Protein AF-A0A257TRP3-F1 (afdb_monomer)

Solvent-accessible surface area (backbone atoms only — not comparable to full-atom values): 40919 Å² total; per-residue (Å²): 123,81,85,55,64,80,55,48,63,59,47,52,52,51,32,50,56,55,41,53,38,45,75,70,72,43,88,56,51,67,59,48,46,51,48,62,73,75,50,91,51,66,69,58,53,51,38,52,48,50,37,27,50,70,40,59,71,42,43,80,52,67,45,32,68,60,61,19,33,47,64,55,36,35,56,48,42,44,40,52,71,47,74,47,90,90,60,87,70,65,48,67,57,92,59,56,70,70,56,26,55,51,44,40,52,60,74,68,32,72,41,69,67,54,54,57,54,62,50,28,62,76,76,46,60,44,76,61,51,40,38,84,49,63,94,36,35,72,54,44,82,34,36,55,99,67,46,87,36,47,58,61,37,48,56,49,57,43,67,49,81,73,78,86,86,68,89,67,67,38,72,58,50,62,65,72,74,74,62,89,72,86,86,70,93,69,84,87,73,63,70,72,60,59,53,41,54,49,49,38,51,51,34,34,24,40,56,57,49,66,56,72,80,53,73,84,58,50,63,73,44,50,63,59,52,73,44,65,85,60,88,87,74,80,94,51,71,65,61,44,51,44,48,51,52,27,52,46,40,44,41,43,42,44,55,76,64,35,45,69,58,29,52,76,66,71,39,40,65,58,38,51,50,50,43,51,53,56,71,63,33,61,70,65,58,72,49,82,70,62,78,92,46,72,87,64,76,47,54,33,57,48,34,40,48,39,43,50,54,20,55,75,40,73,85,42,63,68,38,52,51,48,43,52,44,43,49,52,62,39,57,75,61,27,34,37,34,34,46,38,45,37,59,73,40,28,91,71,46,49,65,55,42,39,24,49,51,32,50,35,49,39,31,36,12,39,50,50,45,26,56,45,14,62,75,71,73,49,84,61,48,64,51,65,67,50,44,58,51,50,53,53,35,48,79,70,64,67,48,55,57,58,78,70,54,62,77,75,24,43,82,62,88,76,69,76,38,78,37,61,80,56,57,76,59,73,86,55,92,83,59,74,46,17,29,47,77,50,37,42,50,66,67,58,49,47,38,53,56,66,60,46,76,59,59,69,73,44,92,46,73,66,55,31,51,53,50,40,49,49,50,38,40,42,43,53,42,51,52,32,76,65,44,35,18,39,91,87,66,50,77,45,98,58,69,42,91,59,63,48,68,86,77,65,37,43,56,47,40,53,49,46,22,50,44,55,64,65,35,86,55,62,86,68,40,51,73,54,48,47,70,46,52,60,31,30,61,35,26,42,48,46,34,50,51,32,40,49,58,28,51,51,53,41,51,66,41,98,58,76,54,89,49,51,46,59,52,53,44,52,52,52,53,51,44,71,76,34,69,37,50,69,52,84,69,71,91,84,52,83,44,60,56,51,53,51,28,44,71,75,33,28,27,67,74,36,26,84,50,66,46,71,87,47,33,65,40,47,63,73,35,39,91,76,41,51,71,57,52,45,55,30,49,48,33,77,95,39,20,45,37,36,39,54,25,25,62,32,88,46,33,41,87,46,38,68,58,47,42,58,44,33,61,79,33,56,87,78,55,60,63,94,78,37,83,62,43,54,57,44,50,29,52,31,51,52,51,38,51,75,75,38,47,68,58,27,57,76,72,61,44,50,68,44,45,54,51,50,35,51,60,39,25,72,74,67,41,66,64,18,46,52,47,47,37,56,75,69,65,76,107

Structure (mmCIF, N/CA/C/O backbone):
data_AF-A0A257TRP3-F1
#
_entry.id   AF-A0A257TRP3-F1
#
loop_
_atom_site.group_PDB
_atom_site.id
_atom_site.type_symbol
_atom_site.label_atom_id
_atom_site.label_alt_id
_atom_site.label_comp_id
_atom_site.label_asym_id
_atom_site.label_entity_id
_atom_site.label_seq_id
_atom_site.pdbx_PDB_ins_code
_atom_site.Cartn_x
_atom_site.Cartn_y
_atom_site.Cartn_z
_atom_site.occupancy
_atom_site.B_iso_or_equiv
_atom_site.auth_seq_id
_atom_site.auth_comp_id
_atom_site.auth_asym_id
_atom_site.auth_atom_id
_atom_site.pdbx_PDB_model_num
ATOM 1 N N . MET A 1 1 ? 19.955 2.922 7.670 1.00 31.41 1 MET A N 1
ATOM 2 C CA . MET A 1 1 ? 19.520 1.550 7.306 1.00 31.41 1 MET A CA 1
ATOM 3 C C . MET A 1 1 ? 20.499 0.802 6.388 1.00 31.41 1 MET A C 1
ATOM 5 O O . MET A 1 1 ? 20.362 -0.405 6.265 1.00 31.41 1 MET A O 1
ATOM 9 N N . THR A 1 2 ? 21.537 1.442 5.836 1.00 31.67 2 THR A N 1
ATOM 10 C CA . THR A 1 2 ? 22.568 0.830 4.962 1.00 31.67 2 THR A CA 1
ATOM 11 C C . THR A 1 2 ? 23.444 -0.252 5.619 1.00 31.67 2 THR A C 1
ATOM 13 O O . THR A 1 2 ? 24.109 -1.011 4.927 1.00 31.67 2 THR A O 1
ATOM 16 N N . ALA A 1 3 ? 23.438 -0.383 6.950 1.00 34.28 3 ALA A N 1
ATOM 17 C CA . ALA A 1 3 ? 24.259 -1.371 7.660 1.00 34.28 3 ALA A CA 1
ATOM 18 C C . ALA A 1 3 ? 23.733 -2.824 7.583 1.00 34.28 3 ALA A C 1
ATOM 20 O O . ALA A 1 3 ? 24.464 -3.745 7.941 1.00 34.28 3 ALA A O 1
ATOM 21 N N . CYS A 1 4 ? 22.488 -3.053 7.141 1.00 42.28 4 CYS A N 1
ATOM 22 C CA . CYS A 1 4 ? 21.880 -4.394 7.116 1.00 42.28 4 CYS A CA 1
ATOM 23 C C . CYS A 1 4 ? 21.952 -5.106 5.755 1.00 42.28 4 CYS A C 1
ATOM 25 O O . CYS A 1 4 ? 21.837 -6.330 5.720 1.00 42.28 4 CYS A O 1
ATOM 27 N N . GLU A 1 5 ? 22.179 -4.386 4.653 1.00 49.56 5 GLU A N 1
ATOM 28 C CA . GLU A 1 5 ? 22.257 -4.966 3.299 1.00 49.56 5 GLU A CA 1
ATOM 29 C C . GLU A 1 5 ? 23.317 -6.077 3.149 1.00 49.56 5 GLU A C 1
ATOM 31 O O . GLU A 1 5 ? 22.996 -7.115 2.564 1.00 49.56 5 GLU A O 1
ATOM 36 N N . PRO A 1 6 ? 24.529 -5.976 3.740 1.00 57.91 6 PRO A N 1
ATOM 37 C CA . PRO A 1 6 ? 25.544 -7.024 3.598 1.00 57.91 6 PRO A CA 1
ATOM 38 C C . PRO A 1 6 ? 25.160 -8.359 4.258 1.00 57.91 6 PRO A C 1
ATOM 40 O O . PRO A 1 6 ? 25.724 -9.398 3.918 1.00 57.91 6 PRO A O 1
ATOM 43 N N . ALA A 1 7 ? 24.223 -8.349 5.213 1.00 65.19 7 ALA A N 1
ATOM 44 C CA . ALA A 1 7 ? 23.823 -9.538 5.965 1.00 65.19 7 ALA A CA 1
ATOM 45 C C . ALA A 1 7 ? 22.693 -10.337 5.291 1.00 65.19 7 ALA A C 1
ATOM 47 O O . ALA A 1 7 ? 22.500 -11.504 5.633 1.00 65.19 7 ALA A O 1
ATOM 48 N N . ALA A 1 8 ? 21.971 -9.753 4.329 1.00 67.62 8 ALA A N 1
ATOM 49 C CA . ALA A 1 8 ? 20.829 -10.403 3.688 1.00 67.62 8 ALA A CA 1
ATOM 50 C C . ALA A 1 8 ? 21.248 -11.652 2.894 1.00 67.62 8 ALA A C 1
ATOM 52 O O . ALA A 1 8 ? 20.771 -12.750 3.176 1.00 67.62 8 ALA A O 1
ATOM 53 N N . ALA A 1 9 ? 22.203 -11.518 1.967 1.00 70.56 9 ALA A N 1
ATOM 54 C CA . ALA A 1 9 ? 22.628 -12.628 1.112 1.00 70.56 9 ALA A CA 1
ATOM 55 C C . ALA A 1 9 ? 23.192 -13.840 1.897 1.00 70.56 9 ALA A C 1
ATOM 57 O O . ALA A 1 9 ? 22.786 -14.969 1.604 1.00 70.56 9 ALA A O 1
ATOM 58 N N . PRO A 1 10 ? 24.048 -13.668 2.930 1.00 80.00 10 PRO A N 1
ATOM 59 C CA . PRO A 1 10 ? 24.479 -14.784 3.775 1.00 80.00 10 PRO A CA 1
ATOM 60 C C . PRO A 1 10 ? 23.335 -15.485 4.521 1.00 80.00 10 PRO A C 1
ATOM 62 O O . PRO A 1 10 ? 23.332 -16.713 4.613 1.00 80.00 10 PRO A O 1
ATOM 65 N N . LEU A 1 11 ? 22.354 -14.735 5.038 1.00 84.38 11 LEU A N 1
ATOM 66 C CA . LEU A 1 11 ? 21.198 -15.319 5.730 1.00 84.38 11 LEU A CA 1
ATOM 67 C C . LEU A 1 11 ? 20.320 -16.126 4.770 1.00 84.38 11 LEU A C 1
ATOM 69 O O . LEU A 1 11 ? 19.917 -17.236 5.106 1.00 84.38 11 LEU A O 1
ATOM 73 N N . MET A 1 12 ? 20.095 -15.619 3.559 1.00 80.31 12 MET A N 1
ATOM 74 C CA . MET A 1 12 ? 19.346 -16.323 2.514 1.00 80.31 12 MET A CA 1
ATOM 75 C C . MET A 1 12 ? 20.036 -17.619 2.082 1.00 80.31 12 MET A C 1
ATOM 77 O O . MET A 1 12 ? 19.388 -18.655 1.923 1.00 80.31 12 MET A O 1
ATOM 81 N N . ALA A 1 13 ? 21.360 -17.580 1.908 1.00 84.75 13 ALA A N 1
ATOM 82 C CA . ALA A 1 13 ? 22.141 -18.761 1.558 1.00 84.75 13 ALA A CA 1
ATOM 83 C C . ALA A 1 13 ? 22.051 -19.837 2.652 1.00 84.75 13 ALA A C 1
ATOM 85 O O . ALA A 1 13 ? 21.870 -21.016 2.342 1.00 84.75 13 ALA A O 1
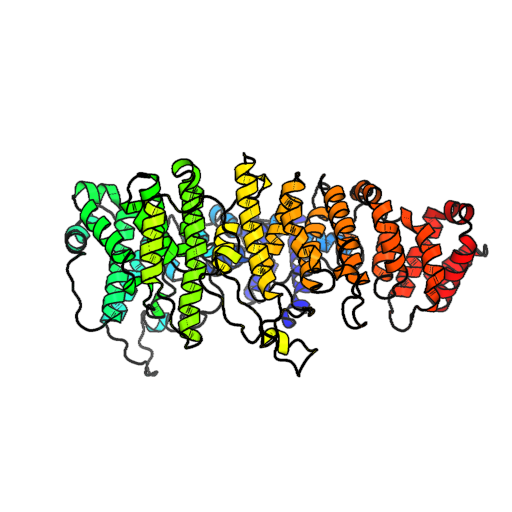ATOM 86 N N . LEU A 1 14 ? 22.122 -19.430 3.925 1.00 91.81 14 LEU A N 1
ATOM 87 C CA . LEU A 1 14 ? 21.970 -20.332 5.064 1.00 91.81 14 LEU A CA 1
ATOM 88 C C . LEU A 1 14 ? 20.554 -20.918 5.149 1.00 91.81 14 LEU A C 1
ATOM 90 O O . LEU A 1 14 ? 20.415 -22.125 5.341 1.00 91.81 14 LEU A O 1
ATOM 94 N N . GLU A 1 15 ? 19.516 -20.099 4.953 1.00 92.25 15 GLU A N 1
ATOM 95 C CA . GLU A 1 15 ? 18.123 -20.559 4.915 1.00 92.25 15 GLU A CA 1
ATOM 96 C C . GLU A 1 15 ? 17.924 -21.648 3.864 1.00 92.25 15 GLU A C 1
ATOM 98 O O . GLU A 1 15 ? 17.395 -22.722 4.157 1.00 92.25 15 GLU A O 1
ATOM 103 N N . LYS A 1 16 ? 18.384 -21.381 2.636 1.00 89.38 16 LYS A N 1
ATOM 104 C CA . LYS A 1 16 ? 18.265 -22.328 1.533 1.00 89.38 16 LYS A CA 1
ATOM 105 C C . LYS A 1 16 ? 19.028 -23.611 1.831 1.00 89.38 16 LYS A C 1
ATOM 107 O O . LYS A 1 16 ? 18.473 -24.686 1.646 1.00 89.38 16 LYS A O 1
ATOM 112 N N . TRP A 1 17 ? 20.269 -23.508 2.305 1.00 94.69 17 TRP A N 1
ATOM 113 C CA . TRP A 1 17 ? 21.079 -24.679 2.634 1.00 94.69 17 TRP A CA 1
ATOM 114 C C . TRP A 1 17 ? 20.404 -25.568 3.685 1.00 94.69 17 TRP A C 1
ATOM 116 O O . TRP A 1 17 ? 20.378 -26.786 3.525 1.00 94.69 17 TRP A O 1
ATOM 126 N N . LEU A 1 18 ? 19.813 -24.978 4.729 1.00 96.50 18 LEU A N 1
ATOM 127 C CA . LEU A 1 18 ? 19.060 -25.730 5.734 1.00 96.50 18 LEU A CA 1
ATOM 128 C C . LEU A 1 18 ? 17.800 -26.372 5.136 1.00 96.50 18 LEU A C 1
ATOM 130 O O . LEU A 1 18 ? 17.584 -27.566 5.335 1.00 96.50 18 LEU A O 1
ATOM 134 N N . GLY A 1 19 ? 17.001 -25.612 4.381 1.00 94.38 19 GLY A N 1
ATOM 135 C CA . GLY A 1 19 ? 15.778 -26.115 3.748 1.00 94.38 19 GLY A CA 1
ATOM 136 C C . GLY A 1 19 ? 16.039 -27.261 2.768 1.00 94.38 19 GLY A C 1
ATOM 137 O O . GLY A 1 19 ? 15.407 -28.307 2.852 1.00 94.38 19 GLY A O 1
ATOM 138 N N . ASP A 1 20 ? 17.044 -27.127 1.903 1.00 93.88 20 ASP A N 1
ATOM 139 C CA . ASP A 1 20 ? 17.382 -28.153 0.912 1.00 93.88 20 ASP A CA 1
ATOM 140 C C . ASP A 1 20 ? 17.853 -29.463 1.559 1.00 93.88 20 ASP A C 1
ATOM 142 O O . ASP A 1 20 ? 17.584 -30.550 1.045 1.00 93.88 20 ASP A O 1
ATOM 146 N N . ARG A 1 21 ? 18.537 -29.392 2.709 1.00 97.19 21 ARG A N 1
ATOM 147 C CA . ARG A 1 21 ? 18.908 -30.594 3.466 1.00 97.19 21 ARG A CA 1
ATOM 148 C C . ARG A 1 21 ? 17.680 -31.308 4.021 1.00 97.19 21 ARG A C 1
ATOM 150 O O . ARG A 1 21 ? 17.630 -32.535 3.968 1.00 97.19 21 ARG A O 1
ATOM 157 N N . VAL A 1 22 ? 16.687 -30.559 4.494 1.00 96.50 22 VAL A N 1
ATOM 158 C CA . VAL A 1 22 ? 15.415 -31.127 4.961 1.00 96.50 22 VAL A CA 1
ATOM 159 C C . VAL A 1 22 ? 14.635 -31.745 3.803 1.00 96.50 22 VAL A C 1
ATOM 161 O O . VAL A 1 22 ? 14.146 -32.865 3.942 1.00 96.50 22 VAL A O 1
ATOM 164 N N . ASP A 1 23 ? 14.590 -31.083 2.645 1.00 93.62 23 ASP A N 1
ATOM 165 C CA . ASP A 1 23 ? 13.982 -31.630 1.423 1.00 93.62 23 ASP A CA 1
ATOM 166 C C . ASP A 1 23 ? 14.671 -32.916 0.946 1.00 93.62 23 ASP A C 1
ATOM 168 O O . ASP A 1 23 ? 14.013 -33.836 0.463 1.00 93.62 23 ASP A O 1
ATOM 172 N N . ALA A 1 24 ? 15.984 -33.035 1.154 1.00 95.94 24 ALA A N 1
ATOM 173 C CA . ALA A 1 24 ? 16.742 -34.262 0.912 1.00 95.94 24 ALA A CA 1
ATOM 174 C C . ALA A 1 24 ? 16.525 -35.354 1.986 1.00 95.94 24 ALA A C 1
ATOM 176 O O . ALA A 1 24 ? 17.230 -36.366 1.987 1.00 95.94 24 ALA A O 1
ATOM 177 N N . GLY A 1 25 ? 15.591 -35.159 2.923 1.00 95.00 25 GLY A N 1
ATOM 178 C CA . GLY A 1 25 ? 15.294 -36.091 4.012 1.00 95.00 25 GLY A CA 1
ATOM 179 C C . GLY A 1 25 ? 16.357 -36.126 5.113 1.00 95.00 25 GLY A C 1
ATOM 180 O O . GLY A 1 25 ? 16.362 -37.049 5.929 1.00 95.00 25 GLY A O 1
ATOM 181 N N . GLN A 1 26 ? 17.275 -35.156 5.146 1.00 96.38 26 GLN A N 1
ATOM 182 C CA . GLN A 1 26 ? 18.318 -35.077 6.164 1.00 96.38 26 GLN A CA 1
ATOM 183 C C . GLN A 1 26 ? 17.820 -34.318 7.395 1.00 96.38 26 GLN A C 1
ATOM 185 O O . GLN A 1 26 ? 17.136 -33.300 7.299 1.00 96.38 26 GLN A O 1
ATOM 190 N N . THR A 1 27 ? 18.224 -34.777 8.577 1.00 94.38 27 THR A N 1
ATOM 191 C CA . THR A 1 27 ? 17.969 -34.066 9.834 1.00 94.38 27 THR A CA 1
ATOM 192 C C . THR A 1 27 ? 18.951 -32.909 9.999 1.00 94.38 27 THR A C 1
ATOM 194 O O . THR A 1 27 ? 20.158 -33.118 9.856 1.00 94.38 27 THR A O 1
ATOM 197 N N . ILE A 1 28 ? 18.454 -31.727 10.368 1.00 97.12 28 ILE A N 1
ATOM 198 C CA . ILE A 1 28 ? 19.264 -30.512 10.593 1.00 97.12 28 ILE A CA 1
ATOM 199 C C . ILE A 1 28 ? 19.240 -30.027 12.055 1.00 97.12 28 ILE A C 1
ATOM 201 O O . ILE A 1 28 ? 19.630 -28.900 12.360 1.00 97.12 28 ILE A O 1
ATOM 205 N N . ASP A 1 29 ? 18.773 -30.866 12.985 1.00 93.69 29 ASP A N 1
ATOM 206 C CA . ASP A 1 29 ? 18.596 -30.502 14.397 1.00 93.69 29 ASP A CA 1
ATOM 207 C C . ASP A 1 29 ? 19.902 -30.056 15.056 1.00 93.69 29 ASP A C 1
ATOM 209 O O . ASP A 1 29 ? 19.907 -29.152 15.894 1.00 93.69 29 ASP A O 1
ATOM 213 N N . LYS A 1 30 ? 21.027 -30.682 14.692 1.00 95.12 30 LYS A N 1
ATOM 214 C CA . LYS A 1 30 ? 22.342 -30.332 15.235 1.00 95.12 30 LYS A CA 1
ATOM 215 C C . LYS A 1 30 ? 22.721 -28.911 14.826 1.00 95.12 30 LYS A C 1
ATOM 217 O O . LYS A 1 30 ? 23.110 -28.120 15.679 1.00 95.12 30 LYS A O 1
ATOM 222 N N . GLU A 1 31 ? 22.580 -28.594 13.546 1.00 96.44 31 GLU A N 1
ATOM 223 C CA . GLU A 1 31 ? 22.871 -27.291 12.961 1.00 96.44 31 GLU A CA 1
ATOM 224 C C . GLU A 1 31 ? 21.989 -26.201 13.574 1.00 96.44 31 GLU A C 1
ATOM 226 O O . GLU A 1 31 ? 22.515 -25.194 14.046 1.00 96.44 31 GLU A O 1
ATOM 231 N N . ILE A 1 32 ? 20.673 -26.435 13.658 1.00 95.00 32 ILE A N 1
ATOM 232 C CA . ILE A 1 32 ? 19.726 -25.515 14.304 1.00 95.00 32 ILE A CA 1
ATOM 233 C C . ILE A 1 32 ? 20.147 -25.247 15.751 1.00 95.00 32 ILE A C 1
ATOM 235 O O . ILE A 1 32 ? 20.274 -24.093 16.157 1.00 95.00 32 ILE A O 1
ATOM 239 N N . ASN A 1 33 ? 20.416 -26.299 16.530 1.00 91.81 33 ASN A N 1
ATOM 240 C CA . ASN A 1 33 ? 20.806 -26.158 17.931 1.00 91.81 33 ASN A CA 1
ATOM 241 C C . ASN A 1 33 ? 22.145 -25.431 18.098 1.00 91.81 33 ASN A C 1
ATOM 243 O O . ASN A 1 33 ? 22.308 -24.654 19.037 1.00 91.81 33 ASN A O 1
ATOM 247 N N . THR A 1 34 ? 23.111 -25.663 17.208 1.00 93.75 34 THR A N 1
ATOM 248 C CA . THR A 1 34 ? 24.378 -24.925 17.204 1.00 93.75 34 THR A CA 1
ATOM 249 C C . THR A 1 34 ? 24.148 -23.443 16.915 1.00 93.75 34 THR A C 1
ATOM 251 O O . THR A 1 34 ? 24.681 -22.604 17.639 1.00 93.75 34 THR A O 1
ATOM 254 N N . ILE A 1 35 ? 23.326 -23.114 15.914 1.00 92.62 35 ILE A N 1
ATOM 255 C CA . ILE A 1 35 ? 23.007 -21.729 15.547 1.00 92.62 35 ILE A CA 1
ATOM 256 C C . ILE A 1 35 ? 22.281 -21.018 16.695 1.00 92.62 35 ILE A C 1
ATOM 258 O O . ILE A 1 35 ? 22.702 -19.934 17.095 1.00 92.62 35 ILE A O 1
ATOM 262 N N . LEU A 1 36 ? 21.244 -21.636 17.271 1.00 86.31 36 LEU A N 1
ATOM 263 C CA . LEU A 1 36 ? 20.479 -21.063 18.384 1.00 86.31 36 LEU A CA 1
ATOM 264 C C . LEU A 1 36 ? 21.331 -20.865 19.646 1.00 86.31 36 LEU A C 1
ATOM 266 O O . LEU A 1 36 ? 21.146 -19.885 20.358 1.00 86.31 36 LEU A O 1
ATOM 270 N N . LYS A 1 37 ? 22.292 -21.758 19.923 1.00 88.00 37 LYS A N 1
ATOM 271 C CA . LYS A 1 37 ? 23.225 -21.599 21.054 1.00 88.00 37 LYS A CA 1
ATOM 272 C C . LYS A 1 37 ? 24.284 -20.521 20.811 1.00 88.00 37 LYS A C 1
ATOM 274 O O . LYS A 1 37 ? 24.744 -19.903 21.767 1.00 88.00 37 LYS A O 1
ATOM 279 N N . GLY A 1 38 ? 24.710 -20.344 19.560 1.00 87.50 38 GLY A N 1
ATOM 280 C CA . GLY A 1 38 ? 25.810 -19.450 19.187 1.00 87.50 38 GLY A CA 1
ATOM 281 C C . GLY A 1 38 ? 25.389 -18.033 18.794 1.00 87.50 38 GLY A C 1
ATOM 282 O O . GLY A 1 38 ? 26.241 -17.152 18.728 1.00 87.50 38 GLY A O 1
ATOM 283 N N . SER A 1 39 ? 24.104 -17.797 18.527 1.00 84.12 39 SER A N 1
ATOM 284 C CA . SER A 1 39 ? 23.598 -16.523 18.014 1.00 84.12 39 SER A CA 1
ATOM 285 C C . SER A 1 39 ? 22.619 -15.856 18.974 1.00 84.12 39 SER A C 1
ATOM 287 O O . SER A 1 39 ? 21.765 -16.503 19.569 1.00 84.12 39 SER A O 1
ATOM 289 N N . ARG A 1 40 ? 22.703 -14.525 19.064 1.00 80.00 40 ARG A N 1
ATOM 290 C CA . ARG A 1 40 ? 21.691 -13.661 19.702 1.00 80.00 40 ARG A CA 1
ATOM 291 C C . ARG A 1 40 ? 20.977 -12.753 18.694 1.00 80.00 40 ARG A C 1
ATOM 293 O O . ARG A 1 40 ? 20.308 -11.801 19.079 1.00 80.00 40 ARG A O 1
ATOM 300 N N . SER A 1 41 ? 21.167 -13.005 17.399 1.00 80.38 41 SER A N 1
ATOM 301 C CA . SER A 1 41 ? 20.634 -12.159 16.333 1.00 80.38 41 SER A CA 1
ATOM 302 C C . SER A 1 41 ? 19.190 -12.524 15.999 1.00 80.38 41 SER A C 1
ATOM 304 O O . SER A 1 41 ? 18.898 -13.652 15.598 1.00 80.38 41 SER A O 1
ATOM 306 N N . VAL A 1 42 ? 18.303 -11.531 16.075 1.00 80.00 42 VAL A N 1
ATOM 307 C CA . VAL A 1 42 ? 16.896 -11.641 15.659 1.00 80.00 42 VAL A CA 1
ATOM 308 C C . VAL A 1 42 ? 16.782 -11.971 14.171 1.00 80.00 42 VAL A C 1
ATOM 310 O O . VAL A 1 42 ? 15.889 -12.713 13.780 1.00 80.00 42 VAL A O 1
ATOM 313 N N . ALA A 1 43 ? 17.719 -11.503 13.341 1.00 77.81 43 ALA A N 1
ATOM 314 C CA . ALA A 1 43 ? 17.743 -11.833 11.917 1.00 77.81 43 ALA A CA 1
ATOM 315 C C . ALA A 1 43 ? 18.000 -13.333 11.677 1.00 77.81 43 ALA A C 1
ATOM 317 O O . ALA A 1 43 ? 17.396 -13.932 10.791 1.00 77.81 43 ALA A O 1
ATOM 318 N N . ILE A 1 44 ? 18.838 -13.967 12.510 1.00 87.00 44 ILE A N 1
ATOM 319 C CA . ILE A 1 44 ? 19.056 -15.421 12.469 1.00 87.00 44 ILE A CA 1
ATOM 320 C C . ILE A 1 44 ? 17.815 -16.176 12.959 1.00 87.00 44 ILE A C 1
ATOM 322 O O . ILE A 1 44 ? 17.448 -17.180 12.354 1.00 87.00 44 ILE A O 1
ATOM 326 N N . ALA A 1 45 ? 17.143 -15.690 14.008 1.00 87.31 45 ALA A N 1
ATOM 327 C CA . ALA A 1 45 ? 15.876 -16.271 14.453 1.00 87.31 45 ALA A CA 1
ATOM 328 C C . ALA A 1 45 ? 14.794 -16.171 13.361 1.00 87.31 45 ALA A C 1
ATOM 330 O O . ALA A 1 45 ? 14.121 -17.159 13.083 1.00 87.31 45 ALA A O 1
ATOM 331 N N . GLY A 1 46 ? 14.686 -15.015 12.694 1.00 87.12 46 GLY A N 1
ATOM 332 C CA . GLY A 1 46 ? 13.804 -14.789 11.545 1.00 87.12 46 GLY A CA 1
ATOM 333 C C . GLY A 1 46 ? 14.072 -15.765 10.399 1.00 87.12 46 GLY A C 1
ATOM 334 O O . GLY A 1 46 ? 13.147 -16.412 9.920 1.00 87.12 46 GLY A O 1
ATOM 335 N N . MET A 1 47 ? 15.344 -15.950 10.034 1.00 91.00 47 MET A N 1
ATOM 336 C CA . MET A 1 47 ? 15.755 -16.922 9.018 1.00 91.00 47 MET A CA 1
ATOM 337 C C . MET A 1 47 ? 15.374 -18.361 9.399 1.00 91.00 47 MET A C 1
ATOM 339 O O . MET A 1 47 ? 14.784 -19.080 8.596 1.00 91.00 47 MET A O 1
ATOM 343 N N . LEU A 1 48 ? 15.647 -18.789 10.636 1.00 93.81 48 LEU A N 1
ATOM 344 C CA . LEU A 1 48 ? 15.265 -20.128 11.100 1.00 93.81 48 LEU A CA 1
ATOM 345 C C . LEU A 1 48 ? 13.743 -20.316 11.136 1.00 93.81 48 LEU A C 1
ATOM 347 O O . LEU A 1 48 ? 13.254 -21.409 10.852 1.00 93.81 48 LEU A O 1
ATOM 351 N N . ALA A 1 49 ? 12.987 -19.262 11.445 1.00 91.44 49 ALA A N 1
ATOM 352 C CA . ALA A 1 49 ? 11.534 -19.289 11.366 1.00 91.44 49 ALA A CA 1
ATOM 353 C C . ALA A 1 49 ? 11.041 -19.459 9.924 1.00 91.44 49 ALA A C 1
ATOM 355 O O . ALA A 1 49 ? 10.090 -20.205 9.711 1.00 91.44 49 ALA A O 1
ATOM 356 N N . ASP A 1 50 ? 11.704 -18.852 8.936 1.00 90.81 50 ASP A N 1
ATOM 357 C CA . ASP A 1 50 ? 11.406 -19.075 7.516 1.00 90.81 50 ASP A CA 1
ATOM 358 C C . ASP A 1 50 ? 11.704 -20.523 7.083 1.00 90.81 50 ASP A C 1
ATOM 360 O O . ASP A 1 50 ? 10.870 -21.135 6.411 1.00 90.81 50 ASP A O 1
ATOM 364 N N . VAL A 1 51 ? 12.810 -21.127 7.550 1.00 93.94 51 VAL A N 1
ATOM 365 C CA . VAL A 1 51 ? 13.073 -22.573 7.363 1.00 93.94 51 VAL A CA 1
ATOM 366 C C . VAL A 1 51 ? 11.951 -23.412 7.983 1.00 93.94 51 VAL A C 1
ATOM 368 O O . VAL A 1 51 ? 11.456 -24.353 7.363 1.00 93.94 51 VAL A O 1
ATOM 371 N N . GLY A 1 52 ? 11.512 -23.059 9.193 1.00 94.06 52 GLY A N 1
ATOM 372 C CA . GLY A 1 52 ? 10.406 -23.731 9.869 1.00 94.06 52 GLY A CA 1
ATOM 373 C C . GLY A 1 52 ? 9.064 -23.558 9.151 1.00 94.06 52 GLY A C 1
ATOM 374 O O . GLY A 1 52 ? 8.306 -24.514 9.054 1.00 94.06 52 GLY A O 1
ATOM 375 N N . ARG A 1 53 ? 8.764 -22.386 8.578 1.00 93.06 53 ARG A N 1
ATOM 376 C CA . ARG A 1 53 ? 7.558 -22.175 7.752 1.00 93.06 53 ARG A CA 1
ATOM 377 C C . ARG A 1 53 ? 7.567 -23.066 6.510 1.00 93.06 53 ARG A C 1
ATOM 379 O O . ARG A 1 53 ? 6.525 -23.608 6.149 1.00 93.06 53 ARG A O 1
ATOM 386 N N . ARG A 1 54 ? 8.733 -23.234 5.872 1.00 93.00 54 ARG A N 1
ATOM 387 C CA . ARG A 1 54 ? 8.918 -24.161 4.743 1.00 93.00 54 ARG A CA 1
ATOM 388 C C . ARG A 1 54 ? 8.757 -25.622 5.180 1.00 93.00 54 ARG A C 1
ATOM 390 O O . ARG A 1 54 ? 8.148 -26.403 4.454 1.00 93.00 54 ARG A O 1
ATOM 397 N N . HIS A 1 55 ? 9.236 -25.978 6.376 1.00 94.31 55 HIS A N 1
ATOM 398 C CA . HIS A 1 55 ? 9.161 -27.334 6.937 1.00 94.31 55 HIS A CA 1
ATOM 399 C C . HIS A 1 55 ? 8.569 -27.352 8.359 1.00 94.31 55 HIS A C 1
ATOM 401 O O . HIS A 1 55 ? 9.313 -27.517 9.332 1.00 94.31 55 HIS A O 1
ATOM 407 N N . PRO A 1 56 ? 7.230 -27.259 8.510 1.00 93.00 56 PRO A N 1
ATOM 408 C CA . PRO A 1 56 ? 6.592 -27.063 9.817 1.00 93.00 56 PRO A CA 1
ATOM 409 C C . PRO A 1 56 ? 6.932 -28.116 10.878 1.00 93.00 56 PRO A C 1
ATOM 411 O O . PRO A 1 56 ? 6.981 -27.792 12.058 1.00 93.00 56 PRO A O 1
ATOM 414 N N . LYS A 1 57 ? 7.258 -29.354 10.481 1.00 92.25 57 LYS A N 1
ATOM 415 C CA . LYS A 1 57 ? 7.667 -30.431 11.405 1.00 92.25 57 LYS A CA 1
ATOM 416 C C . LYS A 1 57 ? 8.920 -30.108 12.226 1.00 92.25 57 LYS A C 1
ATOM 418 O O . LYS A 1 57 ? 9.117 -30.677 13.292 1.00 92.25 57 LYS A O 1
ATOM 423 N N . LEU A 1 58 ? 9.779 -29.194 11.770 1.00 95.19 58 LEU A N 1
ATOM 424 C CA . LEU A 1 58 ? 10.945 -28.762 12.553 1.00 95.19 58 LEU A CA 1
ATOM 425 C C . LEU A 1 58 ? 10.541 -28.060 13.859 1.00 95.19 58 LEU A C 1
ATOM 427 O O . LEU A 1 58 ? 11.317 -28.039 14.818 1.00 95.19 58 LEU A O 1
ATOM 431 N N . PHE A 1 59 ? 9.326 -27.508 13.915 1.00 95.12 59 PHE A N 1
ATOM 432 C CA . PHE A 1 59 ? 8.760 -26.918 15.122 1.00 95.12 59 PHE A CA 1
ATOM 433 C C . PHE A 1 59 ? 8.279 -27.947 16.152 1.00 95.12 59 PHE A C 1
ATOM 435 O O . PHE A 1 59 ? 8.071 -27.583 17.310 1.00 95.12 59 PHE A O 1
ATOM 442 N N . ASP A 1 60 ? 8.179 -29.227 15.788 1.00 90.75 60 ASP A N 1
ATOM 443 C CA . ASP A 1 60 ? 7.998 -30.309 16.763 1.00 90.75 60 ASP A CA 1
ATOM 444 C C . ASP A 1 60 ? 9.302 -30.600 17.529 1.00 90.75 60 ASP A C 1
ATOM 446 O O . ASP A 1 60 ? 9.272 -31.156 18.627 1.00 90.75 60 ASP A O 1
ATOM 450 N N . GLY A 1 61 ? 10.449 -30.190 16.972 1.00 92.31 61 GLY A N 1
ATOM 451 C CA . GLY A 1 61 ? 11.787 -30.463 17.493 1.00 92.31 61 GLY A CA 1
ATOM 452 C C . GLY A 1 61 ? 12.618 -29.200 17.718 1.00 92.31 61 GLY A C 1
ATOM 453 O O . GLY A 1 61 ? 12.295 -28.359 18.559 1.00 92.31 61 GLY A O 1
ATOM 454 N N . ALA A 1 62 ? 13.732 -29.082 16.990 1.00 91.75 62 ALA A N 1
ATOM 455 C CA . ALA A 1 62 ? 14.776 -28.093 17.264 1.00 91.75 62 ALA A CA 1
ATOM 456 C C . ALA A 1 62 ? 14.319 -26.623 17.152 1.00 91.75 62 ALA A C 1
ATOM 458 O O . ALA A 1 62 ? 14.907 -25.761 17.804 1.00 91.75 62 ALA A O 1
ATOM 459 N N . LEU A 1 63 ? 13.264 -26.321 16.382 1.00 94.94 63 LEU A N 1
ATOM 460 C CA . LEU A 1 63 ? 12.717 -24.961 16.271 1.00 94.94 63 LEU A CA 1
ATOM 461 C C . LEU A 1 63 ? 11.589 -24.658 17.259 1.00 94.94 63 LEU A C 1
ATOM 463 O O . LEU A 1 63 ? 11.154 -23.508 17.323 1.00 94.94 63 LEU A O 1
ATOM 467 N N . ARG A 1 64 ? 11.128 -25.630 18.062 1.00 93.56 64 ARG A N 1
ATOM 468 C CA . ARG A 1 64 ? 9.988 -25.442 18.981 1.00 93.56 64 ARG A CA 1
ATOM 469 C C . ARG A 1 64 ? 10.169 -24.231 19.897 1.00 93.56 64 ARG A C 1
ATOM 471 O O . ARG A 1 64 ? 9.204 -23.540 20.199 1.00 93.56 64 ARG A O 1
ATOM 478 N N . ALA A 1 65 ? 11.404 -23.950 20.314 1.00 89.31 65 ALA A N 1
ATOM 479 C CA . ALA A 1 65 ? 11.729 -22.814 21.175 1.00 89.31 65 ALA A CA 1
ATOM 480 C C . ALA A 1 65 ? 11.352 -21.452 20.560 1.00 89.31 65 ALA A C 1
ATOM 482 O O . ALA A 1 65 ? 10.935 -20.561 21.293 1.00 89.31 65 ALA A O 1
ATOM 483 N N . LEU A 1 66 ? 11.427 -21.296 19.231 1.00 90.25 66 LEU A N 1
ATOM 484 C CA . LEU A 1 66 ? 11.052 -20.046 18.560 1.00 90.25 66 LEU A CA 1
ATOM 485 C C . LEU A 1 66 ? 9.549 -19.773 18.657 1.00 90.25 66 LEU A C 1
ATOM 487 O O . LEU A 1 66 ? 9.153 -18.626 18.830 1.00 90.25 66 LEU A O 1
ATOM 491 N N . LEU A 1 67 ? 8.720 -20.823 18.607 1.00 91.38 67 LEU A N 1
ATOM 492 C CA . LEU A 1 67 ? 7.267 -20.693 18.749 1.00 91.38 67 LEU A CA 1
ATOM 493 C C . LEU A 1 67 ? 6.840 -20.371 20.179 1.00 91.38 67 LEU A C 1
ATOM 495 O O . LEU A 1 67 ? 5.728 -19.907 20.395 1.00 91.38 67 LEU A O 1
ATOM 499 N N . LYS A 1 68 ? 7.702 -20.621 21.168 1.00 89.81 68 LYS A N 1
ATOM 500 C CA . LYS A 1 68 ? 7.393 -20.297 22.561 1.00 89.81 68 LYS A CA 1
ATOM 501 C C . LYS A 1 68 ? 7.562 -18.808 22.842 1.00 89.81 68 LYS A C 1
ATOM 503 O O . LYS A 1 68 ? 6.881 -18.302 23.718 1.00 89.81 68 LYS A O 1
ATOM 508 N N . SER A 1 69 ? 8.416 -18.089 22.116 1.00 87.06 69 SER A N 1
ATOM 509 C CA . SER A 1 69 ? 8.644 -16.664 22.375 1.00 87.06 69 SER A CA 1
ATOM 510 C C . SER A 1 69 ? 7.497 -15.799 21.840 1.00 87.06 69 SER A C 1
ATOM 512 O O . SER A 1 69 ? 7.384 -15.568 20.637 1.00 87.06 69 SER A O 1
ATOM 514 N N . SER A 1 70 ? 6.678 -15.262 22.745 1.00 81.75 70 SER A N 1
ATOM 515 C CA . SER A 1 70 ? 5.594 -14.318 22.419 1.00 81.75 70 SER A CA 1
ATOM 516 C C . SER A 1 70 ? 6.084 -13.091 21.639 1.00 81.75 70 SER A C 1
ATOM 518 O O . SER A 1 70 ? 5.498 -12.745 20.615 1.00 81.75 70 SER A O 1
ATOM 520 N N . THR A 1 71 ? 7.192 -12.470 22.055 1.00 79.19 71 THR A N 1
ATOM 521 C CA . THR A 1 71 ? 7.792 -11.318 21.353 1.00 79.19 71 THR A CA 1
ATOM 522 C C . THR A 1 71 ? 8.152 -11.659 19.917 1.00 79.19 71 THR A C 1
ATOM 524 O O . THR A 1 71 ? 7.868 -10.891 18.999 1.00 79.19 71 THR A O 1
ATOM 527 N N . PHE A 1 72 ? 8.770 -12.823 19.712 1.00 82.44 72 PHE A N 1
ATOM 528 C CA . PHE A 1 72 ? 9.175 -13.249 18.384 1.00 82.44 72 PHE A CA 1
ATOM 529 C C . PHE A 1 72 ? 7.965 -13.549 17.493 1.00 82.44 72 PHE A C 1
ATOM 531 O O . PHE A 1 72 ? 7.958 -13.145 16.331 1.00 82.44 72 PHE A O 1
ATOM 538 N N . LEU A 1 73 ? 6.915 -14.175 18.038 1.00 84.31 73 LEU A N 1
ATOM 539 C CA . LEU A 1 73 ? 5.654 -14.376 17.323 1.00 84.31 73 LEU A CA 1
ATOM 540 C C . LEU A 1 73 ? 5.033 -13.039 16.891 1.00 84.31 73 LEU A C 1
ATOM 542 O O . LEU A 1 73 ? 4.698 -12.893 15.718 1.00 84.31 73 LEU A O 1
ATOM 546 N N . LEU A 1 74 ? 4.966 -12.040 17.775 1.00 75.31 74 LEU A N 1
ATOM 547 C CA . LEU A 1 74 ? 4.429 -10.710 17.451 1.00 75.31 74 LEU A CA 1
ATOM 548 C C . LEU A 1 74 ? 5.227 -10.000 16.356 1.00 75.31 74 LEU A C 1
ATOM 550 O O . LEU A 1 74 ? 4.647 -9.507 15.390 1.00 75.31 74 LEU A O 1
ATOM 554 N N . TRP A 1 75 ? 6.557 -9.992 16.468 1.00 74.31 75 TRP A N 1
ATOM 555 C CA . TRP A 1 75 ? 7.426 -9.448 15.422 1.00 74.31 75 TRP A CA 1
ATOM 556 C C . TRP A 1 75 ? 7.267 -10.189 14.099 1.00 74.31 75 TRP A C 1
ATOM 558 O O . TRP A 1 75 ? 7.312 -9.584 13.035 1.00 74.31 75 TRP A O 1
ATOM 568 N N . SER A 1 76 ? 7.072 -11.504 14.137 1.00 79.25 76 SER A N 1
ATOM 569 C CA . SER A 1 76 ? 6.878 -12.280 12.918 1.00 79.25 76 SER A CA 1
ATOM 570 C C . SER A 1 76 ? 5.548 -11.959 12.226 1.00 79.25 76 SER A C 1
ATOM 572 O O . SER A 1 76 ? 5.498 -11.983 10.999 1.00 79.25 76 SER A O 1
ATOM 574 N N . GLU A 1 77 ? 4.496 -11.634 12.984 1.00 75.88 77 GLU A N 1
ATOM 575 C CA . GLU A 1 77 ? 3.178 -11.292 12.443 1.00 75.88 77 GLU A CA 1
ATOM 576 C C . GLU A 1 77 ? 3.151 -9.897 11.821 1.00 75.88 77 GLU A C 1
ATOM 578 O O . GLU A 1 77 ? 2.571 -9.726 10.747 1.00 75.88 77 GLU A O 1
ATOM 583 N N . SER A 1 78 ? 3.828 -8.916 12.428 1.00 62.75 78 SER A N 1
ATOM 584 C CA . SER A 1 78 ? 3.967 -7.591 11.810 1.00 62.75 78 SER A CA 1
ATOM 585 C C . SER A 1 78 ? 4.712 -7.673 10.474 1.00 62.75 78 SER A C 1
ATOM 587 O O . SER A 1 78 ? 4.324 -7.020 9.514 1.00 62.75 78 SER A O 1
ATOM 589 N N . LEU A 1 79 ? 5.701 -8.567 10.368 1.00 64.06 79 LEU A N 1
ATOM 590 C CA . LEU A 1 79 ? 6.478 -8.828 9.151 1.00 64.06 79 LEU A CA 1
ATOM 591 C C . LEU A 1 79 ? 5.731 -9.609 8.052 1.00 64.06 79 LEU A C 1
ATOM 593 O O . LEU A 1 79 ? 6.127 -9.548 6.887 1.00 64.06 79 LEU A O 1
ATOM 597 N N . VAL A 1 80 ? 4.695 -10.382 8.401 1.00 61.56 80 VAL A N 1
ATOM 598 C CA . VAL A 1 80 ? 3.823 -11.060 7.418 1.00 61.56 80 VAL A CA 1
ATOM 599 C C . VAL A 1 80 ? 2.808 -10.076 6.827 1.00 61.56 80 VAL A C 1
ATOM 601 O O . VAL A 1 80 ? 2.436 -10.212 5.661 1.00 61.56 80 VAL A O 1
ATOM 604 N N . ARG A 1 81 ? 2.374 -9.086 7.618 1.00 51.91 81 ARG A N 1
ATOM 605 C CA . ARG A 1 81 ? 1.385 -8.070 7.225 1.00 51.91 81 ARG A CA 1
ATOM 606 C C . ARG A 1 81 ? 2.012 -6.908 6.462 1.00 51.91 81 ARG A C 1
ATOM 608 O O . ARG A 1 81 ? 1.566 -6.592 5.362 1.00 51.91 81 ARG A O 1
ATOM 615 N N . ASP A 1 82 ? 3.073 -6.335 7.014 1.00 47.28 82 ASP A N 1
ATOM 616 C CA . ASP A 1 82 ? 3.872 -5.304 6.369 1.00 47.28 82 ASP A CA 1
ATOM 617 C C . ASP A 1 82 ? 5.001 -6.019 5.635 1.00 47.28 82 ASP A C 1
ATOM 619 O O . ASP A 1 82 ? 5.929 -6.520 6.273 1.00 47.28 82 ASP A O 1
ATOM 623 N N . GLN A 1 83 ? 4.905 -6.128 4.302 1.00 50.81 83 GLN A N 1
ATOM 624 C CA . GLN A 1 83 ? 5.953 -6.733 3.470 1.00 50.81 83 GLN A CA 1
ATOM 625 C C . GLN A 1 83 ? 7.334 -6.327 4.000 1.00 50.81 83 GLN A C 1
ATOM 627 O O . GLN A 1 83 ? 7.638 -5.137 4.085 1.00 50.81 83 GLN A O 1
ATOM 632 N N . GLN A 1 84 ? 8.117 -7.325 4.418 1.00 48.56 84 GLN A N 1
ATOM 633 C CA . GLN A 1 84 ? 9.262 -7.143 5.303 1.00 48.56 84 GLN A CA 1
ATOM 634 C C . GLN A 1 84 ? 10.155 -5.916 4.934 1.00 48.56 84 GLN A C 1
ATOM 636 O O . GLN A 1 84 ? 10.486 -5.700 3.763 1.00 48.56 84 GLN A O 1
ATOM 641 N N . PRO A 1 85 ? 10.627 -5.127 5.921 1.00 36.22 85 PRO A N 1
ATOM 642 C CA . PRO A 1 85 ? 11.241 -3.810 5.707 1.00 36.22 85 PRO A CA 1
ATOM 643 C C . PRO A 1 85 ? 12.600 -3.814 4.982 1.00 36.22 85 PRO A C 1
ATOM 645 O O . PRO A 1 85 ? 13.007 -2.770 4.476 1.00 36.22 85 PRO A O 1
ATOM 648 N N . GLY A 1 86 ? 13.288 -4.957 4.876 1.00 40.56 86 GLY A N 1
ATOM 649 C CA . GLY A 1 86 ? 14.554 -5.093 4.136 1.00 40.56 86 GLY A CA 1
ATOM 650 C C . GLY A 1 86 ? 14.411 -5.369 2.631 1.00 40.56 86 GLY A C 1
ATOM 651 O O . GLY A 1 86 ? 15.409 -5.383 1.922 1.00 40.56 86 GLY A O 1
ATOM 652 N N . TRP A 1 87 ? 13.191 -5.582 2.131 1.00 51.62 87 TRP A N 1
ATOM 653 C CA . TRP A 1 87 ? 12.938 -6.223 0.829 1.00 51.62 87 TRP A CA 1
ATOM 654 C C . TRP A 1 87 ? 12.336 -5.270 -0.209 1.00 51.62 87 TRP A C 1
ATOM 656 O O . TRP A 1 87 ? 11.685 -5.688 -1.166 1.00 51.62 87 TRP A O 1
ATOM 666 N N . ARG A 1 88 ? 12.546 -3.963 -0.010 1.00 50.34 88 ARG A N 1
ATOM 667 C CA . ARG A 1 88 ? 11.968 -2.877 -0.818 1.00 50.34 88 ARG A CA 1
ATOM 668 C C . ARG A 1 88 ? 12.454 -2.848 -2.277 1.00 50.34 88 ARG A C 1
ATOM 670 O O . ARG A 1 88 ? 11.819 -2.182 -3.083 1.00 50.34 88 ARG A O 1
ATOM 677 N N . TRP A 1 89 ? 13.514 -3.587 -2.615 1.00 52.78 89 TRP A N 1
ATOM 678 C CA . TRP A 1 89 ? 14.215 -3.504 -3.905 1.00 52.78 89 TRP A CA 1
ATOM 679 C C . TRP A 1 89 ? 14.000 -4.694 -4.860 1.00 52.78 89 TRP A C 1
ATOM 681 O O . TRP A 1 89 ? 14.567 -4.692 -5.946 1.00 52.78 89 TRP A O 1
ATOM 691 N N . GLY A 1 90 ? 13.171 -5.684 -4.502 1.00 60.91 90 GLY A N 1
ATOM 692 C CA . GLY A 1 90 ? 12.931 -6.858 -5.356 1.00 60.91 90 GLY A CA 1
ATOM 693 C C . GLY A 1 90 ? 14.138 -7.814 -5.461 1.00 60.91 90 GLY A C 1
ATOM 694 O O . GLY A 1 90 ? 15.122 -7.656 -4.737 1.00 60.91 90 GLY A O 1
ATOM 695 N N . PRO A 1 91 ? 14.057 -8.866 -6.299 1.00 64.81 91 PRO A N 1
ATOM 696 C CA . PRO A 1 91 ? 15.178 -9.761 -6.568 1.00 64.81 91 PRO A CA 1
ATOM 697 C C . PRO A 1 91 ? 16.320 -9.022 -7.266 1.00 64.81 91 PRO A C 1
ATOM 699 O O . PRO A 1 91 ? 16.102 -8.291 -8.225 1.00 64.81 91 PRO A O 1
ATOM 702 N N . ASP A 1 92 ? 17.547 -9.287 -6.824 1.00 70.12 92 ASP A N 1
ATOM 703 C CA . ASP A 1 92 ? 18.768 -8.840 -7.495 1.00 70.12 92 ASP A CA 1
ATOM 704 C C . ASP A 1 92 ? 18.842 -9.417 -8.916 1.00 70.12 92 ASP A C 1
ATOM 706 O O . ASP A 1 92 ? 18.925 -10.632 -9.132 1.00 70.12 92 ASP A O 1
ATOM 710 N N . THR A 1 93 ? 18.797 -8.514 -9.885 1.00 69.81 93 THR A N 1
ATOM 711 C CA . THR A 1 93 ? 18.831 -8.796 -11.316 1.00 69.81 93 THR A CA 1
ATOM 712 C C . THR A 1 93 ? 20.235 -8.730 -11.909 1.00 69.81 93 THR A C 1
ATOM 714 O O . THR A 1 93 ? 20.414 -9.190 -13.033 1.00 69.81 93 THR A O 1
ATOM 717 N N . SER A 1 94 ? 21.242 -8.262 -11.168 1.00 66.44 94 SER A N 1
ATOM 718 C CA . SER A 1 94 ? 22.616 -8.092 -11.667 1.00 66.44 94 SER A CA 1
ATOM 719 C C . SER A 1 94 ? 23.393 -9.410 -11.824 1.00 66.44 94 SER A C 1
ATOM 721 O O . SER A 1 94 ? 24.450 -9.455 -12.450 1.00 66.44 94 SER A O 1
ATOM 723 N N . ARG A 1 95 ? 22.884 -10.503 -11.241 1.00 76.12 95 ARG A N 1
ATOM 724 C CA . ARG A 1 95 ? 23.488 -11.850 -11.263 1.00 76.12 95 ARG A CA 1
ATOM 725 C C . ARG A 1 95 ? 23.004 -12.682 -12.457 1.00 76.12 95 ARG A C 1
ATOM 727 O O . ARG A 1 95 ? 22.271 -12.185 -13.302 1.00 76.12 95 ARG A O 1
ATOM 734 N N . ASP A 1 96 ? 23.390 -13.952 -12.554 1.00 77.25 96 ASP A N 1
ATOM 735 C CA . ASP A 1 96 ? 22.904 -14.843 -13.618 1.00 77.25 96 ASP A CA 1
ATOM 736 C C . ASP A 1 96 ? 21.408 -15.223 -13.467 1.00 77.25 96 ASP A C 1
ATOM 738 O O . ASP A 1 96 ? 20.734 -14.859 -12.496 1.00 77.25 96 ASP A O 1
ATOM 742 N N . GLU A 1 97 ? 20.862 -15.914 -14.474 1.00 77.06 97 GLU A N 1
ATOM 743 C CA . GLU A 1 97 ? 19.453 -16.341 -14.518 1.00 77.06 97 GLU A CA 1
ATOM 744 C C . GLU A 1 97 ? 19.108 -17.335 -13.401 1.00 77.06 97 GLU A C 1
ATOM 746 O O . GLU A 1 97 ? 18.043 -17.247 -12.792 1.00 77.06 97 GLU A O 1
ATOM 751 N N . ALA A 1 98 ? 20.021 -18.261 -13.095 1.00 77.38 98 ALA A N 1
ATOM 752 C CA . ALA A 1 98 ? 19.795 -19.278 -12.075 1.00 77.38 98 ALA A CA 1
ATOM 753 C C . ALA A 1 98 ? 19.695 -18.641 -10.684 1.00 77.38 98 ALA A C 1
ATOM 755 O O . ALA A 1 98 ? 18.791 -18.969 -9.914 1.00 77.38 98 ALA A O 1
ATOM 756 N N . PHE A 1 99 ? 20.582 -17.691 -10.380 1.00 77.94 99 PHE A N 1
ATOM 757 C CA . PHE A 1 99 ? 20.525 -16.909 -9.155 1.00 77.94 99 PHE A CA 1
ATOM 758 C C . PHE A 1 99 ? 19.250 -16.069 -9.088 1.00 77.94 99 PHE A C 1
ATOM 760 O O . PHE A 1 99 ? 18.596 -16.061 -8.047 1.00 77.94 99 PHE A O 1
ATOM 767 N N . PHE A 1 100 ? 18.879 -15.383 -10.174 1.00 79.69 100 PHE A N 1
ATOM 768 C CA . PHE A 1 100 ? 17.667 -14.566 -10.201 1.00 79.69 100 PHE A CA 1
ATOM 769 C C . PHE A 1 100 ? 16.412 -15.399 -9.938 1.00 79.69 100 PHE A C 1
ATOM 771 O O . PHE A 1 100 ? 15.651 -15.063 -9.034 1.00 79.69 100 PHE A O 1
ATOM 778 N N . GLU A 1 101 ? 16.203 -16.497 -10.668 1.00 80.69 101 GLU A N 1
ATOM 779 C CA . GLU A 1 101 ? 15.028 -17.352 -10.475 1.00 80.69 101 GLU A CA 1
ATOM 780 C C . GLU A 1 101 ? 15.023 -17.983 -9.080 1.00 80.69 101 GLU A C 1
ATOM 782 O O . GLU A 1 101 ? 13.976 -18.053 -8.439 1.00 80.69 101 GLU A O 1
ATOM 787 N N . GLN A 1 102 ? 16.190 -18.345 -8.539 1.00 77.94 102 GLN A N 1
ATOM 788 C CA . GLN A 1 102 ? 16.307 -18.804 -7.157 1.00 77.94 102 GLN A CA 1
ATOM 789 C C . GLN A 1 102 ? 15.941 -17.705 -6.146 1.00 77.94 102 GLN A C 1
ATOM 791 O O . GLN A 1 102 ? 15.206 -17.972 -5.196 1.00 77.94 102 GLN A O 1
ATOM 796 N N . HIS A 1 103 ? 16.432 -16.478 -6.331 1.00 76.81 103 HIS A N 1
ATOM 797 C CA . HIS A 1 103 ? 16.157 -15.343 -5.452 1.00 76.81 103 HIS A CA 1
ATOM 798 C C . HIS A 1 103 ? 14.682 -14.932 -5.526 1.00 76.81 103 HIS A C 1
ATOM 800 O O . HIS A 1 103 ? 14.034 -14.755 -4.499 1.00 76.81 103 HIS A O 1
ATOM 806 N N . LYS A 1 104 ? 14.115 -14.859 -6.729 1.00 78.50 104 LYS A N 1
ATOM 807 C CA . LYS A 1 104 ? 12.695 -14.610 -6.986 1.00 78.50 104 LYS A CA 1
ATOM 808 C C . LYS A 1 104 ? 11.816 -15.692 -6.365 1.00 78.50 104 LYS A C 1
ATOM 810 O O . LYS A 1 104 ? 10.899 -15.365 -5.615 1.00 78.50 104 LYS A O 1
ATOM 815 N N . ALA A 1 105 ? 12.099 -16.971 -6.619 1.00 81.31 105 ALA A N 1
ATOM 816 C CA . ALA A 1 105 ? 11.358 -18.080 -6.020 1.00 81.31 105 ALA A CA 1
ATOM 817 C C . ALA A 1 105 ? 11.419 -18.031 -4.489 1.00 81.31 105 ALA A C 1
ATOM 819 O O . ALA A 1 105 ? 10.409 -18.258 -3.828 1.00 81.31 105 ALA A O 1
ATOM 820 N N . TRP A 1 106 ? 12.583 -17.683 -3.936 1.00 79.06 106 TRP A N 1
ATOM 821 C CA . TRP A 1 106 ? 12.776 -17.490 -2.505 1.00 79.06 106 TRP A CA 1
ATOM 822 C C . TRP A 1 106 ? 11.961 -16.299 -1.966 1.00 79.06 106 TRP A C 1
ATOM 824 O O . TRP A 1 106 ? 11.236 -16.478 -0.991 1.00 79.06 106 TRP A O 1
ATOM 834 N N . LEU A 1 107 ? 11.996 -15.128 -2.617 1.00 73.75 107 LEU A N 1
ATOM 835 C CA . LEU A 1 107 ? 11.269 -13.911 -2.215 1.00 73.75 107 LEU A CA 1
ATOM 836 C C . LEU A 1 107 ? 9.754 -14.107 -2.226 1.00 73.75 107 LEU A C 1
ATOM 838 O O . LEU A 1 107 ? 9.055 -13.694 -1.301 1.00 73.75 107 LEU A O 1
ATOM 842 N N . PHE A 1 108 ? 9.243 -14.740 -3.280 1.00 75.38 108 PHE A N 1
ATOM 843 C CA . PHE A 1 108 ? 7.811 -14.923 -3.504 1.00 75.38 108 PHE A CA 1
ATOM 844 C C . PHE A 1 108 ? 7.282 -16.262 -2.976 1.00 75.38 108 PHE A C 1
ATOM 846 O O . PHE A 1 108 ? 6.133 -16.622 -3.247 1.00 75.38 108 PHE A O 1
ATOM 853 N N . ALA A 1 109 ? 8.085 -17.009 -2.213 1.00 81.94 109 ALA A N 1
ATOM 854 C CA . ALA A 1 109 ? 7.697 -18.321 -1.726 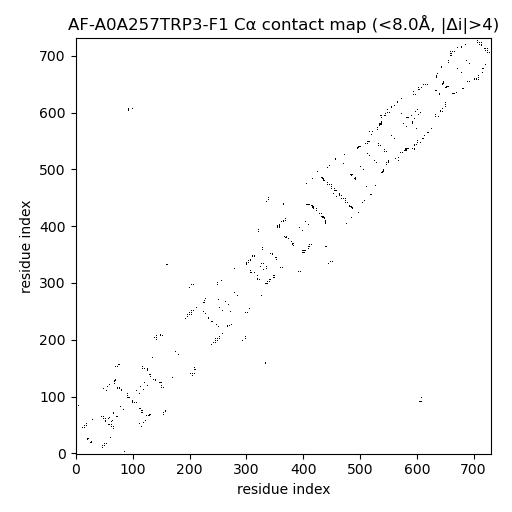1.00 81.94 109 ALA A CA 1
ATOM 855 C C . ALA A 1 109 ? 6.420 -18.259 -0.869 1.00 81.94 109 ALA A C 1
ATOM 857 O O . ALA A 1 109 ? 6.333 -17.497 0.097 1.00 81.94 109 ALA A O 1
ATOM 858 N N . LYS A 1 110 ? 5.432 -19.115 -1.184 1.00 83.75 110 LYS A N 1
ATOM 859 C CA . LYS A 1 110 ? 4.123 -19.155 -0.494 1.00 83.75 110 LYS A CA 1
ATOM 860 C C . LYS A 1 110 ? 4.277 -19.311 1.028 1.00 83.75 110 LYS A C 1
ATOM 862 O O . LYS A 1 110 ? 3.533 -18.683 1.777 1.00 83.75 110 LYS A O 1
ATOM 867 N N . TYR A 1 111 ? 5.277 -20.075 1.482 1.00 86.31 111 TYR A N 1
ATOM 868 C CA . TYR A 1 111 ? 5.523 -20.314 2.908 1.00 86.31 111 TYR A CA 1
ATOM 869 C C . TYR A 1 111 ? 5.891 -19.044 3.692 1.00 86.31 111 TYR A C 1
ATOM 871 O O . TYR A 1 111 ? 5.583 -18.964 4.875 1.00 86.31 111 TYR A O 1
ATOM 879 N N . ARG A 1 112 ? 6.486 -18.020 3.061 1.00 81.12 112 ARG A N 1
ATOM 880 C CA . ARG A 1 112 ? 6.856 -16.758 3.734 1.00 81.12 112 ARG A CA 1
ATOM 881 C C . ARG A 1 112 ? 5.653 -15.940 4.190 1.00 81.12 112 ARG A C 1
ATOM 883 O O . ARG A 1 112 ? 5.775 -15.118 5.090 1.00 81.12 112 ARG A O 1
ATOM 890 N N . LYS A 1 113 ? 4.494 -16.177 3.574 1.00 78.75 113 LYS A N 1
ATOM 891 C CA . LYS A 1 113 ? 3.218 -15.548 3.936 1.00 78.75 113 LYS A CA 1
ATOM 892 C C . LYS A 1 113 ? 2.477 -16.316 5.033 1.00 78.75 113 LYS A C 1
ATOM 894 O O . LYS A 1 113 ? 1.407 -15.891 5.454 1.00 78.75 113 LYS A O 1
ATOM 899 N N . VAL A 1 114 ? 3.008 -17.458 5.476 1.00 86.56 114 VAL A N 1
ATOM 900 C CA . VAL A 1 114 ? 2.382 -18.259 6.528 1.00 86.56 114 VAL A CA 1
ATOM 901 C C . VAL A 1 114 ? 2.667 -17.613 7.881 1.00 86.56 114 VAL A C 1
ATOM 903 O O . VAL A 1 114 ? 3.819 -17.456 8.293 1.00 86.56 114 VAL A O 1
ATOM 906 N N . SER A 1 115 ? 1.590 -17.254 8.576 1.00 85.56 115 SER A N 1
ATOM 907 C CA . SER A 1 115 ? 1.613 -16.747 9.947 1.00 85.56 115 SER A CA 1
ATOM 908 C C . SER A 1 115 ? 2.309 -17.750 10.871 1.00 85.56 115 SER A C 1
ATOM 910 O O . SER A 1 115 ? 1.895 -18.907 10.982 1.00 85.56 115 SER A O 1
ATOM 912 N N . LEU A 1 116 ? 3.377 -17.305 11.541 1.00 88.69 116 LEU A N 1
ATOM 913 C CA . LEU A 1 116 ? 4.087 -18.143 12.510 1.00 88.69 116 LEU A CA 1
ATOM 914 C C . LEU A 1 116 ? 3.226 -18.344 13.759 1.00 88.69 116 LEU A C 1
ATOM 916 O O . LEU A 1 116 ? 3.273 -19.407 14.373 1.00 88.69 116 LEU A O 1
ATOM 920 N N . LEU A 1 117 ? 2.394 -17.350 14.084 1.00 86.50 117 LEU A N 1
ATOM 921 C CA . LEU A 1 117 ? 1.414 -17.443 15.155 1.00 86.50 117 LEU A CA 1
ATOM 922 C C . LEU A 1 117 ? 0.404 -18.567 14.899 1.00 86.50 117 LEU A C 1
ATOM 924 O O . LEU A 1 117 ? 0.130 -19.355 15.796 1.00 86.50 117 LEU A O 1
ATOM 928 N N . SER A 1 118 ? -0.079 -18.696 13.662 1.00 87.06 118 SER A N 1
ATOM 929 C CA . SER A 1 118 ? -0.999 -19.773 13.272 1.00 87.06 118 SER A CA 1
ATOM 930 C C . SER A 1 118 ? -0.327 -21.151 13.328 1.00 87.06 118 SER A C 1
ATOM 932 O O . SER A 1 118 ? -0.967 -22.148 13.647 1.00 87.06 118 SER A O 1
ATOM 934 N N . ILE A 1 119 ? 0.978 -21.238 13.044 1.00 90.19 119 ILE A N 1
ATOM 935 C CA . ILE A 1 119 ? 1.741 -22.481 13.240 1.00 90.19 119 ILE A CA 1
ATOM 936 C C . ILE A 1 119 ? 1.862 -22.804 14.736 1.00 90.19 119 ILE A C 1
ATOM 938 O O . ILE A 1 119 ? 1.645 -23.948 15.130 1.00 90.19 119 ILE A O 1
ATOM 942 N N . ALA A 1 120 ? 2.174 -21.809 15.571 1.00 89.69 120 ALA A N 1
ATOM 943 C CA . ALA A 1 120 ? 2.274 -21.977 17.019 1.00 89.69 120 ALA A CA 1
ATOM 944 C C . ALA A 1 120 ? 0.956 -22.441 17.647 1.00 89.69 120 ALA A C 1
ATOM 946 O O . ALA A 1 120 ? 0.977 -23.381 18.436 1.00 89.69 120 ALA A O 1
ATOM 947 N N . GLU A 1 121 ? -0.170 -21.862 17.229 1.00 87.44 121 GLU A N 1
ATOM 948 C CA . GLU A 1 121 ? -1.517 -22.239 17.676 1.00 87.44 121 GLU A CA 1
ATOM 949 C C . GLU A 1 121 ? -1.832 -23.719 17.416 1.00 87.44 121 GLU A C 1
ATOM 951 O O . GLU A 1 121 ? -2.453 -24.383 18.241 1.00 87.44 121 GLU A O 1
ATOM 956 N N . ASN A 1 122 ? -1.340 -24.266 16.302 1.00 88.06 122 ASN A N 1
ATOM 957 C CA . ASN A 1 122 ? -1.553 -25.667 15.946 1.00 88.06 122 ASN A CA 1
ATOM 958 C C . ASN A 1 122 ? -0.623 -26.651 16.683 1.00 88.06 122 ASN A C 1
ATOM 960 O O . ASN A 1 122 ? -0.945 -27.836 16.765 1.00 88.06 122 ASN A O 1
ATOM 964 N N . LEU A 1 123 ? 0.542 -26.205 17.170 1.00 88.69 123 LEU A N 1
ATOM 965 C CA . LEU A 1 123 ? 1.614 -27.092 17.663 1.00 88.69 123 LEU A CA 1
ATOM 966 C C . LEU A 1 123 ? 1.914 -26.972 19.160 1.00 88.69 123 LEU A C 1
ATOM 968 O O . LEU A 1 123 ? 2.539 -27.868 19.745 1.00 88.69 123 LEU A O 1
ATOM 972 N N . LEU A 1 124 ? 1.533 -25.860 19.778 1.00 86.25 124 LEU A N 1
ATOM 973 C CA . LEU A 1 124 ? 1.785 -25.581 21.182 1.00 86.25 124 LEU A CA 1
ATOM 974 C C . LEU A 1 124 ? 0.470 -25.520 21.948 1.00 86.25 124 LEU A C 1
ATOM 976 O O . LEU A 1 124 ? -0.531 -24.996 21.467 1.00 86.25 124 LEU A O 1
ATOM 980 N N . GLN A 1 125 ? 0.500 -25.979 23.194 1.00 84.06 125 GLN A N 1
ATOM 981 C CA . GLN A 1 125 ? -0.529 -25.565 24.141 1.00 84.06 125 GLN A CA 1
ATOM 982 C C . GLN A 1 125 ? -0.301 -24.090 24.498 1.00 84.06 125 GLN A C 1
ATOM 984 O O . GLN A 1 125 ? 0.859 -23.681 24.619 1.00 84.06 125 GLN A O 1
ATOM 989 N N . PRO A 1 126 ? -1.346 -23.277 24.739 1.00 76.44 126 PRO A N 1
ATOM 990 C CA . PRO A 1 126 ? -1.138 -21.865 25.062 1.00 76.44 126 PRO A CA 1
ATOM 991 C C . PRO A 1 126 ? -0.297 -21.661 26.343 1.00 76.44 126 PRO A C 1
ATOM 993 O O . PRO A 1 126 ? 0.341 -20.624 26.511 1.00 76.44 126 PRO A O 1
ATOM 996 N N . THR A 1 127 ? -0.223 -22.676 27.219 1.00 77.12 127 THR A N 1
ATOM 997 C CA . THR A 1 127 ? 0.634 -22.721 28.422 1.00 77.12 127 THR A CA 1
ATOM 998 C C . THR A 1 127 ? 2.126 -22.769 28.117 1.00 77.12 127 THR A C 1
ATOM 1000 O O . THR A 1 127 ? 2.939 -22.434 28.976 1.00 77.12 127 THR A O 1
ATOM 1003 N N . GLU A 1 128 ? 2.508 -23.203 26.918 1.00 83.44 128 GLU A N 1
ATOM 1004 C CA . GLU A 1 128 ? 3.906 -23.301 26.508 1.00 83.44 128 GLU A CA 1
ATOM 1005 C C . GLU A 1 128 ? 4.484 -21.966 26.030 1.00 83.44 128 GLU A C 1
ATOM 1007 O O . GLU A 1 128 ? 5.703 -21.873 25.861 1.00 83.44 128 GLU A O 1
ATOM 1012 N N . ILE A 1 129 ? 3.642 -20.946 25.826 1.00 83.94 129 ILE A N 1
ATOM 1013 C CA . ILE A 1 129 ? 4.081 -19.611 25.426 1.00 83.94 129 ILE A CA 1
ATOM 1014 C C . ILE A 1 129 ? 4.833 -18.940 26.577 1.00 83.94 129 ILE A C 1
ATOM 1016 O O . ILE A 1 129 ? 4.339 -18.763 27.692 1.00 83.94 129 ILE A O 1
ATOM 1020 N N . GLN A 1 130 ? 6.065 -18.555 26.275 1.00 82.06 130 GLN A N 1
ATOM 1021 C CA . GLN A 1 130 ? 6.947 -17.758 27.101 1.00 82.06 130 GLN A CA 1
ATOM 1022 C C . GLN A 1 130 ? 6.633 -16.281 26.891 1.00 82.06 130 GLN A C 1
ATOM 1024 O O . GLN A 1 130 ? 6.726 -15.725 25.796 1.00 82.06 130 GLN A O 1
ATOM 1029 N N . TRP A 1 131 ? 6.265 -15.656 27.996 1.00 72.94 131 TRP A N 1
ATOM 1030 C CA . TRP A 1 131 ? 5.936 -14.240 28.106 1.00 72.94 131 TRP A CA 1
ATOM 1031 C C . TRP A 1 131 ? 7.005 -13.506 28.924 1.00 72.94 131 TRP A C 1
ATOM 1033 O O . TRP A 1 131 ? 6.709 -12.724 29.827 1.00 72.94 131 TRP A O 1
ATOM 1043 N N . ASP A 1 132 ? 8.256 -13.893 28.710 1.00 59.75 132 ASP A N 1
ATOM 1044 C CA . ASP A 1 132 ? 9.424 -13.523 29.504 1.00 59.75 132 ASP A CA 1
ATOM 1045 C C . ASP A 1 132 ? 9.964 -12.127 29.176 1.00 59.75 132 ASP A C 1
ATOM 1047 O O . ASP A 1 132 ? 10.673 -11.542 29.990 1.00 59.75 132 ASP A O 1
ATOM 1051 N N . HIS A 1 133 ? 9.578 -11.543 28.040 1.00 62.50 133 HIS A N 1
ATOM 1052 C CA . HIS A 1 133 ? 9.938 -10.171 27.709 1.00 62.50 133 HIS A CA 1
ATOM 1053 C C . HIS A 1 133 ? 8.927 -9.177 28.284 1.00 62.50 133 HIS A C 1
ATOM 1055 O O . HIS A 1 133 ? 7.721 -9.308 28.095 1.00 62.50 133 HIS A O 1
ATOM 1061 N N . SER A 1 134 ? 9.426 -8.106 28.886 1.00 52.09 134 SER A N 1
ATOM 1062 C CA . SER A 1 134 ? 8.670 -6.954 29.405 1.00 52.09 134 SER A CA 1
ATOM 1063 C C . SER A 1 134 ? 7.576 -6.365 28.498 1.00 52.09 134 SER A C 1
ATOM 1065 O O . SER A 1 134 ? 6.544 -5.940 29.004 1.00 52.09 134 SER A O 1
ATOM 1067 N N . GLY A 1 135 ? 7.765 -6.353 27.172 1.00 49.22 135 GLY A N 1
ATOM 1068 C CA . GLY A 1 135 ? 6.756 -5.889 26.208 1.00 49.22 135 GLY A CA 1
ATOM 1069 C C . GLY A 1 135 ? 5.598 -6.872 25.994 1.00 49.22 135 GLY A C 1
ATOM 1070 O O . GLY A 1 135 ? 4.612 -6.532 25.356 1.00 49.22 135 GLY A O 1
ATOM 1071 N N . THR A 1 136 ? 5.717 -8.087 26.532 1.00 50.44 136 THR A N 1
ATOM 1072 C CA . THR A 1 136 ? 4.742 -9.185 26.421 1.00 50.44 136 THR A CA 1
ATOM 1073 C C . THR A 1 136 ? 4.334 -9.746 27.787 1.00 50.44 136 THR A C 1
ATOM 1075 O O . THR A 1 136 ? 3.354 -10.473 27.906 1.00 50.44 136 THR A O 1
ATOM 1078 N N . SER A 1 137 ? 5.029 -9.382 28.867 1.00 49.84 137 SER A N 1
ATOM 1079 C CA . SER A 1 137 ? 4.754 -9.863 30.226 1.00 49.84 137 SER A CA 1
ATOM 1080 C C . SER A 1 137 ? 3.383 -9.404 30.750 1.00 49.84 137 SER A C 1
ATOM 1082 O O . SER A 1 137 ? 2.768 -10.090 31.575 1.00 49.84 137 SER A O 1
ATOM 1084 N N . SER A 1 138 ? 2.842 -8.309 30.201 1.00 49.34 138 SER A N 1
ATOM 1085 C CA . SER A 1 138 ? 1.447 -7.874 30.358 1.00 49.34 138 SER A CA 1
ATOM 1086 C C . SER A 1 138 ? 0.426 -8.855 29.756 1.00 49.34 138 SER A C 1
ATOM 1088 O O . SER A 1 138 ? -0.713 -8.895 30.217 1.00 49.34 138 SER A O 1
ATOM 1090 N N . GLY A 1 139 ? 0.822 -9.750 28.849 1.00 47.22 139 GLY A N 1
ATOM 1091 C CA . GLY A 1 139 ? 0.020 -10.897 28.402 1.00 47.22 139 GLY A CA 1
ATOM 1092 C C . GLY A 1 139 ? 0.062 -12.092 29.372 1.00 47.22 139 GLY A C 1
ATOM 1093 O O . GLY A 1 139 ? -0.959 -12.745 29.597 1.00 47.22 139 GLY A O 1
ATOM 1094 N N . ARG A 1 140 ? 1.200 -12.326 30.057 1.00 45.16 140 ARG A N 1
ATOM 1095 C CA . ARG A 1 140 ? 1.458 -13.516 30.910 1.00 45.16 140 ARG A CA 1
ATOM 1096 C C . ARG A 1 140 ? 0.461 -13.742 32.035 1.00 45.16 140 ARG A C 1
ATOM 1098 O O . ARG A 1 140 ? -0.267 -14.720 32.071 1.00 45.16 140 ARG A O 1
ATOM 1105 N N . SER A 1 141 ? 0.466 -12.844 33.002 1.00 44.72 141 SER A N 1
ATOM 1106 C CA . SER A 1 141 ? -0.447 -12.815 34.138 1.00 44.72 141 SER A CA 1
ATOM 1107 C C . SER A 1 141 ? -1.911 -12.548 33.713 1.00 44.72 141 SER A C 1
ATOM 1109 O O . SER A 1 141 ? -2.768 -12.346 34.564 1.00 44.72 141 SER A O 1
ATOM 1111 N N . GLY A 1 142 ? -2.173 -12.523 32.396 1.00 43.75 142 GLY A N 1
ATOM 1112 C CA . GLY A 1 142 ? -3.471 -12.368 31.776 1.00 43.75 142 GLY A CA 1
ATOM 1113 C C . GLY A 1 142 ? -4.079 -13.697 31.617 1.00 43.75 142 GLY A C 1
ATOM 1114 O O . GLY A 1 142 ? -5.075 -13.955 32.264 1.00 43.75 142 GLY A O 1
ATOM 1115 N N . CYS A 1 143 ? -3.367 -14.593 30.965 1.00 40.06 143 CYS A N 1
ATOM 1116 C CA . CYS A 1 143 ? -3.763 -15.977 30.823 1.00 40.06 143 CYS A CA 1
ATOM 1117 C C . CYS A 1 143 ? -4.107 -16.698 32.141 1.00 40.06 143 CYS A C 1
ATOM 1119 O O . CYS A 1 143 ? -4.531 -17.840 32.065 1.00 40.06 143 CYS A O 1
ATOM 1121 N N . GLY A 1 144 ? -3.981 -16.071 33.322 1.00 44.38 144 GLY A N 1
ATOM 1122 C CA . GLY A 1 144 ? -4.424 -16.613 34.596 1.00 44.38 144 GLY A CA 1
ATOM 1123 C C . GLY A 1 144 ? -3.729 -17.938 34.880 1.00 44.38 144 GLY A C 1
ATOM 1124 O O . GLY A 1 144 ? -2.806 -18.351 34.182 1.00 44.38 144 GLY A O 1
ATOM 1125 N N . ALA A 1 145 ? -4.171 -18.648 35.911 1.00 41.00 145 ALA A N 1
ATOM 1126 C CA . ALA A 1 145 ? -3.751 -20.036 36.100 1.00 41.00 145 ALA A CA 1
ATOM 1127 C C . ALA A 1 145 ? -4.439 -21.001 35.104 1.00 41.00 145 ALA A C 1
ATOM 1129 O O . ALA A 1 145 ? -4.066 -22.169 35.033 1.00 41.00 145 ALA A O 1
ATOM 1130 N N . ALA A 1 146 ? -5.426 -20.527 34.330 1.00 43.06 146 ALA A N 1
ATOM 1131 C CA . ALA A 1 146 ? -6.193 -21.311 33.368 1.00 43.06 146 ALA A CA 1
ATOM 1132 C C . ALA A 1 146 ? -6.075 -20.676 31.978 1.00 43.06 146 ALA A C 1
ATOM 1134 O O . ALA A 1 146 ? -6.618 -19.607 31.723 1.00 43.06 146 ALA A O 1
ATOM 1135 N N . VAL A 1 147 ? -5.377 -21.378 31.083 1.00 47.81 147 VAL A N 1
ATOM 1136 C CA . VAL A 1 147 ? -4.684 -20.830 29.912 1.00 47.81 147 VAL A CA 1
ATOM 1137 C C . VAL A 1 147 ? -5.328 -21.215 28.552 1.00 47.81 147 VAL A C 1
ATOM 1139 O O . VAL A 1 147 ? -4.632 -21.770 27.705 1.00 47.81 147 VAL A O 1
ATOM 1142 N N . PRO A 1 148 ? -6.630 -20.983 28.262 1.00 49.69 148 PRO A N 1
ATOM 1143 C CA . PRO A 1 148 ? -7.159 -21.304 26.931 1.00 49.69 148 PRO A CA 1
ATOM 1144 C C . PRO A 1 148 ? -6.824 -20.277 25.833 1.00 49.69 148 PRO A C 1
ATOM 1146 O O . PRO A 1 148 ? -6.871 -20.637 24.665 1.00 49.69 148 PRO A O 1
ATOM 1149 N N . HIS A 1 149 ? -6.474 -19.024 26.165 1.00 62.09 149 HIS A N 1
ATOM 1150 C CA . HIS A 1 149 ? -6.560 -17.893 25.211 1.00 62.09 149 HIS A CA 1
ATOM 1151 C C . HIS A 1 149 ? -5.227 -17.222 24.822 1.00 62.09 149 HIS A C 1
ATOM 1153 O O . HIS A 1 149 ? -5.215 -16.102 24.317 1.00 62.09 149 HIS A O 1
ATOM 1159 N N . GLY A 1 150 ? -4.080 -17.874 25.042 1.00 68.00 150 GLY A N 1
ATOM 1160 C CA . GLY A 1 150 ? -2.765 -17.254 24.795 1.00 68.00 150 GLY A CA 1
ATOM 1161 C C . GLY A 1 150 ? -2.520 -16.806 23.343 1.00 68.00 150 GLY A C 1
ATOM 1162 O O . GLY A 1 150 ? -1.861 -15.793 23.120 1.00 68.00 150 GLY A O 1
ATOM 1163 N N . PHE A 1 151 ? -3.071 -17.521 22.357 1.00 76.88 151 PHE A N 1
ATOM 1164 C CA . PHE A 1 151 ? -2.917 -17.192 20.933 1.00 76.88 151 PHE A CA 1
ATOM 1165 C C . PHE A 1 151 ? -3.838 -16.066 20.461 1.00 76.88 151 PHE A C 1
ATOM 1167 O O . PHE A 1 151 ? -3.406 -15.230 19.665 1.00 76.88 151 PHE A O 1
ATOM 1174 N N . ASP A 1 152 ? -5.064 -16.005 20.985 1.00 67.06 152 ASP A N 1
ATOM 1175 C CA . ASP A 1 152 ? -6.009 -14.920 20.700 1.00 67.06 152 ASP A CA 1
ATOM 1176 C C . ASP A 1 152 ? -5.416 -13.569 21.111 1.00 67.06 152 ASP A C 1
ATOM 1178 O O . ASP A 1 152 ? -5.465 -12.601 20.348 1.00 67.06 152 ASP A O 1
ATOM 1182 N N . GLU A 1 153 ? -4.754 -13.531 22.270 1.00 66.38 153 GLU A N 1
ATOM 1183 C CA . GLU A 1 153 ? -4.115 -12.310 22.747 1.00 66.38 153 GLU A CA 1
ATOM 1184 C C . GLU A 1 153 ? -2.916 -11.891 21.888 1.00 66.38 153 GLU A C 1
ATOM 1186 O O . GLU A 1 153 ? -2.755 -10.714 21.570 1.00 66.38 153 GLU A O 1
ATOM 1191 N N . LEU A 1 154 ? -2.091 -12.841 21.442 1.00 69.56 154 LEU A N 1
ATOM 1192 C CA . LEU A 1 154 ? -1.001 -12.536 20.512 1.00 69.56 154 LEU A CA 1
ATOM 1193 C C . LEU A 1 154 ? -1.524 -12.005 19.171 1.00 69.56 154 LEU A C 1
ATOM 1195 O O . LEU A 1 154 ? -0.945 -11.077 18.609 1.00 69.56 154 LEU A O 1
ATOM 1199 N N . ARG A 1 155 ? -2.633 -12.553 18.660 1.00 70.50 155 ARG A N 1
ATOM 1200 C CA . ARG A 1 155 ? -3.242 -12.104 17.400 1.00 70.50 155 ARG A CA 1
ATOM 1201 C C . ARG A 1 155 ? -3.739 -10.669 17.522 1.00 70.50 155 ARG A C 1
ATOM 1203 O O . ARG A 1 155 ? -3.525 -9.867 16.615 1.00 70.50 155 ARG A O 1
ATOM 1210 N N . ARG A 1 156 ? -4.343 -10.343 18.661 1.00 64.38 156 ARG A N 1
ATOM 1211 C CA . ARG A 1 156 ? -4.789 -8.990 18.968 1.00 64.38 156 ARG A CA 1
ATOM 1212 C C . ARG A 1 156 ? -3.618 -8.016 19.112 1.00 64.38 156 ARG A C 1
ATOM 1214 O O . ARG A 1 156 ? -3.618 -6.974 18.461 1.00 64.38 156 ARG A O 1
ATOM 1221 N N . LEU A 1 157 ? -2.591 -8.373 19.882 1.00 60.19 157 LEU A N 1
ATOM 1222 C CA . LEU A 1 157 ? -1.387 -7.548 20.041 1.00 60.19 157 LEU A CA 1
ATOM 1223 C C . LEU A 1 157 ? -0.661 -7.309 18.707 1.00 60.19 157 LEU A C 1
ATOM 1225 O O . LEU A 1 157 ? -0.105 -6.237 18.495 1.00 60.19 157 LEU A O 1
ATOM 1229 N N . ALA A 1 158 ? -0.695 -8.272 17.782 1.00 61.88 158 ALA A N 1
ATOM 1230 C CA . ALA A 1 158 ? -0.154 -8.098 16.435 1.00 61.88 158 ALA A CA 1
ATOM 1231 C C . ALA A 1 158 ? -0.994 -7.147 15.554 1.00 61.88 158 ALA A C 1
ATOM 1233 O O . ALA A 1 158 ? -0.469 -6.576 14.600 1.00 61.88 158 ALA A O 1
ATOM 1234 N N . THR A 1 159 ? -2.293 -6.987 15.837 1.00 54.31 159 THR A N 1
ATOM 1235 C CA . THR A 1 159 ? -3.206 -6.092 15.090 1.00 54.31 159 THR A CA 1
ATOM 1236 C C . THR A 1 159 ? -3.195 -4.644 15.592 1.00 54.31 159 THR A C 1
ATOM 1238 O O . THR A 1 159 ? -3.413 -3.716 14.808 1.00 54.31 159 THR A O 1
ATOM 1241 N N . SER A 1 160 ? -2.901 -4.427 16.876 1.00 50.88 160 SER A N 1
ATOM 1242 C CA . SER A 1 160 ? -2.629 -3.106 17.448 1.00 50.88 160 SER A CA 1
ATOM 1243 C C . SER A 1 160 ? -1.210 -2.689 17.059 1.00 50.88 160 SER A C 1
ATOM 1245 O O . SER A 1 160 ? -0.241 -3.184 17.633 1.00 50.88 160 SER A O 1
ATOM 1247 N N . ARG A 1 161 ? -1.052 -1.846 16.030 1.00 46.97 161 ARG A N 1
ATOM 1248 C CA . ARG A 1 161 ? 0.253 -1.290 15.643 1.00 46.97 161 ARG A CA 1
ATOM 1249 C C . ARG A 1 161 ? 0.918 -0.666 16.872 1.00 46.97 161 ARG A C 1
ATOM 1251 O O . ARG A 1 161 ? 0.529 0.420 17.275 1.00 46.97 161 ARG A O 1
ATOM 1258 N N . LEU A 1 162 ? 1.956 -1.293 17.409 1.00 37.88 162 LEU A N 1
ATOM 1259 C CA . LEU A 1 162 ? 2.935 -0.609 18.248 1.00 37.88 162 LEU A CA 1
ATOM 1260 C C . LEU A 1 162 ? 4.032 -0.085 17.312 1.00 37.88 162 LEU A C 1
ATOM 1262 O O . LEU A 1 162 ? 4.862 -0.885 16.863 1.00 37.88 162 LEU A O 1
ATOM 1266 N N . PRO A 1 163 ? 4.076 1.222 16.973 1.00 36.34 163 PRO A N 1
ATOM 1267 C CA . PRO A 1 163 ? 5.307 1.807 16.480 1.00 36.34 163 PRO A CA 1
ATOM 1268 C C . PRO A 1 163 ? 6.378 1.596 17.550 1.00 36.34 163 PRO A C 1
ATOM 1270 O O . PRO A 1 163 ? 6.123 1.646 18.752 1.00 36.34 163 PRO A O 1
ATOM 1273 N N . ALA A 1 164 ? 7.578 1.302 17.080 1.00 33.34 164 ALA A N 1
ATOM 1274 C CA . ALA A 1 164 ? 8.732 0.979 17.887 1.00 33.34 164 ALA A CA 1
ATOM 1275 C C . ALA A 1 164 ? 9.024 2.000 19.012 1.00 33.34 164 ALA A C 1
ATOM 1277 O O . ALA A 1 164 ? 8.767 3.190 18.867 1.00 33.34 164 ALA A O 1
ATOM 1278 N N . TRP A 1 165 ? 9.719 1.483 20.036 1.00 31.27 165 TRP A N 1
ATOM 1279 C CA . TRP A 1 165 ? 10.422 2.146 21.152 1.00 31.27 165 TRP A CA 1
ATOM 1280 C C . TRP A 1 165 ? 9.712 2.189 22.512 1.00 31.27 165 TRP A C 1
ATOM 1282 O O . TRP A 1 165 ? 9.391 3.248 23.029 1.00 31.27 165 TRP A O 1
ATOM 1292 N N . THR A 1 166 ? 9.683 1.042 23.201 1.00 34.84 166 THR A N 1
ATOM 1293 C CA . THR A 1 166 ? 9.814 1.008 24.672 1.00 34.84 166 THR A CA 1
ATOM 1294 C C . THR A 1 166 ? 10.678 -0.173 25.122 1.00 34.84 166 THR A C 1
ATOM 1296 O O . THR A 1 166 ? 10.214 -1.096 25.786 1.00 34.84 166 THR A O 1
ATOM 1299 N N . ALA A 1 167 ? 11.974 -0.120 24.809 1.00 29.62 167 ALA A N 1
ATOM 1300 C CA . ALA A 1 167 ? 12.991 -0.888 25.536 1.00 29.62 167 ALA A CA 1
ATOM 1301 C C . ALA A 1 167 ? 13.395 -0.210 26.868 1.00 29.62 167 ALA A C 1
ATOM 1303 O O . ALA A 1 167 ? 14.394 -0.584 27.462 1.00 29.62 167 ALA A O 1
ATOM 1304 N N . HIS A 1 168 ? 12.634 0.784 27.349 1.00 32.00 168 HIS A N 1
ATOM 1305 C CA . HIS A 1 168 ? 12.973 1.543 28.563 1.00 32.00 168 HIS A CA 1
ATOM 1306 C C . HIS A 1 168 ? 11.928 1.459 29.688 1.00 32.00 168 HIS A C 1
ATOM 1308 O O . HIS A 1 168 ? 12.250 1.705 30.843 1.00 32.00 168 HIS A O 1
ATOM 1314 N N . ALA A 1 169 ? 10.693 1.036 29.395 1.00 30.55 169 ALA A N 1
ATOM 1315 C CA . ALA A 1 169 ? 9.650 0.857 30.421 1.00 30.55 169 ALA A CA 1
ATOM 1316 C C . ALA A 1 169 ? 9.739 -0.512 31.134 1.00 30.55 169 ALA A C 1
ATOM 1318 O O . ALA A 1 169 ? 9.113 -0.748 32.163 1.00 30.55 169 ALA A O 1
ATOM 1319 N N . ALA A 1 170 ? 10.539 -1.414 30.567 1.00 32.31 170 ALA A N 1
ATOM 1320 C CA . ALA A 1 170 ? 10.773 -2.779 31.008 1.00 32.31 170 ALA A CA 1
ATOM 1321 C C . ALA A 1 170 ? 11.596 -2.876 32.293 1.00 32.31 170 ALA A C 1
ATOM 1323 O O . ALA A 1 170 ? 11.205 -3.558 33.238 1.00 32.31 170 ALA A O 1
ATOM 1324 N N . ASP A 1 171 ? 12.714 -2.150 32.315 1.00 30.75 171 ASP A N 1
ATOM 1325 C CA . ASP A 1 171 ? 13.695 -2.201 33.397 1.00 30.75 171 ASP A CA 1
ATOM 1326 C C . ASP A 1 171 ? 13.148 -1.558 34.680 1.00 30.75 171 ASP A C 1
ATOM 1328 O O . ASP A 1 171 ? 13.599 -1.869 35.780 1.00 30.75 171 ASP A O 1
ATOM 1332 N N . GLN A 1 172 ? 12.104 -0.727 34.570 1.00 34.22 172 GLN A N 1
ATOM 1333 C CA . GLN A 1 172 ? 11.388 -0.195 35.730 1.00 34.22 172 GLN A CA 1
ATOM 1334 C C . GLN A 1 172 ? 10.365 -1.181 36.315 1.00 34.22 172 GLN A C 1
ATOM 1336 O O . GLN A 1 172 ? 9.975 -1.026 37.468 1.00 34.22 172 GLN A O 1
ATOM 1341 N N . LEU A 1 173 ? 9.954 -2.225 35.585 1.00 33.59 173 LEU A N 1
ATOM 1342 C CA . LEU A 1 173 ? 8.924 -3.155 36.059 1.00 33.59 173 LEU A CA 1
ATOM 1343 C C . LEU A 1 173 ? 9.474 -4.271 36.964 1.00 33.59 173 LEU A C 1
ATOM 1345 O O . LEU A 1 173 ? 8.776 -4.687 37.888 1.00 33.59 173 LEU A O 1
ATOM 1349 N N . GLU A 1 174 ? 10.714 -4.730 36.752 1.00 30.72 174 GLU A N 1
ATOM 1350 C CA . GLU A 1 174 ? 11.359 -5.694 37.666 1.00 30.72 174 GLU A CA 1
ATOM 1351 C C . GLU A 1 174 ? 11.798 -5.046 38.989 1.00 30.72 174 GLU A C 1
ATOM 1353 O O . GLU A 1 174 ? 11.792 -5.710 40.026 1.00 30.72 174 GLU A O 1
ATOM 1358 N N . ALA A 1 175 ? 12.073 -3.737 38.996 1.00 35.88 175 ALA A N 1
ATOM 1359 C CA . ALA A 1 175 ? 12.326 -2.983 40.226 1.00 35.88 175 ALA A CA 1
ATOM 1360 C C . ALA A 1 175 ? 11.069 -2.849 41.112 1.00 35.88 175 ALA A C 1
ATOM 1362 O O . ALA A 1 175 ? 11.181 -2.785 42.334 1.00 35.88 175 ALA A O 1
ATOM 1363 N N . ILE A 1 176 ? 9.874 -2.854 40.510 1.00 39.09 176 ILE A N 1
ATOM 1364 C CA . ILE A 1 176 ? 8.597 -2.619 41.204 1.00 39.09 176 ILE A CA 1
ATOM 1365 C C . ILE A 1 176 ? 7.968 -3.922 41.740 1.00 39.09 176 ILE A C 1
ATOM 1367 O O . ILE A 1 176 ? 7.169 -3.870 42.671 1.00 39.09 176 ILE A O 1
ATOM 1371 N N . LEU A 1 177 ? 8.342 -5.104 41.222 1.00 36.53 177 LEU A N 1
ATOM 1372 C CA . LEU A 1 177 ? 7.658 -6.372 41.546 1.00 36.53 177 LEU A CA 1
ATOM 1373 C C . LEU A 1 177 ? 8.459 -7.401 42.372 1.00 36.53 177 LEU A C 1
ATOM 1375 O O . LEU A 1 177 ? 7.973 -8.514 42.570 1.00 36.53 177 LEU A O 1
ATOM 1379 N N . GLY A 1 178 ? 9.604 -7.030 42.960 1.00 37.59 178 GLY A N 1
ATOM 1380 C CA . GLY A 1 178 ? 10.058 -7.683 44.201 1.00 37.59 178 GLY A CA 1
ATOM 1381 C C . GLY A 1 178 ? 11.514 -8.152 44.277 1.00 37.59 178 GLY A C 1
ATOM 1382 O O . GLY A 1 178 ? 11.799 -9.341 44.152 1.00 37.59 178 GLY A O 1
ATOM 1383 N N . ARG A 1 179 ? 12.415 -7.231 44.641 1.00 31.22 179 ARG A N 1
ATOM 1384 C CA . ARG A 1 179 ? 13.484 -7.368 45.661 1.00 31.22 179 ARG A CA 1
ATOM 1385 C C . ARG A 1 179 ? 14.107 -5.978 45.886 1.00 31.22 179 ARG A C 1
ATOM 1387 O O . ARG A 1 179 ? 14.230 -5.232 44.921 1.00 31.22 179 ARG A O 1
ATOM 1394 N N . PRO A 1 180 ? 14.526 -5.612 47.113 1.00 31.09 180 PRO A N 1
ATOM 1395 C CA . PRO A 1 180 ? 15.144 -4.315 47.356 1.00 31.09 180 PRO A CA 1
ATOM 1396 C C . PRO A 1 180 ? 16.523 -4.288 46.687 1.00 31.09 180 PRO A C 1
ATOM 1398 O O . PRO A 1 180 ? 17.461 -4.940 47.148 1.00 31.09 180 PRO A O 1
ATOM 1401 N N . ALA A 1 181 ? 16.652 -3.544 45.589 1.00 31.48 181 ALA A N 1
ATOM 1402 C CA . ALA A 1 181 ? 17.954 -3.130 45.096 1.00 31.48 181 ALA A CA 1
ATOM 1403 C C . ALA A 1 181 ? 18.513 -2.122 46.104 1.00 31.48 181 ALA A C 1
ATOM 1405 O O . ALA A 1 181 ? 18.082 -0.972 46.176 1.00 31.48 181 ALA A O 1
ATOM 1406 N N . ALA A 1 182 ? 19.446 -2.577 46.936 1.00 35.56 182 ALA A N 1
ATOM 1407 C CA . ALA A 1 182 ? 20.248 -1.677 47.739 1.00 35.56 182 ALA A CA 1
ATOM 1408 C C . ALA A 1 182 ? 20.987 -0.717 46.795 1.00 35.56 182 ALA A C 1
ATOM 1410 O O . ALA A 1 182 ? 21.858 -1.135 46.036 1.00 35.56 182 ALA A O 1
ATOM 1411 N N . GLY A 1 183 ? 20.634 0.566 46.869 1.00 34.88 183 GLY A N 1
ATOM 1412 C CA . GLY A 1 183 ? 21.499 1.651 46.423 1.00 34.88 183 GLY A CA 1
ATOM 1413 C C . GLY A 1 183 ? 21.260 2.205 45.023 1.00 34.88 183 GLY A C 1
ATOM 1414 O O . GLY A 1 183 ? 22.235 2.423 44.320 1.00 34.88 183 GLY A O 1
ATOM 1415 N N . LEU A 1 184 ? 20.020 2.519 44.640 1.00 34.03 184 LEU A N 1
ATOM 1416 C CA . LEU A 1 184 ? 19.760 3.627 43.710 1.00 34.03 184 LEU A CA 1
ATOM 1417 C C . LEU A 1 184 ? 18.492 4.361 44.152 1.00 34.03 184 LEU A C 1
ATOM 1419 O O . LEU A 1 184 ? 17.404 3.792 44.161 1.00 34.03 184 LEU A O 1
ATOM 1423 N N . SER A 1 185 ? 18.652 5.616 44.561 1.00 35.72 185 SER A N 1
ATOM 1424 C CA . SER A 1 185 ? 17.582 6.509 45.001 1.00 35.72 185 SER A CA 1
ATOM 1425 C C . SER A 1 185 ? 16.628 6.781 43.832 1.00 35.72 185 SER A C 1
ATOM 1427 O O . SER A 1 185 ? 16.911 7.628 42.986 1.00 35.72 185 SER A O 1
ATOM 1429 N N . GLN A 1 186 ? 15.525 6.036 43.746 1.00 38.22 186 GLN A N 1
ATOM 1430 C CA . GLN A 1 186 ? 14.410 6.392 42.871 1.00 38.22 186 GLN A CA 1
ATOM 1431 C C . GLN A 1 186 ? 13.526 7.446 43.554 1.00 38.22 186 GLN A C 1
ATOM 1433 O O . GLN A 1 186 ? 13.410 7.434 44.781 1.00 38.22 186 GLN A O 1
ATOM 1438 N N . PRO A 1 187 ? 12.914 8.361 42.783 1.00 36.38 187 PRO A N 1
ATOM 1439 C CA . PRO A 1 187 ? 11.920 9.283 43.316 1.00 36.38 187 PRO A CA 1
ATOM 1440 C C . PRO A 1 187 ? 10.699 8.487 43.805 1.00 36.38 187 PRO A C 1
ATOM 1442 O O . PRO A 1 187 ? 10.201 7.616 43.094 1.00 36.38 187 PRO A O 1
ATOM 1445 N N . GLU A 1 188 ? 10.242 8.759 45.028 1.00 38.91 188 GLU A N 1
ATOM 1446 C CA . GLU A 1 188 ? 9.058 8.133 45.625 1.00 38.91 188 GLU A CA 1
ATOM 1447 C C . GLU A 1 188 ? 7.818 8.401 44.756 1.00 38.91 188 GLU A C 1
ATOM 1449 O O . GLU A 1 188 ? 7.379 9.541 44.612 1.00 38.91 188 GLU A O 1
ATOM 1454 N N . VAL A 1 189 ? 7.245 7.350 44.164 1.00 46.38 189 VAL A N 1
ATOM 1455 C CA . VAL A 1 189 ? 5.928 7.421 43.519 1.00 46.38 189 VAL A CA 1
ATOM 1456 C C . VAL A 1 189 ? 4.856 7.223 44.603 1.00 46.38 189 VAL A C 1
ATOM 1458 O O . VAL A 1 189 ? 4.963 6.256 45.359 1.00 46.38 189 VAL A O 1
ATOM 1461 N N . PRO A 1 190 ? 3.817 8.075 44.703 1.00 53.72 190 PRO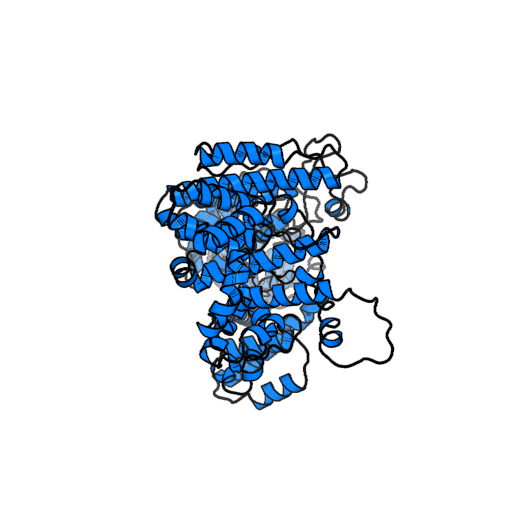 A N 1
ATOM 1462 C CA . PRO A 1 190 ? 2.766 7.923 45.710 1.00 53.72 190 PRO A CA 1
ATOM 1463 C C . PRO A 1 190 ? 2.009 6.588 45.574 1.00 53.72 190 PRO A C 1
ATOM 1465 O O . PRO A 1 190 ? 1.579 6.224 44.479 1.00 53.72 190 PRO A O 1
ATOM 1468 N N . THR A 1 191 ? 1.779 5.886 46.689 1.00 61.91 191 THR A N 1
ATOM 1469 C CA . THR A 1 191 ? 1.067 4.589 46.766 1.00 61.91 191 THR A CA 1
ATOM 1470 C C . THR A 1 191 ? -0.256 4.523 45.970 1.00 61.91 191 THR A C 1
ATOM 1472 O O . THR A 1 191 ? -0.431 3.544 45.239 1.00 61.91 191 THR A O 1
ATOM 1475 N N . PRO A 1 192 ? -1.139 5.550 45.983 1.00 70.19 192 PRO A N 1
ATOM 1476 C CA . PRO A 1 192 ? -2.427 5.511 45.270 1.00 70.19 192 PRO A CA 1
ATOM 1477 C C . PRO A 1 192 ? -2.307 5.363 43.746 1.00 70.19 192 PRO A C 1
ATOM 1479 O O . PRO A 1 192 ? -3.137 4.722 43.107 1.00 70.19 192 PRO A O 1
ATOM 1482 N N . LEU A 1 193 ? -1.248 5.918 43.146 1.00 68.25 193 LEU A N 1
ATOM 1483 C CA . LEU A 1 193 ? -1.011 5.818 41.705 1.00 68.25 193 LEU A CA 1
ATOM 1484 C C . LEU A 1 193 ? -0.698 4.372 41.292 1.00 68.25 193 LEU A C 1
ATOM 1486 O O . LEU A 1 193 ? -1.158 3.895 40.256 1.00 68.25 193 LEU A O 1
ATOM 1490 N N . SER A 1 194 ? 0.086 3.663 42.107 1.00 70.38 194 SER A N 1
ATOM 1491 C CA . SER A 1 194 ? 0.509 2.291 41.812 1.00 70.38 194 SER A CA 1
ATOM 1492 C C . SER A 1 194 ? -0.646 1.284 41.860 1.00 70.38 194 SER A C 1
ATOM 1494 O O . SER A 1 194 ? -0.693 0.376 41.028 1.00 70.38 194 SER A O 1
ATOM 1496 N N . GLU A 1 195 ? -1.602 1.485 42.771 1.00 73.62 195 GLU A N 1
ATOM 1497 C CA . GLU A 1 195 ? -2.804 0.656 42.914 1.00 73.62 195 GLU A CA 1
ATOM 1498 C C . GLU A 1 195 ? -3.748 0.848 41.719 1.00 73.62 195 GLU A C 1
ATOM 1500 O O . GLU A 1 195 ? -4.111 -0.125 41.060 1.00 73.62 195 GLU A O 1
ATOM 1505 N N . LEU A 1 196 ? -4.031 2.098 41.335 1.00 74.62 196 LEU A N 1
ATOM 1506 C CA . LEU A 1 196 ? -4.873 2.403 40.171 1.00 74.62 196 LEU A CA 1
ATOM 1507 C C . LEU A 1 196 ? -4.289 1.860 38.861 1.00 74.62 196 LEU A C 1
ATOM 1509 O O . LEU A 1 196 ? -5.002 1.302 38.027 1.00 74.62 196 LEU A O 1
ATOM 1513 N N . VAL A 1 197 ? -2.971 1.970 38.674 1.00 72.75 197 VAL A N 1
ATOM 1514 C CA . VAL A 1 197 ? -2.297 1.380 37.507 1.00 72.75 197 VAL A CA 1
ATOM 1515 C C . VAL A 1 197 ? -2.424 -0.149 37.513 1.00 72.75 197 VAL A C 1
ATOM 1517 O O . VAL A 1 197 ? -2.581 -0.748 36.446 1.00 72.75 197 VAL A O 1
ATOM 1520 N N . ALA A 1 198 ? -2.368 -0.799 38.680 1.00 73.44 198 ALA A N 1
ATOM 1521 C CA . ALA A 1 198 ? -2.569 -2.242 38.789 1.00 73.44 198 ALA A CA 1
ATOM 1522 C C . ALA A 1 198 ? -4.001 -2.650 38.407 1.00 73.44 198 ALA A C 1
ATOM 1524 O O . ALA A 1 198 ? -4.166 -3.598 37.635 1.00 73.44 198 ALA A O 1
ATOM 1525 N N . ASP A 1 199 ? -5.010 -1.894 38.841 1.00 73.19 199 ASP A N 1
ATOM 1526 C CA . ASP A 1 199 ? -6.411 -2.129 38.478 1.00 73.19 199 ASP A CA 1
ATOM 1527 C C . ASP A 1 199 ? -6.635 -1.999 36.969 1.00 73.19 199 ASP A C 1
ATOM 1529 O O . ASP A 1 199 ? -7.193 -2.895 36.332 1.00 73.19 199 ASP A O 1
ATOM 1533 N N . ILE A 1 200 ? -6.111 -0.935 36.352 1.00 75.69 200 ILE A N 1
ATOM 1534 C CA . ILE A 1 200 ? -6.187 -0.730 34.897 1.00 75.69 200 ILE A CA 1
ATOM 1535 C C . ILE A 1 200 ? -5.538 -1.905 34.147 1.00 75.69 200 ILE A C 1
ATOM 1537 O O . ILE A 1 200 ? -6.086 -2.395 33.153 1.00 75.69 200 ILE A O 1
ATOM 1541 N N . ARG A 1 201 ? -4.395 -2.413 34.639 1.00 76.00 201 ARG A N 1
ATOM 1542 C CA . ARG A 1 201 ? -3.739 -3.606 34.076 1.00 76.00 201 ARG A CA 1
ATOM 1543 C C . ARG A 1 201 ? -4.617 -4.842 34.186 1.00 76.00 201 ARG A C 1
ATOM 1545 O O . ARG A 1 201 ? -4.662 -5.597 33.218 1.00 76.00 201 ARG A O 1
ATOM 1552 N N . ILE A 1 202 ? -5.277 -5.062 35.323 1.00 77.31 202 ILE A N 1
ATOM 1553 C CA . ILE A 1 202 ? -6.168 -6.208 35.547 1.00 77.31 202 ILE A CA 1
ATOM 1554 C C . ILE A 1 202 ? -7.342 -6.166 34.568 1.00 77.31 202 ILE A C 1
ATOM 1556 O O . ILE A 1 202 ? -7.598 -7.163 33.893 1.00 77.31 202 ILE A O 1
ATOM 1560 N N . TRP A 1 203 ? -8.017 -5.025 34.424 1.00 80.50 203 TRP A N 1
ATOM 1561 C CA . TRP A 1 203 ? -9.190 -4.926 33.549 1.00 80.50 203 TRP A CA 1
ATOM 1562 C C . TRP A 1 203 ? -8.851 -5.107 32.080 1.00 80.50 203 TRP A C 1
ATOM 1564 O O . TRP A 1 203 ? -9.475 -5.928 31.404 1.00 80.50 203 TRP A O 1
ATOM 1574 N N . ASN A 1 204 ? -7.820 -4.404 31.604 1.00 73.12 204 ASN A N 1
ATOM 1575 C CA . ASN A 1 204 ? -7.343 -4.548 30.232 1.00 73.12 204 ASN A CA 1
ATOM 1576 C C . ASN A 1 204 ? -7.070 -6.009 29.902 1.00 73.12 204 ASN A C 1
ATOM 1578 O O . ASN A 1 204 ? -7.534 -6.553 28.908 1.00 73.12 204 ASN A O 1
ATOM 1582 N N . ARG A 1 205 ? -6.375 -6.667 30.814 1.00 70.56 205 ARG A N 1
ATOM 1583 C CA . ARG A 1 205 ? -6.006 -8.058 30.719 1.00 70.56 205 ARG A CA 1
ATOM 1584 C C . ARG A 1 205 ? -7.188 -9.028 30.745 1.00 70.56 205 ARG A C 1
ATOM 1586 O O . ARG A 1 205 ? -7.189 -9.976 29.974 1.00 70.56 205 ARG A O 1
ATOM 1593 N N . LEU A 1 206 ? -8.179 -8.831 31.607 1.00 67.31 206 LEU A N 1
ATOM 1594 C CA . LEU A 1 206 ? -9.360 -9.698 31.634 1.00 67.31 206 LEU A CA 1
ATOM 1595 C C . LEU A 1 206 ? -10.164 -9.591 30.329 1.00 67.31 206 LEU A C 1
ATOM 1597 O O . LEU A 1 206 ? -10.600 -10.611 29.789 1.00 67.31 206 LEU A O 1
ATOM 1601 N N . LEU A 1 207 ? -10.302 -8.374 29.791 1.00 69.31 207 LEU A N 1
ATOM 1602 C CA . LEU A 1 207 ? -10.935 -8.111 28.492 1.00 69.31 207 LEU A CA 1
ATOM 1603 C C . LEU A 1 207 ? -10.213 -8.828 27.348 1.00 69.31 207 LEU A C 1
ATOM 1605 O O . LEU A 1 207 ? -10.854 -9.517 26.549 1.00 69.31 207 LEU A O 1
ATOM 1609 N N . ILE A 1 208 ? -8.889 -8.701 27.359 1.00 65.50 208 ILE A N 1
ATOM 1610 C CA . ILE A 1 208 ? -7.907 -9.328 26.475 1.00 65.50 208 ILE A CA 1
ATOM 1611 C C . ILE A 1 208 ? -8.104 -10.816 26.267 1.00 65.50 208 ILE A C 1
ATOM 1613 O O . ILE A 1 208 ? -8.161 -11.294 25.139 1.00 65.50 208 ILE A O 1
ATOM 1617 N N . LEU A 1 209 ? -8.266 -11.558 27.347 1.00 66.06 209 LEU A N 1
ATOM 1618 C CA . LEU A 1 209 ? -8.326 -13.019 27.267 1.00 66.06 209 LEU A CA 1
ATOM 1619 C C . LEU A 1 209 ? -9.734 -13.518 27.005 1.00 66.06 209 LEU A C 1
ATOM 1621 O O . LEU A 1 209 ? -9.964 -14.720 26.977 1.00 66.06 209 LEU A O 1
ATOM 1625 N N . GLY A 1 210 ? -10.702 -12.607 27.006 1.00 69.81 210 GLY A N 1
ATOM 1626 C CA . GLY A 1 210 ? -12.100 -12.950 27.168 1.00 69.81 210 GLY A CA 1
ATOM 1627 C C . GLY A 1 210 ? -12.410 -13.787 28.399 1.00 69.81 210 GLY A C 1
ATOM 1628 O O . GLY A 1 210 ? -13.318 -14.616 28.359 1.00 69.81 210 GLY A O 1
ATOM 1629 N N . ALA A 1 211 ? -11.689 -13.542 29.495 1.00 68.81 211 ALA A N 1
ATOM 1630 C CA . ALA A 1 211 ? -11.949 -14.202 30.762 1.00 68.81 211 ALA A CA 1
ATOM 1631 C C . ALA A 1 211 ? -13.376 -13.899 31.251 1.00 68.81 211 ALA A C 1
ATOM 1633 O O . ALA A 1 211 ? -13.927 -12.821 31.011 1.00 68.81 211 ALA A O 1
ATOM 1634 N N . ARG A 1 212 ? -13.969 -14.855 31.969 1.00 80.31 212 ARG A N 1
ATOM 1635 C CA . ARG A 1 212 ? -15.226 -14.672 32.704 1.00 80.31 212 ARG A CA 1
ATOM 1636 C C . ARG A 1 212 ? -14.975 -14.958 34.176 1.00 80.31 212 ARG A C 1
ATOM 1638 O O . ARG A 1 212 ? -14.282 -15.919 34.505 1.00 80.31 212 ARG A O 1
ATOM 1645 N N . LEU A 1 213 ? -15.538 -14.131 35.047 1.00 76.56 213 LEU A N 1
ATOM 1646 C CA . LEU A 1 213 ? -15.534 -14.369 36.487 1.00 76.56 213 LEU A CA 1
ATOM 1647 C C . LEU A 1 213 ? -16.567 -15.444 36.848 1.00 76.56 213 LEU A C 1
ATOM 1649 O O . LEU A 1 213 ? -17.607 -15.557 36.196 1.00 76.56 213 LEU A O 1
ATOM 1653 N N . THR A 1 214 ? -16.276 -16.234 37.880 1.00 82.50 214 THR A N 1
ATOM 1654 C CA . THR A 1 214 ? -17.258 -17.158 38.465 1.00 82.50 214 THR A CA 1
ATOM 1655 C C . THR A 1 214 ? -18.256 -16.391 39.331 1.00 82.50 214 THR A C 1
ATOM 1657 O O . THR A 1 214 ? -17.961 -15.287 39.794 1.00 82.50 214 THR A O 1
ATOM 1660 N N . ASP A 1 215 ? -19.421 -16.988 39.588 1.00 81.19 215 ASP A N 1
ATOM 1661 C CA . ASP A 1 215 ? -20.492 -16.358 40.374 1.00 81.19 215 ASP A CA 1
ATOM 1662 C C . ASP A 1 215 ? -20.018 -15.884 41.761 1.00 81.19 215 ASP A C 1
ATOM 1664 O O . ASP A 1 215 ? -20.377 -14.786 42.185 1.00 81.19 215 ASP A O 1
ATOM 1668 N N . ASP A 1 216 ? -19.131 -16.644 42.416 1.00 78.00 216 ASP A N 1
ATOM 1669 C CA . ASP A 1 216 ? -18.545 -16.292 43.720 1.00 78.00 216 ASP A CA 1
ATOM 1670 C C . ASP A 1 216 ? -17.746 -14.977 43.691 1.00 78.00 216 ASP A C 1
ATOM 1672 O O . ASP A 1 216 ? -17.732 -14.224 44.668 1.00 78.00 216 ASP A O 1
ATOM 1676 N N . TYR A 1 217 ? -17.083 -14.681 42.569 1.00 75.75 217 TYR A N 1
ATOM 1677 C CA . TYR A 1 217 ? -16.371 -13.417 42.384 1.00 75.75 217 TYR A CA 1
ATOM 1678 C C . TYR A 1 217 ? -17.312 -12.298 41.944 1.00 75.75 217 TYR A C 1
ATOM 1680 O O . TYR A 1 217 ? -17.127 -11.165 42.377 1.00 75.75 217 TYR A O 1
ATOM 1688 N N . LEU A 1 218 ? -18.339 -12.589 41.136 1.00 79.56 218 LEU A N 1
ATOM 1689 C CA . LEU A 1 218 ? -19.287 -11.577 40.654 1.00 79.56 218 LEU A CA 1
ATOM 1690 C C . LEU A 1 218 ? -20.008 -10.854 41.799 1.00 79.56 218 LEU A C 1
ATOM 1692 O O . LEU A 1 218 ? -20.165 -9.636 41.748 1.00 79.56 218 LEU A O 1
ATOM 1696 N N . VAL A 1 219 ? -20.386 -11.577 42.859 1.00 82.25 219 VAL A N 1
ATOM 1697 C CA . VAL A 1 219 ? -21.063 -10.996 44.036 1.00 82.25 219 VAL A CA 1
ATOM 1698 C C . VAL A 1 219 ? -20.228 -9.895 44.702 1.00 82.25 219 VAL A C 1
ATOM 1700 O O . VAL A 1 219 ? -20.789 -8.921 45.197 1.00 82.25 219 VAL A O 1
ATOM 1703 N N . GLN A 1 220 ? -18.896 -9.987 44.658 1.00 83.62 220 GLN A N 1
ATOM 1704 C CA . GLN A 1 220 ? -17.996 -8.992 45.263 1.00 83.62 220 GLN A CA 1
ATOM 1705 C C . GLN A 1 220 ? -18.041 -7.635 44.543 1.00 83.62 220 GLN A C 1
ATOM 1707 O O . GLN A 1 220 ? -17.648 -6.623 45.115 1.00 83.62 220 GLN A O 1
ATOM 1712 N N . PHE A 1 221 ? -18.540 -7.603 43.304 1.00 86.88 221 PHE A N 1
ATOM 1713 C CA . PHE A 1 221 ? -18.634 -6.393 42.487 1.00 86.88 221 PHE A CA 1
ATOM 1714 C C . PHE A 1 221 ? -20.041 -5.790 42.451 1.00 86.88 221 PHE A C 1
ATOM 1716 O O . PHE A 1 221 ? -20.224 -4.739 41.845 1.00 86.88 221 PHE A O 1
ATOM 1723 N N . GLU A 1 222 ? -21.030 -6.394 43.116 1.00 87.69 222 GLU A N 1
ATOM 1724 C CA . GLU A 1 222 ? -22.409 -5.888 43.122 1.00 87.69 222 GLU A CA 1
ATOM 1725 C C . GLU A 1 222 ? -22.494 -4.467 43.709 1.00 87.69 222 GLU A C 1
ATOM 1727 O O . GLU A 1 222 ? -23.012 -3.560 43.057 1.00 87.69 222 GLU A O 1
ATOM 1732 N N . GLU A 1 223 ? -21.916 -4.241 44.893 1.00 86.38 223 GLU A N 1
ATOM 1733 C CA . GLU A 1 223 ? -21.889 -2.924 45.544 1.00 86.38 223 GLU A CA 1
ATOM 1734 C C . GLU A 1 223 ? -20.977 -1.906 44.817 1.00 86.38 223 GLU A C 1
ATOM 1736 O O . GLU A 1 223 ? -21.446 -0.794 44.544 1.00 86.38 223 GLU A O 1
ATOM 1741 N N . PRO A 1 224 ? -19.730 -2.244 44.415 1.00 85.19 224 PRO A N 1
ATOM 1742 C CA . PRO A 1 224 ? -18.902 -1.346 43.605 1.00 85.19 224 PRO A CA 1
ATOM 1743 C C . PRO A 1 224 ? -19.572 -0.892 42.301 1.00 85.19 224 PRO A C 1
ATOM 1745 O O . PRO A 1 224 ? -19.503 0.283 41.947 1.00 85.19 224 PRO A O 1
ATOM 1748 N N . LEU A 1 225 ? -20.263 -1.796 41.597 1.00 87.19 225 LEU A N 1
ATOM 1749 C CA . LEU A 1 225 ? -20.965 -1.469 40.352 1.00 87.19 225 LEU A CA 1
ATOM 1750 C C . LEU A 1 225 ? -22.239 -0.652 40.597 1.00 87.19 225 LEU A C 1
ATOM 1752 O O . LEU A 1 225 ? -22.581 0.215 39.791 1.00 87.19 225 LEU A O 1
ATOM 1756 N N . ALA A 1 226 ? -22.931 -0.882 41.715 1.00 88.06 226 ALA A N 1
ATOM 1757 C CA . ALA A 1 226 ? -24.063 -0.056 42.129 1.00 88.06 226 ALA A CA 1
ATOM 1758 C C . ALA A 1 226 ? -23.641 1.389 42.459 1.00 88.06 226 ALA A C 1
ATOM 1760 O O . ALA A 1 226 ? -24.417 2.321 42.254 1.00 88.06 226 ALA A O 1
ATOM 1761 N N . THR A 1 227 ? -22.401 1.586 42.913 1.00 85.88 227 THR A N 1
ATOM 1762 C CA . THR A 1 227 ? -21.879 2.872 43.401 1.00 85.88 227 THR A CA 1
ATOM 1763 C C . THR A 1 227 ? -20.892 3.558 42.448 1.00 85.88 227 THR A C 1
ATOM 1765 O O . THR A 1 227 ? -20.251 4.529 42.840 1.00 85.88 227 THR A O 1
ATOM 1768 N N . LEU A 1 228 ? -20.803 3.138 41.176 1.00 83.25 228 LEU A N 1
ATOM 1769 C CA . LEU A 1 228 ? -19.889 3.732 40.177 1.00 83.25 228 LEU A CA 1
ATOM 1770 C C . LEU A 1 228 ? -20.004 5.259 40.047 1.00 83.25 228 LEU A C 1
ATOM 1772 O O . LEU A 1 228 ? -18.997 5.930 39.839 1.00 83.25 228 LEU A O 1
ATOM 1776 N N . ASN A 1 229 ? -21.218 5.796 40.202 1.00 75.88 229 ASN A N 1
ATOM 1777 C CA . ASN A 1 229 ? -21.515 7.228 40.114 1.00 75.88 229 ASN A CA 1
ATOM 1778 C C . ASN A 1 229 ? -21.141 8.033 41.375 1.00 75.88 229 ASN A C 1
ATOM 1780 O O . ASN A 1 229 ? -21.234 9.259 41.358 1.00 75.88 229 ASN A O 1
ATOM 1784 N N . ALA A 1 230 ? -20.752 7.384 42.477 1.00 75.25 230 ALA A N 1
ATOM 1785 C CA . ALA A 1 230 ? -20.310 8.088 43.675 1.00 75.25 230 ALA A CA 1
ATOM 1786 C C . ALA A 1 230 ? -18.893 8.648 43.454 1.00 75.25 230 ALA A C 1
ATOM 1788 O O . ALA A 1 230 ? -17.960 7.903 43.162 1.00 75.25 230 ALA A O 1
ATOM 1789 N N . THR A 1 231 ? -18.724 9.965 43.572 1.00 57.88 231 THR A N 1
ATOM 1790 C CA . THR A 1 231 ? -17.434 10.666 43.475 1.00 57.88 231 THR A CA 1
ATOM 1791 C C . THR A 1 231 ? -16.557 10.340 44.687 1.00 57.88 231 THR A C 1
ATOM 1793 O O . THR A 1 231 ? -16.985 10.581 45.814 1.00 57.88 231 THR A O 1
ATOM 1796 N N . VAL A 1 232 ? -15.339 9.811 44.486 1.00 56.69 232 VAL A N 1
ATOM 1797 C CA . VAL A 1 232 ? -14.495 9.330 45.608 1.00 56.69 232 VAL A CA 1
ATOM 1798 C C . VAL A 1 232 ? -13.176 10.098 45.816 1.00 56.69 232 VAL A C 1
ATOM 1800 O O . VAL A 1 232 ? -12.635 10.025 46.914 1.00 56.69 232 VAL A O 1
ATOM 1803 N N . LEU A 1 233 ? -12.655 10.885 44.863 1.00 58.00 233 LEU A N 1
ATOM 1804 C CA . LEU A 1 233 ? -11.320 11.506 45.019 1.00 58.00 233 LEU A CA 1
ATOM 1805 C C . LEU A 1 233 ? -11.312 13.039 44.871 1.00 58.00 233 LEU A C 1
ATOM 1807 O O . LEU A 1 233 ? -11.783 13.577 43.863 1.00 58.00 233 LEU A O 1
ATOM 1811 N N . ASP A 1 234 ? -10.730 13.726 45.864 1.00 59.06 234 ASP A N 1
ATOM 1812 C CA . ASP A 1 234 ? -10.571 15.188 45.923 1.00 59.06 234 ASP A CA 1
ATOM 1813 C C . ASP A 1 234 ? -9.179 15.677 45.446 1.00 59.06 234 ASP A C 1
ATOM 1815 O O . ASP A 1 234 ? -8.179 14.975 45.588 1.00 59.06 234 ASP A O 1
ATOM 1819 N N . ASP A 1 235 ? -9.183 16.875 44.850 1.00 55.06 235 ASP A N 1
ATOM 1820 C CA . ASP A 1 235 ? -8.118 17.790 44.367 1.00 55.06 235 ASP A CA 1
ATOM 1821 C C . ASP A 1 235 ? -6.954 17.371 43.431 1.00 55.06 235 ASP A C 1
ATOM 1823 O O . ASP A 1 235 ? -6.428 18.260 42.758 1.00 55.06 235 ASP A O 1
ATOM 1827 N N . ASP A 1 236 ? -6.563 16.100 43.267 1.00 65.50 236 ASP A N 1
ATOM 1828 C CA . ASP A 1 236 ? -5.563 15.741 42.229 1.00 65.50 236 ASP A CA 1
ATOM 1829 C C . ASP A 1 236 ? -6.246 15.330 40.911 1.00 65.50 236 ASP A C 1
ATOM 1831 O O . ASP A 1 236 ? -6.867 14.262 40.811 1.00 65.50 236 ASP A O 1
ATOM 1835 N N . SER A 1 237 ? -6.140 16.188 39.886 1.00 72.81 237 SER A N 1
ATOM 1836 C CA . SER A 1 237 ? -6.776 15.962 38.585 1.00 72.81 237 SER A CA 1
ATOM 1837 C C . SER A 1 237 ? -6.329 14.658 37.927 1.00 72.81 237 SER A C 1
ATOM 1839 O O . SER A 1 237 ? -7.142 14.017 37.266 1.00 72.81 237 SER A O 1
ATOM 1841 N N . ASP A 1 238 ? -5.081 14.229 38.120 1.00 75.69 238 ASP A N 1
ATOM 1842 C CA . ASP A 1 238 ? -4.525 13.072 37.414 1.00 75.69 238 ASP A CA 1
ATOM 1843 C C . ASP A 1 238 ? -4.898 11.749 38.088 1.00 75.69 238 ASP A C 1
ATOM 1845 O O . ASP A 1 238 ? -5.266 10.790 37.401 1.00 75.69 238 ASP A O 1
ATOM 1849 N N . LEU A 1 239 ? -4.907 11.698 39.425 1.00 78.31 239 LEU A N 1
ATOM 1850 C CA . LEU A 1 239 ? -5.397 10.525 40.164 1.00 78.31 239 LEU A CA 1
ATOM 1851 C C . LEU A 1 239 ? -6.896 10.304 39.946 1.00 78.31 239 LEU A C 1
ATOM 1853 O O . LEU A 1 239 ? -7.324 9.168 39.740 1.00 78.31 239 LEU A O 1
ATOM 1857 N N . ARG A 1 240 ? -7.691 11.382 39.923 1.00 82.12 240 ARG A N 1
ATOM 1858 C CA . ARG A 1 240 ? -9.125 11.302 39.611 1.00 82.12 240 ARG A CA 1
ATOM 1859 C C . ARG A 1 240 ? -9.364 10.727 38.212 1.00 82.12 240 ARG A C 1
ATOM 1861 O O . ARG A 1 240 ? -10.213 9.853 38.054 1.00 82.12 240 ARG A O 1
ATOM 1868 N N . ARG A 1 241 ? -8.602 11.177 37.210 1.00 81.00 241 ARG A N 1
ATOM 1869 C CA . ARG A 1 241 ? -8.689 10.671 35.826 1.00 81.00 241 ARG A CA 1
ATOM 1870 C C . ARG A 1 241 ? -8.316 9.196 35.729 1.00 81.00 241 ARG A C 1
ATOM 1872 O O . ARG A 1 241 ? -8.971 8.443 35.015 1.00 81.00 241 ARG A O 1
ATOM 1879 N N . LEU A 1 242 ? -7.286 8.766 36.454 1.00 82.06 242 LEU A N 1
ATOM 1880 C CA . LEU A 1 242 ? -6.880 7.362 36.488 1.00 82.06 242 LEU A CA 1
ATOM 1881 C C . LEU A 1 242 ? -7.920 6.458 37.149 1.00 82.06 242 LEU A C 1
ATOM 1883 O O . LEU A 1 242 ? -8.201 5.389 36.616 1.00 82.06 242 LEU A O 1
ATOM 1887 N N . ASP A 1 243 ? -8.511 6.882 38.266 1.00 84.06 243 ASP A N 1
ATOM 1888 C CA . ASP A 1 243 ? -9.611 6.157 38.914 1.00 84.06 243 ASP A CA 1
ATOM 1889 C C . ASP A 1 243 ? -10.818 6.035 37.977 1.00 84.06 243 ASP A C 1
ATOM 1891 O O . ASP A 1 243 ? -11.330 4.936 37.759 1.00 84.06 243 ASP A O 1
ATOM 1895 N N . GLN A 1 244 ? -11.204 7.129 37.318 1.00 86.38 244 GLN A N 1
ATOM 1896 C CA . GLN A 1 244 ? -12.234 7.114 36.278 1.00 86.38 244 GLN A CA 1
ATOM 1897 C C . GLN A 1 244 ? -11.884 6.142 35.138 1.00 86.38 244 GLN A C 1
ATOM 1899 O O . GLN A 1 244 ? -12.728 5.349 34.722 1.00 86.38 244 GLN A O 1
ATOM 1904 N N . PHE A 1 245 ? -10.634 6.134 34.669 1.00 86.44 245 PHE A N 1
ATOM 1905 C CA . PHE A 1 245 ? -10.175 5.216 33.625 1.00 86.44 245 PHE A CA 1
ATOM 1906 C C . PHE A 1 245 ? -10.209 3.750 34.079 1.00 86.44 245 PHE A C 1
ATOM 1908 O O . PHE A 1 245 ? -10.643 2.879 33.325 1.00 86.44 245 PHE A O 1
ATOM 1915 N N . ALA A 1 246 ? -9.829 3.459 35.324 1.00 85.50 246 ALA A N 1
ATOM 1916 C CA . ALA A 1 246 ? -9.919 2.122 35.907 1.00 85.50 246 ALA A CA 1
ATOM 1917 C C . ALA A 1 246 ? -11.375 1.641 36.009 1.00 85.50 246 ALA A C 1
ATOM 1919 O O . ALA A 1 246 ? -11.704 0.535 35.570 1.00 85.50 246 ALA A O 1
ATOM 1920 N N . ARG A 1 247 ? -12.265 2.490 36.535 1.00 88.25 247 ARG A N 1
ATOM 1921 C CA . ARG A 1 247 ? -13.698 2.201 36.687 1.00 88.25 247 ARG A CA 1
ATOM 1922 C C . ARG A 1 247 ? -14.398 2.016 35.349 1.00 88.25 247 ARG A C 1
ATOM 1924 O O . ARG A 1 247 ? -15.219 1.109 35.221 1.00 88.25 247 ARG A O 1
ATOM 1931 N N . LEU A 1 248 ? -14.058 2.822 34.344 1.00 90.31 248 LEU A N 1
ATOM 1932 C CA . LEU A 1 248 ? -14.595 2.668 32.995 1.00 90.31 248 LEU A CA 1
ATOM 1933 C C . LEU A 1 248 ? -14.146 1.342 32.363 1.00 90.31 248 LEU A C 1
ATOM 1935 O O . LEU A 1 248 ? -14.962 0.650 31.753 1.00 90.31 248 LEU A O 1
ATOM 1939 N N . GLY A 1 249 ? -12.890 0.934 32.577 1.00 88.69 249 GLY A N 1
ATOM 1940 C CA . GLY A 1 249 ? -12.392 -0.383 32.170 1.00 88.69 249 GLY A CA 1
ATOM 1941 C C . GLY A 1 249 ? -13.136 -1.537 32.851 1.00 88.69 249 GLY A C 1
ATOM 1942 O O . GLY A 1 249 ? -13.548 -2.487 32.182 1.00 88.69 249 GLY A O 1
ATOM 1943 N N . CYS A 1 250 ? -13.390 -1.423 34.158 1.00 89.38 250 CYS A N 1
ATOM 1944 C CA . CYS A 1 250 ? -14.212 -2.369 34.917 1.00 89.38 250 CYS A CA 1
ATOM 1945 C C . CYS A 1 250 ? -15.637 -2.464 34.346 1.00 89.38 250 CYS A C 1
ATOM 1947 O O . CYS A 1 250 ? -16.092 -3.547 33.975 1.00 89.38 250 CYS A O 1
ATOM 1949 N N . ALA A 1 251 ? -16.326 -1.331 34.193 1.00 93.06 251 ALA A N 1
ATOM 1950 C CA . ALA A 1 251 ? -17.682 -1.288 33.653 1.00 93.06 251 ALA A CA 1
ATOM 1951 C C . ALA A 1 251 ? -17.754 -1.907 32.244 1.00 93.06 251 ALA A C 1
ATOM 1953 O O . ALA A 1 251 ? -18.621 -2.743 31.975 1.00 93.06 251 ALA A O 1
ATOM 1954 N N . THR A 1 252 ? -16.780 -1.592 31.384 1.00 93.31 252 THR A N 1
ATOM 1955 C CA . THR A 1 252 ? -16.637 -2.181 30.042 1.00 93.31 252 THR A CA 1
ATOM 1956 C C . THR A 1 252 ? -16.516 -3.704 30.102 1.00 93.31 252 THR A C 1
ATOM 1958 O O . THR A 1 252 ? -17.214 -4.405 29.368 1.00 93.31 252 THR A O 1
ATOM 1961 N N . PHE A 1 253 ? -15.673 -4.235 30.995 1.00 90.12 253 PHE A N 1
ATOM 1962 C CA . PHE A 1 253 ? -15.513 -5.677 31.195 1.00 90.12 253 PHE A CA 1
ATOM 1963 C C . PHE A 1 253 ? -16.826 -6.357 31.593 1.00 90.12 253 PHE A C 1
ATOM 1965 O O . PHE A 1 253 ? -17.218 -7.354 30.977 1.00 90.12 253 PHE A O 1
ATOM 1972 N N . PHE A 1 254 ? -17.535 -5.807 32.579 1.00 93.75 254 PHE A N 1
ATOM 1973 C CA . PHE A 1 254 ? -18.791 -6.386 33.050 1.00 93.75 254 PHE A CA 1
ATOM 1974 C C . PHE A 1 254 ? -19.891 -6.340 31.990 1.00 93.75 254 PHE A C 1
ATOM 1976 O O . PHE A 1 254 ? -20.599 -7.333 31.817 1.00 93.75 254 PHE A O 1
ATOM 1983 N N . ILE A 1 255 ? -20.006 -5.247 31.231 1.00 94.44 255 ILE A N 1
ATOM 1984 C CA . ILE A 1 255 ? -20.963 -5.176 30.123 1.00 94.44 255 ILE A CA 1
ATOM 1985 C C . ILE A 1 255 ? -20.607 -6.219 29.053 1.00 94.44 255 ILE A C 1
ATOM 1987 O O . ILE A 1 255 ? -21.473 -6.987 28.639 1.00 94.44 255 ILE A O 1
ATOM 1991 N N . ALA A 1 256 ? -19.339 -6.298 28.643 1.00 89.00 256 ALA A N 1
ATOM 1992 C CA . ALA A 1 256 ? -18.909 -7.188 27.566 1.00 89.00 256 ALA A CA 1
ATOM 1993 C C . ALA A 1 256 ? -19.005 -8.683 27.924 1.00 89.00 256 ALA A C 1
ATOM 1995 O O . ALA A 1 256 ? -19.263 -9.514 27.055 1.00 89.00 256 ALA A O 1
ATOM 1996 N N . ARG A 1 257 ? -18.771 -9.059 29.190 1.00 90.19 257 ARG A N 1
ATOM 1997 C CA . ARG A 1 257 ? -18.620 -10.472 29.594 1.00 90.19 257 ARG A CA 1
ATOM 1998 C C . ARG A 1 257 ? -19.735 -10.996 30.494 1.00 90.19 257 ARG A C 1
ATOM 2000 O O . ARG A 1 257 ? -19.952 -12.212 30.534 1.00 90.19 257 ARG A O 1
ATOM 2007 N N . HIS A 1 258 ? -20.463 -10.110 31.171 1.00 93.62 258 HIS A N 1
ATOM 2008 C CA . HIS A 1 258 ? -21.422 -10.445 32.227 1.00 93.62 258 HIS A CA 1
ATOM 2009 C C . HIS A 1 258 ? -22.756 -9.679 32.105 1.00 93.62 258 HIS A C 1
ATOM 2011 O O . HIS A 1 258 ? -23.450 -9.478 33.102 1.00 93.62 258 HIS A O 1
ATOM 2017 N N . ALA A 1 259 ? -23.161 -9.308 30.883 1.00 93.88 259 ALA A N 1
ATOM 2018 C CA . ALA A 1 259 ? -24.412 -8.593 30.607 1.00 93.88 259 ALA A CA 1
ATOM 2019 C C . ALA A 1 259 ? -25.658 -9.237 31.248 1.00 93.88 259 ALA A C 1
ATOM 2021 O O . ALA A 1 259 ? -26.477 -8.541 31.844 1.00 93.88 259 ALA A O 1
ATOM 2022 N N . ASP A 1 260 ? -25.799 -10.562 31.167 1.00 94.75 260 ASP A N 1
ATOM 2023 C CA . ASP A 1 260 ? -26.970 -11.265 31.711 1.00 94.75 260 ASP A CA 1
ATOM 2024 C C . ASP A 1 260 ? -27.027 -11.207 33.238 1.00 94.75 260 ASP A C 1
ATOM 2026 O O . ASP A 1 260 ? -28.098 -11.022 33.814 1.00 94.75 260 ASP A O 1
ATOM 2030 N N . TRP A 1 261 ? -25.868 -11.284 33.894 1.00 96.12 261 TRP A N 1
ATOM 2031 C CA . TRP A 1 261 ? -25.768 -11.126 35.341 1.00 96.12 261 TRP A CA 1
ATOM 2032 C C . TRP A 1 261 ? -26.128 -9.696 35.766 1.00 96.12 261 TRP A C 1
ATOM 2034 O O . TRP A 1 261 ? -26.947 -9.513 36.666 1.00 96.12 261 TRP A O 1
ATOM 2044 N N . LEU A 1 262 ? -25.617 -8.682 35.053 1.00 96.31 262 LEU A N 1
ATOM 2045 C CA . LEU A 1 262 ? -25.986 -7.281 35.287 1.00 96.31 262 LEU A CA 1
ATOM 2046 C C . LEU A 1 262 ? -27.496 -7.050 35.145 1.00 96.31 262 LEU A C 1
ATOM 2048 O O . LEU A 1 262 ? -28.081 -6.311 35.937 1.00 96.31 262 LEU A O 1
ATOM 2052 N N . ARG A 1 263 ? -28.138 -7.676 34.149 1.00 95.62 263 ARG A N 1
ATOM 2053 C CA . ARG A 1 263 ? -29.596 -7.605 33.954 1.00 95.62 263 ARG A CA 1
ATOM 2054 C C . ARG A 1 263 ? -30.348 -8.306 35.083 1.00 95.62 263 ARG A C 1
ATOM 2056 O O . ARG A 1 263 ? -31.293 -7.732 35.612 1.00 95.62 263 ARG A O 1
ATOM 2063 N N . GLY A 1 264 ? -29.906 -9.496 35.492 1.00 95.12 264 GLY A N 1
ATOM 2064 C CA . GLY A 1 264 ? -30.504 -10.247 36.602 1.00 95.12 264 GLY A CA 1
ATOM 2065 C C . GLY A 1 264 ? -30.413 -9.530 37.954 1.00 95.12 264 GLY A C 1
ATOM 2066 O O . GLY A 1 264 ? -31.271 -9.726 38.811 1.00 95.12 264 GLY A O 1
ATOM 2067 N N . LYS A 1 265 ? -29.406 -8.669 38.128 1.00 94.75 265 LYS A N 1
ATOM 2068 C CA . LYS A 1 265 ? -29.197 -7.836 39.321 1.00 94.75 265 LYS A CA 1
ATOM 2069 C C . LYS A 1 265 ? -29.746 -6.414 39.203 1.00 94.75 265 LYS A C 1
ATOM 2071 O O . LYS A 1 265 ? -29.547 -5.614 40.109 1.00 94.75 265 LYS A O 1
ATOM 2076 N N . SER A 1 266 ? -30.425 -6.077 38.104 1.00 94.56 266 SER A N 1
ATOM 2077 C CA . SER A 1 266 ? -30.916 -4.716 37.832 1.00 94.56 266 SER A CA 1
ATOM 2078 C C . SER A 1 266 ? -29.816 -3.637 37.830 1.00 94.56 266 SER A C 1
ATOM 2080 O O . SER A 1 266 ? -30.105 -2.456 38.001 1.00 94.56 266 SER A O 1
ATOM 2082 N N . LEU A 1 267 ? -28.556 -4.025 37.603 1.00 94.88 267 LEU A N 1
ATOM 2083 C CA . LEU A 1 267 ? -27.399 -3.123 37.544 1.00 94.88 267 LEU A CA 1
ATOM 2084 C C . LEU A 1 267 ? -27.110 -2.616 36.128 1.00 94.88 267 LEU A C 1
ATOM 2086 O O . LEU A 1 267 ? -26.446 -1.594 35.971 1.00 94.88 267 LEU A O 1
ATOM 2090 N N . TRP A 1 268 ? -27.611 -3.313 35.101 1.00 94.94 268 TRP A N 1
ATOM 2091 C CA . TRP A 1 268 ? -27.340 -3.022 33.688 1.00 94.94 268 TRP A CA 1
ATOM 2092 C C . TRP A 1 268 ? -27.474 -1.537 33.339 1.00 94.94 268 TRP A C 1
ATOM 2094 O O . TRP A 1 268 ? -26.539 -0.953 32.799 1.00 94.94 268 TRP A O 1
ATOM 2104 N N . THR A 1 269 ? -28.612 -0.923 33.674 1.00 93.69 269 THR A N 1
ATOM 2105 C CA . THR A 1 269 ? -28.894 0.475 33.325 1.00 93.69 269 THR A CA 1
ATOM 2106 C C . THR A 1 269 ? -27.885 1.428 33.956 1.00 93.69 269 THR A C 1
ATOM 2108 O O . THR A 1 269 ? -27.326 2.253 33.244 1.00 93.69 269 THR A O 1
ATOM 2111 N N . ASN A 1 270 ? -27.589 1.264 35.250 1.00 92.81 270 ASN A N 1
ATOM 2112 C CA . ASN A 1 270 ? -26.646 2.117 35.979 1.00 92.81 270 ASN A CA 1
ATOM 2113 C C . ASN A 1 270 ? -25.221 2.005 35.416 1.00 92.81 270 ASN A C 1
ATOM 2115 O O . ASN A 1 270 ? -24.581 3.014 35.130 1.00 92.81 270 ASN A O 1
ATOM 2119 N N . VAL A 1 271 ? -24.738 0.775 35.205 1.00 94.50 271 VAL A N 1
ATOM 2120 C CA . VAL A 1 271 ? -23.383 0.527 34.684 1.00 94.50 271 VAL A CA 1
ATOM 2121 C C . VAL A 1 271 ? -23.248 1.043 33.249 1.00 94.50 271 VAL A C 1
ATOM 2123 O O . VAL A 1 271 ? -22.244 1.668 32.905 1.00 94.50 271 VAL A O 1
ATOM 2126 N N . LEU A 1 272 ? -24.265 0.830 32.410 1.00 94.75 272 LEU A N 1
ATOM 2127 C CA . LEU A 1 272 ? -24.279 1.314 31.032 1.00 94.75 272 LEU A CA 1
ATOM 2128 C C . LEU A 1 272 ? -24.359 2.845 30.959 1.00 94.75 272 LEU A C 1
ATOM 2130 O O . LEU A 1 272 ? -23.656 3.449 30.154 1.00 94.75 272 LEU A O 1
ATOM 2134 N N . GLU A 1 273 ? -25.184 3.483 31.790 1.00 93.44 273 GLU A N 1
ATOM 2135 C CA . GLU A 1 273 ? -25.276 4.945 31.861 1.00 93.44 273 GLU A CA 1
ATOM 2136 C C . GLU A 1 273 ? -23.973 5.578 32.322 1.00 93.44 273 GLU A C 1
ATOM 2138 O O . GLU A 1 273 ? -23.499 6.494 31.655 1.00 93.44 273 GLU A O 1
ATOM 2143 N N . TYR A 1 274 ? -23.350 5.035 33.371 1.00 92.88 274 TYR A N 1
ATOM 2144 C CA . TYR A 1 274 ? -22.020 5.455 33.805 1.00 92.88 274 TYR A CA 1
ATOM 2145 C C . TYR A 1 274 ? -20.993 5.334 32.674 1.00 92.88 274 TYR A C 1
ATOM 2147 O O . TYR A 1 274 ? -20.259 6.279 32.387 1.00 92.88 274 TYR A O 1
ATOM 2155 N N . THR A 1 275 ? -20.981 4.189 31.985 1.00 93.38 275 THR A N 1
ATOM 2156 C CA . THR A 1 275 ? -20.047 3.920 30.883 1.00 93.38 275 THR A CA 1
ATOM 2157 C C . THR A 1 275 ? -20.213 4.937 29.756 1.00 93.38 275 THR A C 1
ATOM 2159 O O . THR A 1 275 ? -19.229 5.516 29.295 1.00 93.38 275 THR A O 1
ATOM 2162 N N . ILE A 1 276 ? -21.452 5.192 29.322 1.00 93.88 276 ILE A N 1
ATOM 2163 C CA . ILE A 1 276 ? -21.751 6.161 28.260 1.00 93.88 276 ILE A CA 1
ATOM 2164 C C . ILE A 1 276 ? -21.384 7.575 28.708 1.00 93.88 276 ILE A C 1
ATOM 2166 O O . ILE A 1 276 ? -20.711 8.283 27.968 1.00 93.88 276 ILE A O 1
ATOM 2170 N N . GLN A 1 277 ? -21.797 7.980 29.910 1.00 91.12 277 GLN A N 1
ATOM 2171 C CA . GLN A 1 277 ? -21.557 9.325 30.425 1.00 91.12 277 GLN A CA 1
ATOM 2172 C C . GLN A 1 277 ? -20.062 9.624 30.529 1.00 91.12 277 GLN A C 1
ATOM 2174 O O . GLN A 1 277 ? -19.618 10.641 30.008 1.00 91.12 277 GLN A O 1
ATOM 2179 N N . LEU A 1 278 ? -19.292 8.732 31.153 1.00 88.69 278 LEU A N 1
ATOM 2180 C CA . LEU A 1 278 ? -17.868 8.953 31.380 1.00 88.69 278 LEU A CA 1
ATOM 2181 C C . LEU A 1 278 ? -17.053 8.859 30.087 1.00 88.69 278 LEU A C 1
ATOM 2183 O O . LEU A 1 278 ? -16.143 9.648 29.871 1.00 88.69 278 LEU A O 1
ATOM 2187 N N . SER A 1 279 ? -17.391 7.933 29.187 1.00 88.88 279 SER A N 1
ATOM 2188 C CA . SER A 1 279 ? -16.704 7.855 27.890 1.00 88.88 279 SER A CA 1
ATOM 2189 C C . SER A 1 279 ? -17.063 8.995 26.933 1.00 88.88 279 SER A C 1
ATOM 2191 O O . SER A 1 279 ? -16.302 9.244 25.999 1.00 88.88 279 SER A O 1
ATOM 2193 N N . CYS A 1 280 ? -18.183 9.688 27.171 1.00 87.56 280 CYS A N 1
ATOM 2194 C CA . CYS A 1 280 ? -18.557 10.918 26.472 1.00 87.56 280 CYS A CA 1
ATOM 2195 C C . CYS A 1 280 ? -18.091 12.199 27.188 1.00 87.56 280 CYS A C 1
ATOM 2197 O O . CYS A 1 280 ? -18.432 13.301 26.744 1.00 87.56 280 CYS A O 1
ATOM 2199 N N . ASP A 1 281 ? -17.370 12.076 28.304 1.00 85.12 281 ASP A N 1
ATOM 2200 C CA . ASP A 1 281 ? -16.770 13.219 28.979 1.00 85.12 281 ASP A CA 1
ATOM 2201 C C . ASP A 1 281 ? -15.549 13.682 28.177 1.00 85.12 281 ASP A C 1
ATOM 2203 O O . ASP A 1 281 ? -14.580 12.951 27.968 1.00 85.12 281 ASP A O 1
ATOM 2207 N N . VAL A 1 282 ? -15.626 14.911 27.677 1.00 68.62 282 VAL A N 1
ATOM 2208 C CA . VAL A 1 282 ? -14.628 15.449 26.760 1.00 68.62 282 VAL A CA 1
ATOM 2209 C C . VAL A 1 282 ? -13.323 15.768 27.488 1.00 68.62 282 VAL A C 1
ATOM 2211 O O . VAL A 1 282 ? -12.245 15.506 26.952 1.00 68.62 282 VAL A O 1
ATOM 2214 N N . ASP A 1 283 ? -13.405 16.242 28.733 1.00 69.38 283 ASP A N 1
ATOM 2215 C CA . ASP A 1 283 ? -12.218 16.511 29.547 1.00 69.38 283 ASP A CA 1
ATOM 2216 C C . ASP A 1 283 ? -11.462 15.208 29.817 1.00 69.38 283 ASP A C 1
ATOM 2218 O O . ASP A 1 283 ? -10.231 15.182 29.815 1.00 69.38 283 ASP A O 1
ATOM 2222 N N . PHE A 1 284 ? -12.188 14.100 29.974 1.00 68.88 284 PHE A N 1
ATOM 2223 C CA . PHE A 1 284 ? -11.606 12.773 30.129 1.00 68.88 284 PHE A CA 1
ATOM 2224 C C . PHE A 1 284 ? -10.875 12.292 28.862 1.00 68.88 284 PHE A C 1
ATOM 2226 O O . PHE A 1 284 ? -9.788 11.728 28.974 1.00 68.88 284 PHE A O 1
ATOM 2233 N N . GLN A 1 285 ? -11.412 12.549 27.663 1.00 66.38 285 GLN A N 1
ATOM 2234 C CA . GLN A 1 285 ? -10.797 12.114 26.396 1.00 66.38 285 GLN A CA 1
ATOM 2235 C C . GLN A 1 285 ? -9.563 12.941 25.991 1.00 66.38 285 GLN A C 1
ATOM 2237 O O . GLN A 1 285 ? -8.614 12.385 25.438 1.00 66.38 285 GLN A O 1
ATOM 2242 N N . PHE A 1 286 ? -9.543 14.248 26.280 1.00 55.44 286 PHE A N 1
ATOM 2243 C CA . PHE A 1 286 ? -8.397 15.124 25.971 1.00 55.44 286 PHE A CA 1
ATOM 2244 C C . PHE A 1 286 ? -7.266 15.055 26.998 1.00 55.44 286 PHE A C 1
ATOM 2246 O O . PHE A 1 286 ? -6.149 15.514 26.744 1.00 55.44 286 PHE A O 1
ATOM 2253 N N . SER A 1 287 ? -7.533 14.494 28.174 1.00 60.44 287 SER A N 1
ATOM 2254 C CA . SER A 1 287 ? -6.532 14.417 29.225 1.00 60.44 287 SER A CA 1
ATOM 2255 C C . SER A 1 287 ? -5.432 13.426 28.861 1.00 60.44 287 SER A C 1
ATOM 2257 O O . SER A 1 287 ? -5.673 12.237 28.654 1.00 60.44 287 SER A O 1
ATOM 2259 N N . ARG A 1 288 ? -4.184 13.907 28.840 1.00 64.88 288 ARG A N 1
ATOM 2260 C CA . ARG A 1 288 ? -3.015 13.029 28.758 1.00 64.88 288 ARG A CA 1
ATOM 2261 C C . ARG A 1 288 ? -2.977 12.171 30.015 1.00 64.88 288 ARG A C 1
ATOM 2263 O O . ARG A 1 288 ? -2.721 12.674 31.106 1.00 64.88 288 ARG A O 1
ATOM 2270 N N . LEU A 1 289 ? -3.239 10.878 29.855 1.00 70.81 289 LEU A N 1
ATOM 2271 C CA . LEU A 1 289 ? -2.983 9.920 30.918 1.00 70.81 289 LEU A CA 1
ATOM 2272 C C . LEU A 1 289 ? -1.474 9.896 31.228 1.00 70.81 289 LEU A C 1
ATOM 2274 O O . LEU A 1 289 ? -0.655 10.241 30.376 1.00 70.81 289 LEU A O 1
ATOM 2278 N N . PRO A 1 290 ? -1.058 9.486 32.433 1.00 70.00 290 PRO A N 1
ATOM 2279 C CA . PRO A 1 290 ? 0.358 9.328 32.727 1.00 70.00 290 PRO A CA 1
ATOM 2280 C C . PRO A 1 290 ? 1.029 8.313 31.782 1.00 70.00 290 PRO A C 1
ATOM 2282 O O . PRO A 1 290 ? 0.431 7.280 31.469 1.00 70.00 290 PRO A O 1
ATOM 2285 N N . PRO A 1 291 ? 2.306 8.505 31.395 1.00 67.00 291 PRO A N 1
ATOM 2286 C CA . PRO A 1 291 ? 3.021 7.578 30.509 1.00 67.00 291 PRO A CA 1
ATOM 2287 C C . PRO A 1 291 ? 2.981 6.106 30.956 1.00 67.00 291 PRO A C 1
ATOM 2289 O O . PRO A 1 291 ? 3.010 5.200 30.126 1.00 67.00 291 PRO A O 1
ATOM 2292 N N . ALA A 1 292 ? 2.859 5.859 32.267 1.00 64.94 292 ALA A N 1
ATOM 2293 C CA . ALA A 1 292 ? 2.759 4.527 32.866 1.00 64.94 292 ALA A CA 1
ATOM 2294 C C . ALA A 1 292 ? 1.537 3.702 32.404 1.00 64.94 292 ALA A C 1
ATOM 2296 O O . ALA A 1 292 ? 1.565 2.472 32.514 1.00 64.94 292 ALA A O 1
ATOM 2297 N N . VAL A 1 293 ? 0.488 4.353 31.885 1.00 68.62 293 VAL A N 1
ATOM 2298 C CA . VAL A 1 293 ? -0.722 3.704 31.351 1.00 68.62 293 VAL A CA 1
ATOM 2299 C C . VAL A 1 293 ? -0.854 3.777 29.832 1.00 68.62 293 VAL A C 1
ATOM 2301 O O . VAL A 1 293 ? -1.708 3.092 29.284 1.00 68.62 293 VAL A O 1
ATOM 2304 N N . HIS A 1 294 ? 0.032 4.481 29.121 1.00 66.19 294 HIS A N 1
ATOM 2305 C CA . HIS A 1 294 ? -0.020 4.560 27.651 1.00 66.19 294 HIS A CA 1
ATOM 2306 C C . HIS A 1 294 ? 0.071 3.191 26.955 1.00 66.19 294 HIS A C 1
ATOM 2308 O O . HIS A 1 294 ? -0.469 3.016 25.870 1.00 66.19 294 HIS A O 1
ATOM 2314 N N . ALA A 1 295 ? 0.735 2.211 27.576 1.00 58.53 295 ALA A N 1
ATOM 2315 C CA . ALA A 1 295 ? 0.847 0.850 27.047 1.00 58.53 295 ALA A CA 1
ATOM 2316 C C . ALA A 1 295 ? -0.364 -0.051 27.377 1.00 58.53 295 ALA A C 1
ATOM 2318 O O . ALA A 1 295 ? -0.373 -1.225 27.007 1.00 58.53 295 ALA A O 1
ATOM 2319 N N . ILE A 1 296 ? -1.354 0.451 28.125 1.00 67.44 296 ILE A N 1
ATOM 2320 C CA . ILE A 1 296 ? -2.506 -0.315 28.606 1.00 67.44 296 ILE A CA 1
ATOM 2321 C C . ILE A 1 296 ? -3.770 0.319 28.042 1.00 67.44 296 ILE A C 1
ATOM 2323 O O . ILE A 1 296 ? -4.309 1.263 28.615 1.00 67.44 296 ILE A O 1
ATOM 2327 N N . ASP A 1 297 ? -4.252 -0.224 26.928 1.00 74.94 297 ASP A N 1
ATOM 2328 C CA . ASP A 1 297 ? -5.405 0.340 26.241 1.00 74.94 297 ASP A CA 1
ATOM 2329 C C . ASP A 1 297 ? -6.538 -0.674 26.068 1.00 74.94 297 ASP A C 1
ATOM 2331 O O . ASP A 1 297 ? -6.548 -1.492 25.145 1.00 74.94 297 ASP A O 1
ATOM 2335 N N . TRP A 1 298 ? -7.513 -0.602 26.976 1.00 82.12 298 TRP A N 1
ATOM 2336 C CA . TRP A 1 298 ? -8.747 -1.379 26.892 1.00 82.12 298 TRP A CA 1
ATOM 2337 C C . TRP A 1 298 ? -9.838 -0.672 26.074 1.00 82.12 298 TRP A C 1
ATOM 2339 O O . TRP A 1 298 ? -10.887 -1.267 25.821 1.00 82.12 298 TRP A O 1
ATOM 2349 N N . ARG A 1 299 ? -9.616 0.569 25.615 1.00 86.06 299 ARG A N 1
ATOM 2350 C CA . ARG A 1 299 ? -10.621 1.344 24.873 1.00 86.06 299 ARG A CA 1
ATOM 2351 C C . ARG A 1 299 ? -11.095 0.661 23.589 1.00 86.06 299 ARG A C 1
ATOM 2353 O O . ARG A 1 299 ? -12.296 0.745 23.358 1.00 86.06 299 ARG A O 1
ATOM 2360 N N . PRO A 1 300 ? -10.281 -0.083 22.808 1.00 86.19 300 PRO A N 1
ATOM 2361 C CA . PRO A 1 300 ? -10.795 -0.862 21.677 1.00 86.19 300 PRO A CA 1
ATOM 2362 C C . PRO A 1 300 ? -12.011 -1.741 22.035 1.00 86.19 300 PRO A C 1
ATOM 2364 O O . PRO A 1 300 ? -12.983 -1.780 21.285 1.00 86.19 300 PRO A O 1
ATOM 2367 N N . TYR A 1 301 ? -12.034 -2.352 23.228 1.00 86.75 301 TYR A N 1
ATOM 2368 C CA . TYR A 1 301 ? -13.178 -3.149 23.695 1.00 86.75 301 TYR A CA 1
ATOM 2369 C C . TYR A 1 301 ? -14.421 -2.316 23.969 1.00 86.75 301 TYR A C 1
ATOM 2371 O O . TYR A 1 301 ? -15.527 -2.745 23.647 1.00 86.75 301 TYR A O 1
ATOM 2379 N N . LEU A 1 302 ? -14.243 -1.134 24.561 1.00 92.56 302 LEU A N 1
ATOM 2380 C CA . LEU A 1 302 ? -15.328 -0.183 24.778 1.00 92.56 302 LEU A CA 1
ATOM 2381 C C . LEU A 1 302 ? -15.967 0.197 23.445 1.00 92.56 302 LEU A C 1
ATOM 2383 O O . LEU A 1 302 ? -17.191 0.236 23.344 1.00 92.56 302 LEU A O 1
ATOM 2387 N N . VAL A 1 303 ? -15.151 0.437 22.416 1.00 92.50 303 VAL A N 1
ATOM 2388 C CA . VAL A 1 303 ? -15.678 0.862 21.122 1.00 92.50 303 VAL A CA 1
ATOM 2389 C C . VAL A 1 303 ? -16.352 -0.275 20.367 1.00 92.50 303 VAL A C 1
ATOM 2391 O O . VAL A 1 303 ? -17.448 -0.085 19.841 1.00 92.50 303 VAL A O 1
ATOM 2394 N N . GLY A 1 304 ? -15.763 -1.474 20.384 1.00 91.31 304 GLY A N 1
ATOM 2395 C CA . GLY A 1 304 ? -16.405 -2.676 19.848 1.00 91.31 304 GLY A CA 1
ATOM 2396 C C . GLY A 1 304 ? -17.754 -2.950 20.520 1.00 91.31 304 GLY A C 1
ATOM 2397 O O . GLY A 1 304 ? -18.746 -3.208 19.839 1.00 91.31 304 GLY A O 1
ATOM 2398 N N . LEU A 1 305 ? -17.826 -2.795 21.846 1.00 93.56 305 LEU A N 1
ATOM 2399 C CA . LEU A 1 305 ? -19.067 -2.901 22.613 1.00 93.56 305 LEU A CA 1
ATOM 2400 C C . LEU A 1 305 ? -20.094 -1.829 22.214 1.00 93.56 305 LEU A C 1
ATOM 2402 O O . LEU A 1 305 ? -21.268 -2.149 22.024 1.00 93.56 305 LEU A O 1
ATOM 2406 N N . ALA A 1 306 ? -19.676 -0.569 22.079 1.00 96.25 306 ALA A N 1
ATOM 2407 C CA . ALA A 1 306 ? -20.564 0.522 21.683 1.00 96.25 306 ALA A CA 1
ATOM 2408 C C . ALA A 1 306 ? -21.183 0.266 20.299 1.00 96.25 306 ALA A C 1
ATOM 2410 O O . ALA A 1 306 ? -22.396 0.402 20.125 1.00 96.25 306 ALA A O 1
ATOM 2411 N N . VAL A 1 307 ? -20.372 -0.179 19.333 1.00 96.50 307 VAL A N 1
ATOM 2412 C CA . VAL A 1 307 ? -20.843 -0.548 17.991 1.00 96.50 307 VAL A CA 1
ATOM 2413 C C . VAL A 1 307 ? -21.753 -1.774 18.038 1.00 96.50 307 VAL A C 1
ATOM 2415 O O . VAL A 1 307 ? -22.777 -1.790 17.357 1.00 96.50 307 VAL A O 1
ATOM 2418 N N . GLN A 1 308 ? -21.432 -2.780 18.858 1.00 95.06 308 GLN A N 1
ATOM 2419 C CA . GLN A 1 308 ? -22.289 -3.951 19.036 1.00 95.06 308 GLN A CA 1
ATOM 2420 C C . GLN A 1 308 ? -23.682 -3.540 19.528 1.00 95.06 308 GLN A C 1
ATOM 2422 O O . GLN A 1 308 ? -24.672 -3.884 18.881 1.00 95.06 308 GLN A O 1
ATOM 2427 N N . LEU A 1 309 ? -23.761 -2.771 20.618 1.00 95.69 309 LEU A N 1
ATOM 2428 C CA . LEU A 1 309 ? -25.028 -2.315 21.197 1.00 95.69 309 LEU A CA 1
ATOM 2429 C C . LEU A 1 309 ? -25.813 -1.425 20.229 1.00 95.69 309 LEU A C 1
ATOM 2431 O O . LEU A 1 309 ? -27.026 -1.577 20.091 1.00 95.69 309 LEU A O 1
ATOM 2435 N N . TRP A 1 310 ? -25.126 -0.551 19.492 1.00 97.00 310 TRP A N 1
ATOM 2436 C CA . TRP A 1 310 ? -25.762 0.216 18.427 1.00 97.00 310 TRP A CA 1
ATOM 2437 C C . TRP A 1 310 ? -26.304 -0.687 17.309 1.00 97.00 310 TRP A C 1
ATOM 2439 O O . TRP A 1 310 ? -27.416 -0.477 16.838 1.00 97.00 310 TRP A O 1
ATOM 2449 N N . SER A 1 311 ? -25.578 -1.734 16.910 1.00 96.62 311 SER A N 1
ATOM 2450 C CA . SER A 1 311 ? -26.038 -2.682 15.886 1.00 96.62 311 SER A CA 1
ATOM 2451 C C . SER A 1 311 ? -27.244 -3.522 16.323 1.00 96.62 311 SER A C 1
ATOM 2453 O O . SER A 1 311 ? -28.012 -3.973 15.472 1.00 96.62 311 SER A O 1
ATOM 2455 N N . GLU A 1 312 ? -27.399 -3.748 17.630 1.00 95.38 312 GLU A N 1
ATOM 2456 C CA . GLU A 1 312 ? -28.543 -4.440 18.233 1.00 95.38 312 GLU A CA 1
ATOM 2457 C C . GLU A 1 312 ? -29.767 -3.520 18.339 1.00 95.38 312 GLU A C 1
ATOM 2459 O O . GLU A 1 312 ? -30.894 -3.976 18.139 1.00 95.38 312 GLU A O 1
ATOM 2464 N N . CYS A 1 313 ? -29.545 -2.220 18.565 1.00 95.69 313 CYS A N 1
ATOM 2465 C CA . CYS A 1 313 ? -30.583 -1.190 18.642 1.00 95.69 313 CYS A CA 1
ATOM 2466 C C . CYS A 1 313 ? -30.289 -0.005 17.691 1.00 95.69 313 CYS A C 1
ATOM 2468 O O . CYS A 1 313 ? -29.980 1.095 18.161 1.00 95.69 313 CYS A O 1
ATOM 2470 N N . PRO A 1 314 ? -30.407 -0.178 16.356 1.00 94.12 314 PRO A N 1
ATOM 2471 C CA . PRO A 1 314 ? -29.922 0.804 15.376 1.00 94.12 314 PRO A CA 1
ATOM 2472 C C . PRO A 1 314 ? -30.591 2.178 15.431 1.00 94.12 314 PRO A C 1
ATOM 2474 O O . PRO A 1 314 ? -29.999 3.154 14.962 1.00 94.12 314 PRO A O 1
ATOM 2477 N N . ASP A 1 315 ? -31.823 2.238 15.938 1.00 93.44 315 ASP A N 1
ATOM 2478 C CA . ASP A 1 315 ? -32.652 3.446 16.003 1.00 93.44 315 ASP A CA 1
ATOM 2479 C C . ASP A 1 315 ? -32.547 4.178 17.352 1.00 93.44 315 ASP A C 1
ATOM 2481 O O . ASP A 1 315 ? -33.157 5.232 17.536 1.00 93.44 315 ASP A O 1
ATOM 2485 N N . ASP A 1 316 ? -31.775 3.644 18.304 1.00 94.94 316 ASP A N 1
ATOM 2486 C CA . ASP A 1 316 ? -31.555 4.305 19.586 1.00 94.94 316 ASP A CA 1
ATOM 2487 C C . ASP A 1 316 ? -30.501 5.413 19.445 1.00 94.94 316 ASP A C 1
ATOM 2489 O O . ASP A 1 316 ? -29.292 5.171 19.333 1.00 94.94 316 ASP A O 1
ATOM 2493 N N . ASN A 1 317 ? -30.974 6.662 19.488 1.00 94.19 317 ASN A N 1
ATOM 2494 C CA . ASN A 1 317 ? -30.129 7.851 19.415 1.00 94.19 317 ASN A CA 1
ATOM 2495 C C . ASN A 1 317 ? -29.073 7.911 20.527 1.00 94.19 317 ASN A C 1
ATOM 2497 O O . ASN A 1 317 ? -28.050 8.566 20.336 1.00 94.19 317 ASN A O 1
ATOM 2501 N N . LYS A 1 318 ? -29.280 7.233 21.664 1.00 95.12 318 LYS A N 1
ATOM 2502 C CA . LYS A 1 318 ? -28.293 7.158 22.746 1.00 95.12 318 LYS A CA 1
ATOM 2503 C C . LYS A 1 318 ? -27.033 6.428 22.282 1.00 95.12 318 LYS A C 1
ATOM 2505 O O . LYS A 1 318 ? -25.935 6.955 22.442 1.00 95.12 318 LYS A O 1
ATOM 2510 N N . TYR A 1 319 ? -27.179 5.251 21.670 1.00 95.62 319 TYR A N 1
ATOM 2511 C CA . TYR A 1 319 ? -26.038 4.477 21.166 1.00 95.62 319 TYR A CA 1
ATOM 2512 C C . TYR A 1 319 ? -25.422 5.116 19.927 1.00 95.62 319 TYR A C 1
ATOM 2514 O O . TYR A 1 319 ? -24.201 5.159 19.805 1.00 95.62 319 TYR A O 1
ATOM 2522 N N . LEU A 1 320 ? -26.256 5.688 19.056 1.00 94.75 320 LEU A N 1
ATOM 2523 C CA . LEU A 1 320 ? -25.789 6.444 17.899 1.00 94.75 320 LEU A CA 1
ATOM 2524 C C . LEU A 1 320 ? -24.904 7.631 18.317 1.00 94.75 320 LEU A C 1
ATOM 2526 O O . LEU A 1 320 ? -23.823 7.816 17.759 1.00 94.75 320 LEU A O 1
ATOM 2530 N N . ALA A 1 321 ? -25.340 8.413 19.311 1.00 95.19 321 ALA A N 1
ATOM 2531 C CA . ALA A 1 321 ? -24.573 9.536 19.847 1.00 95.19 321 ALA A CA 1
ATOM 2532 C C . ALA A 1 321 ? -23.281 9.074 20.525 1.00 95.19 321 ALA A C 1
ATOM 2534 O O . ALA A 1 321 ? -22.242 9.709 20.353 1.00 95.19 321 ALA A O 1
ATOM 2535 N N . TRP A 1 322 ? -23.339 7.963 21.261 1.00 95.12 322 TRP A N 1
ATOM 2536 C CA . TRP A 1 322 ? -22.179 7.391 21.934 1.00 95.12 322 TRP A CA 1
ATOM 2537 C C . TRP A 1 322 ? -21.099 6.946 20.944 1.00 95.12 322 TRP A C 1
ATOM 2539 O O . TRP A 1 322 ? -19.950 7.367 21.058 1.00 95.12 322 TRP A O 1
ATOM 2549 N N . VAL A 1 323 ? -21.468 6.171 19.920 1.00 95.75 323 VAL A N 1
ATOM 2550 C CA . VAL A 1 323 ? -20.537 5.744 18.865 1.00 95.75 323 VAL A CA 1
ATOM 2551 C C . VAL A 1 323 ? -19.973 6.948 18.113 1.00 95.75 323 VAL A C 1
ATOM 2553 O O . VAL A 1 323 ? -18.772 7.001 17.863 1.00 95.75 323 VAL A O 1
ATOM 2556 N N . ALA A 1 324 ? -20.805 7.942 17.794 1.00 94.38 324 ALA A N 1
ATOM 2557 C CA . ALA A 1 324 ? -20.342 9.166 17.148 1.00 94.38 324 ALA A CA 1
ATOM 2558 C C . ALA A 1 324 ? -19.318 9.918 18.013 1.00 94.38 324 ALA A C 1
ATOM 2560 O O . ALA A 1 324 ? -18.312 10.394 17.496 1.00 94.38 324 ALA A O 1
ATOM 2561 N N . HIS A 1 325 ? -19.541 9.988 19.327 1.00 93.00 325 HIS A N 1
ATOM 2562 C CA . HIS A 1 325 ? -18.600 10.604 20.258 1.00 93.00 325 HIS A CA 1
ATOM 2563 C C . HIS A 1 325 ? -17.257 9.866 20.278 1.00 93.00 325 HIS A C 1
ATOM 2565 O O . HIS A 1 325 ? -16.209 10.496 20.152 1.00 93.00 325 HIS A O 1
ATOM 2571 N N . LEU A 1 326 ? -17.285 8.533 20.373 1.00 91.25 326 LEU A N 1
ATOM 2572 C CA . LEU A 1 326 ? -16.076 7.705 20.341 1.00 91.25 326 LEU A CA 1
ATOM 2573 C C . LEU A 1 326 ? -15.344 7.787 18.993 1.00 91.25 326 LEU A C 1
ATOM 2575 O O . LEU A 1 326 ? -14.122 7.687 18.961 1.00 91.25 326 LEU A O 1
ATOM 2579 N N . ALA A 1 327 ? -16.061 7.993 17.886 1.00 89.25 327 ALA A N 1
ATOM 2580 C CA . ALA A 1 327 ? -15.456 8.193 16.570 1.00 89.25 327 ALA A CA 1
ATOM 2581 C C . ALA A 1 327 ? -14.658 9.503 16.504 1.00 89.25 327 ALA A C 1
ATOM 2583 O O . ALA A 1 327 ? -13.573 9.534 15.927 1.00 89.25 327 ALA A O 1
ATOM 2584 N N . VAL A 1 328 ? -15.193 10.568 17.108 1.00 86.06 328 VAL A N 1
ATOM 2585 C CA . VAL A 1 328 ? -14.553 11.886 17.129 1.00 86.06 328 VAL A CA 1
ATOM 2586 C C . VAL A 1 328 ? -13.388 11.914 18.107 1.00 86.06 328 VAL A C 1
ATOM 2588 O O . VAL A 1 328 ? -12.280 12.202 17.686 1.00 86.06 328 VAL A O 1
ATOM 2591 N N . PHE A 1 329 ? -13.600 11.570 19.377 1.00 84.88 329 PHE A N 1
ATOM 2592 C CA . PHE A 1 329 ? -12.584 11.754 20.424 1.00 84.88 329 PHE A CA 1
ATOM 2593 C C . PHE A 1 329 ? -11.762 10.501 20.744 1.00 84.88 329 PHE A C 1
ATOM 2595 O O . PHE A 1 329 ? -10.882 10.542 21.600 1.00 84.88 329 PHE A O 1
ATOM 2602 N N . GLY A 1 330 ? -12.029 9.376 20.079 1.00 78.12 330 GLY A N 1
ATOM 2603 C CA . GLY A 1 330 ? -11.167 8.203 20.175 1.00 78.12 330 GLY A CA 1
ATOM 2604 C C . GLY A 1 330 ? -9.772 8.500 19.625 1.00 78.12 330 GLY A C 1
ATOM 2605 O O . GLY A 1 330 ? -9.603 9.373 18.782 1.00 78.12 330 GLY A O 1
ATOM 2606 N N . ASN A 1 331 ? -8.767 7.738 20.055 1.00 74.00 331 ASN A N 1
ATOM 2607 C CA . ASN A 1 331 ? -7.410 7.868 19.533 1.00 74.00 331 ASN A CA 1
ATOM 2608 C C . ASN A 1 331 ? -6.861 6.527 19.022 1.00 74.00 331 ASN A C 1
ATOM 2610 O O . ASN A 1 331 ? -7.272 5.457 19.477 1.00 74.00 331 ASN A O 1
ATOM 2614 N N . GLY A 1 332 ? -5.950 6.596 18.046 1.00 73.50 332 GLY A N 1
ATOM 2615 C CA . GLY A 1 332 ? -5.134 5.473 17.578 1.00 73.50 332 GLY A CA 1
ATOM 2616 C C . GLY A 1 332 ? -5.910 4.175 17.322 1.00 73.50 332 GLY A C 1
ATOM 2617 O O . GLY A 1 332 ? -6.737 4.082 16.413 1.00 73.50 332 GLY A O 1
ATOM 2618 N N . ASP A 1 333 ? -5.616 3.146 18.120 1.00 74.12 333 ASP A N 1
ATOM 2619 C CA . ASP A 1 333 ? -6.198 1.810 17.965 1.00 74.12 333 ASP A CA 1
ATOM 2620 C C . ASP A 1 333 ? -7.702 1.761 18.275 1.00 74.12 333 ASP A C 1
ATOM 2622 O O . ASP A 1 333 ? -8.416 0.968 17.664 1.00 74.12 333 ASP A O 1
ATOM 2626 N N . ALA A 1 334 ? -8.218 2.630 19.153 1.00 81.31 334 ALA A N 1
ATOM 2627 C CA . ALA A 1 334 ? -9.648 2.686 19.456 1.00 81.31 334 ALA A CA 1
ATOM 2628 C C . ALA A 1 334 ? -10.468 3.153 18.239 1.00 81.31 334 ALA A C 1
ATOM 2630 O O . ALA A 1 334 ? -11.518 2.582 17.951 1.00 81.31 334 ALA A O 1
ATOM 2631 N N . GLN A 1 335 ? -9.966 4.134 17.477 1.00 82.88 335 GLN A N 1
ATOM 2632 C CA . GLN A 1 335 ? -10.583 4.544 16.208 1.00 82.88 335 GLN A CA 1
ATOM 2633 C C . GLN A 1 335 ? -10.489 3.437 15.154 1.00 82.88 335 GLN A C 1
ATOM 2635 O O . GLN A 1 335 ? -11.467 3.182 14.453 1.00 82.88 335 GLN A O 1
ATOM 2640 N N . ARG A 1 336 ? -9.347 2.740 15.052 1.00 83.19 336 ARG A N 1
ATOM 2641 C CA . ARG A 1 336 ? -9.207 1.600 14.127 1.00 83.19 336 ARG A CA 1
ATOM 2642 C C . ARG A 1 336 ? -10.220 0.498 14.438 1.00 83.19 336 ARG A C 1
ATOM 2644 O O . ARG A 1 336 ? -10.864 -0.008 13.518 1.00 83.19 336 ARG A O 1
ATOM 2651 N N . GLU A 1 337 ? -10.385 0.153 15.712 1.00 85.19 337 GLU A N 1
ATOM 2652 C CA . GLU A 1 337 ? -11.363 -0.846 16.148 1.00 85.19 337 GLU A CA 1
ATOM 2653 C C . GLU A 1 337 ? -12.798 -0.369 15.899 1.00 85.19 337 GLU A C 1
ATOM 2655 O O . GLU A 1 337 ? -13.596 -1.121 15.346 1.00 85.19 337 GLU A O 1
ATOM 2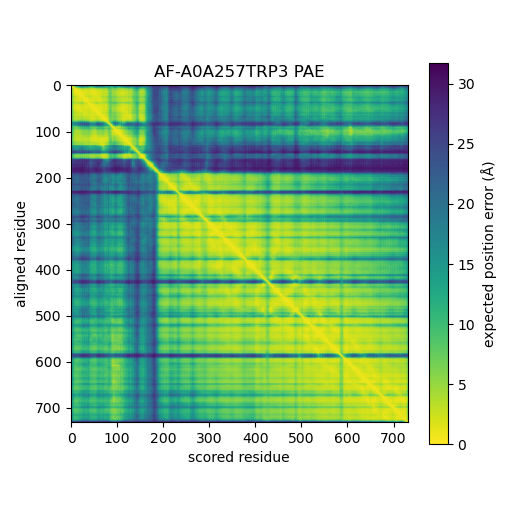660 N N . LEU A 1 338 ? -13.114 0.901 16.195 1.00 90.62 338 LEU A N 1
ATOM 2661 C CA . LEU A 1 338 ? -14.415 1.504 15.877 1.00 90.62 338 LEU A CA 1
ATOM 2662 C C . LEU A 1 338 ? -14.761 1.336 14.400 1.00 90.62 338 LEU A C 1
ATOM 2664 O O . LEU A 1 338 ? -15.851 0.877 14.063 1.00 90.62 338 LEU A O 1
ATOM 2668 N N . ILE A 1 339 ? -13.836 1.717 13.521 1.00 89.38 339 ILE A N 1
ATOM 2669 C CA . ILE A 1 339 ? -14.003 1.657 12.069 1.00 89.38 339 ILE A CA 1
ATOM 2670 C C . ILE A 1 339 ? -14.225 0.207 11.630 1.00 89.38 339 ILE A C 1
ATOM 2672 O O . ILE A 1 339 ? -15.181 -0.078 10.908 1.00 89.38 339 ILE A O 1
ATOM 2676 N N . THR A 1 340 ? -13.379 -0.708 12.106 1.00 87.62 340 THR A N 1
ATOM 2677 C CA . THR A 1 340 ? -13.438 -2.136 11.765 1.00 87.62 340 THR A CA 1
ATOM 2678 C C . THR A 1 340 ? -14.765 -2.751 12.203 1.00 87.62 340 THR A C 1
ATOM 2680 O O . THR A 1 340 ? -15.472 -3.349 11.387 1.00 87.62 340 THR A O 1
ATOM 2683 N N . ALA A 1 341 ? -15.155 -2.542 13.463 1.00 90.62 341 ALA A N 1
ATOM 2684 C CA . ALA A 1 341 ? -16.416 -3.024 14.011 1.00 90.62 341 ALA A CA 1
ATOM 2685 C C . ALA A 1 341 ? -17.623 -2.417 13.277 1.00 90.62 341 ALA A C 1
ATOM 2687 O O . ALA A 1 341 ? -18.584 -3.124 12.968 1.00 90.62 341 ALA A O 1
ATOM 2688 N N . THR A 1 342 ? -17.574 -1.122 12.946 1.00 93.00 342 THR A N 1
ATOM 2689 C CA . THR A 1 342 ? -18.670 -0.436 12.243 1.00 93.00 342 THR A CA 1
ATOM 2690 C C . THR A 1 342 ? -18.839 -0.978 10.825 1.00 93.00 342 THR A C 1
ATOM 2692 O O . THR A 1 342 ? -19.961 -1.272 10.409 1.00 93.00 342 THR A O 1
ATOM 2695 N N . ILE A 1 343 ? -17.743 -1.157 10.079 1.00 89.44 343 ILE A N 1
ATOM 2696 C CA . ILE A 1 343 ? -17.781 -1.731 8.727 1.00 89.44 343 ILE A CA 1
ATOM 2697 C C . ILE A 1 343 ? -18.311 -3.168 8.773 1.00 89.44 343 ILE A C 1
ATOM 2699 O O . ILE A 1 343 ? -19.169 -3.523 7.962 1.00 89.44 343 ILE A O 1
ATOM 2703 N N . ALA A 1 344 ? -17.892 -3.974 9.753 1.00 88.94 344 ALA A N 1
ATOM 2704 C CA . ALA A 1 344 ? -18.425 -5.322 9.954 1.00 88.94 344 ALA A CA 1
ATOM 2705 C C . ALA A 1 344 ? -19.936 -5.321 10.270 1.00 88.94 344 ALA A C 1
ATOM 2707 O O . ALA A 1 344 ? -20.665 -6.218 9.843 1.00 88.94 344 ALA A O 1
ATOM 2708 N N . ALA A 1 345 ? -20.430 -4.290 10.960 1.00 93.12 345 ALA A N 1
ATOM 2709 C CA . ALA A 1 345 ? -21.845 -4.104 11.277 1.00 93.12 345 ALA A CA 1
ATOM 2710 C C . ALA A 1 345 ? -22.677 -3.464 10.140 1.00 93.12 345 ALA A C 1
ATOM 2712 O O . ALA A 1 345 ? -23.901 -3.340 10.280 1.00 93.12 345 ALA A O 1
ATOM 2713 N N . LYS A 1 346 ? -22.072 -3.110 8.990 1.00 91.50 346 LYS A N 1
ATOM 2714 C CA . LYS A 1 346 ? -22.755 -2.482 7.835 1.00 91.50 346 LYS A CA 1
ATOM 2715 C C . LYS A 1 346 ? -24.036 -3.199 7.382 1.00 91.50 346 LYS A C 1
ATOM 2717 O O . LYS A 1 346 ? -25.011 -2.491 7.134 1.00 91.50 346 LYS A O 1
ATOM 2722 N N . PRO A 1 347 ? -24.133 -4.546 7.347 1.00 91.12 347 PRO A N 1
ATOM 2723 C CA . PRO A 1 347 ? -25.375 -5.226 6.963 1.00 91.12 347 PRO A CA 1
ATOM 2724 C C . PRO A 1 347 ? -26.586 -4.896 7.849 1.00 91.12 347 PRO A C 1
ATOM 2726 O O . PRO A 1 347 ? -27.718 -4.984 7.383 1.00 91.12 347 PRO A O 1
ATOM 2729 N N . ARG A 1 348 ? -26.365 -4.526 9.119 1.00 93.94 348 ARG A N 1
ATOM 2730 C CA . ARG A 1 348 ? -27.432 -4.142 10.062 1.00 93.94 348 ARG A CA 1
ATOM 2731 C C . ARG A 1 348 ? -27.674 -2.636 10.091 1.00 93.94 348 ARG A C 1
ATOM 2733 O O . ARG A 1 348 ? -28.804 -2.201 10.273 1.00 93.94 348 ARG A O 1
ATOM 2740 N N . LEU A 1 349 ? -26.612 -1.849 9.936 1.00 94.19 349 LEU A N 1
ATOM 2741 C CA . LEU A 1 349 ? -26.638 -0.395 10.116 1.00 94.19 349 LEU A CA 1
ATOM 2742 C C . LEU A 1 349 ? -26.891 0.388 8.813 1.00 94.19 349 LEU A C 1
ATOM 2744 O O . LEU A 1 349 ? -27.285 1.555 8.865 1.00 94.19 349 LEU A O 1
ATOM 2748 N N . GLY A 1 350 ? -26.687 -0.230 7.646 1.00 91.75 350 GLY A N 1
ATOM 2749 C CA . GLY A 1 350 ? -26.943 0.371 6.336 1.00 91.75 350 GLY A CA 1
ATOM 2750 C C . GLY A 1 350 ? -26.148 1.660 6.095 1.00 91.75 350 GLY A C 1
ATOM 2751 O O . GLY A 1 350 ? -24.966 1.754 6.429 1.00 91.75 350 GLY A O 1
ATOM 2752 N N . GLU A 1 351 ? -26.806 2.680 5.536 1.00 91.44 351 GLU A N 1
ATOM 2753 C CA . GLU A 1 351 ? -26.197 3.986 5.225 1.00 91.44 351 GLU A CA 1
ATOM 2754 C C . GLU A 1 351 ? -25.628 4.721 6.444 1.00 91.44 351 GLU A C 1
ATOM 2756 O O . GLU A 1 351 ? -24.788 5.609 6.292 1.00 91.44 351 GLU A O 1
ATOM 2761 N N . ARG A 1 352 ? -26.054 4.367 7.664 1.00 93.25 352 ARG A N 1
ATOM 2762 C CA . ARG A 1 352 ? -25.556 5.010 8.887 1.00 93.25 352 ARG A CA 1
ATOM 2763 C C . ARG A 1 352 ? -24.052 4.808 9.061 1.00 93.25 352 ARG A C 1
ATOM 2765 O O . ARG A 1 352 ? -23.386 5.699 9.577 1.00 93.25 352 ARG A O 1
ATOM 2772 N N . VAL A 1 353 ? -23.508 3.691 8.567 1.00 92.50 353 VAL A N 1
ATOM 2773 C CA . VAL A 1 353 ? -22.056 3.447 8.544 1.00 92.50 353 VAL A CA 1
ATOM 2774 C C . VAL A 1 353 ? -21.339 4.484 7.689 1.00 92.50 353 VAL A C 1
ATOM 2776 O O . VAL A 1 353 ? -20.368 5.080 8.144 1.00 92.50 353 VAL A O 1
ATOM 2779 N N . ALA A 1 354 ? -21.836 4.750 6.481 1.00 91.25 354 ALA A N 1
ATOM 2780 C CA . ALA A 1 354 ? -21.216 5.714 5.578 1.00 91.25 354 ALA A CA 1
ATOM 2781 C C . ALA A 1 354 ? -21.265 7.141 6.153 1.00 91.25 354 ALA A C 1
ATOM 2783 O O . ALA A 1 354 ? -20.281 7.876 6.085 1.00 91.25 354 ALA A O 1
ATOM 2784 N N . ARG A 1 355 ? -22.368 7.503 6.825 1.00 94.19 355 ARG A N 1
ATOM 2785 C CA . ARG A 1 355 ? -22.492 8.788 7.537 1.00 94.19 355 ARG A CA 1
ATOM 2786 C C . ARG A 1 355 ? -21.533 8.893 8.724 1.00 94.19 355 ARG A C 1
ATOM 2788 O O . ARG A 1 355 ? -20.986 9.968 8.955 1.00 94.19 355 ARG A O 1
ATOM 2795 N N . LEU A 1 356 ? -21.306 7.800 9.460 1.00 94.44 356 LEU A N 1
ATOM 2796 C CA . LEU A 1 356 ? -20.319 7.777 10.543 1.00 94.44 356 LEU A CA 1
ATOM 2797 C C . LEU A 1 356 ? -18.898 7.937 9.998 1.00 94.44 356 LEU A C 1
ATOM 2799 O O . LEU A 1 356 ? -18.131 8.719 10.547 1.00 94.44 356 LEU A O 1
ATOM 2803 N N . VAL A 1 357 ? -18.558 7.249 8.903 1.00 92.44 357 VAL A N 1
ATOM 2804 C CA . VAL A 1 357 ? -17.259 7.408 8.229 1.00 92.44 357 VAL A CA 1
ATOM 2805 C C . VAL A 1 357 ? -17.074 8.853 7.763 1.00 92.44 357 VAL A C 1
ATOM 2807 O O . VAL A 1 357 ? -16.028 9.440 8.016 1.00 92.44 357 VAL A O 1
ATOM 2810 N N . HIS A 1 358 ? -18.095 9.469 7.162 1.00 93.38 358 HIS A N 1
ATOM 2811 C CA . HIS A 1 358 ? -18.057 10.885 6.792 1.00 93.38 358 HIS A CA 1
ATOM 2812 C C . HIS A 1 358 ? -17.795 11.782 8.013 1.00 93.38 358 HIS A C 1
ATOM 2814 O O . HIS A 1 358 ? -16.937 12.666 7.958 1.00 93.38 358 HIS A O 1
ATOM 2820 N N . LEU A 1 359 ? -18.517 11.562 9.118 1.00 93.31 359 LEU A N 1
ATOM 2821 C CA . LEU A 1 359 ? -18.336 12.313 10.361 1.00 93.31 359 LEU A CA 1
ATOM 2822 C C . LEU A 1 359 ? -16.919 12.153 10.925 1.00 93.31 359 LEU A C 1
ATOM 2824 O O . LEU A 1 359 ? -16.317 13.146 11.319 1.00 93.31 359 LEU A O 1
ATOM 2828 N N . LEU A 1 360 ? -16.383 10.934 10.907 1.00 91.75 360 LEU A N 1
ATOM 2829 C CA . LEU A 1 360 ? -15.038 10.599 11.371 1.00 91.75 360 LEU A CA 1
ATOM 2830 C C . LEU A 1 360 ? -13.943 11.257 10.511 1.00 91.75 360 LEU A C 1
ATOM 2832 O O . LEU A 1 360 ? -12.955 11.767 11.033 1.00 91.75 360 LEU A O 1
ATOM 2836 N N . LEU A 1 361 ? -14.133 11.329 9.191 1.00 91.44 361 LEU A N 1
ATOM 2837 C CA . LEU A 1 361 ? -13.221 12.060 8.303 1.00 91.44 361 LEU A CA 1
ATOM 2838 C C . LEU A 1 361 ? -13.253 13.569 8.578 1.00 91.44 361 LEU A C 1
ATOM 2840 O O . LEU A 1 361 ? -12.209 14.219 8.619 1.00 91.44 361 LEU A O 1
ATOM 2844 N N . LYS A 1 362 ? -14.446 14.124 8.812 1.00 91.19 362 LYS A N 1
ATOM 2845 C CA . LYS A 1 362 ? -14.621 15.528 9.201 1.00 91.19 362 LYS A CA 1
ATOM 2846 C C . LYS A 1 362 ? -14.010 15.838 10.566 1.00 91.19 362 LYS A C 1
ATOM 2848 O O . LYS A 1 362 ? -13.400 16.892 10.727 1.00 91.19 362 LYS A O 1
ATOM 2853 N N . SER A 1 363 ? -14.160 14.944 11.543 1.00 88.81 363 SER A N 1
ATOM 2854 C CA . SER A 1 363 ? -13.597 15.141 12.878 1.00 88.81 363 SER A CA 1
ATOM 2855 C C . SER A 1 363 ? -12.088 15.078 12.879 1.00 88.81 363 SER A C 1
ATOM 2857 O O . SER A 1 363 ? -11.471 15.893 13.549 1.00 88.81 363 SER A O 1
ATOM 2859 N N . ALA A 1 364 ? -11.493 14.189 12.086 1.00 85.62 364 ALA A N 1
ATOM 2860 C CA . ALA A 1 364 ? -10.048 14.159 11.918 1.00 85.62 364 ALA A CA 1
ATOM 2861 C C . ALA A 1 364 ? -9.510 15.504 11.390 1.00 85.62 364 ALA A C 1
ATOM 2863 O O . ALA A 1 364 ? -8.484 15.970 11.871 1.00 85.62 364 ALA A O 1
ATOM 2864 N N . GLY A 1 365 ? -10.226 16.184 10.486 1.00 83.69 365 GLY A N 1
ATOM 2865 C CA . GLY A 1 365 ? -9.869 17.546 10.064 1.00 83.69 365 GLY A CA 1
ATOM 2866 C C . GLY A 1 365 ? -10.070 18.620 11.138 1.00 83.69 365 GLY A C 1
ATOM 2867 O O . GLY A 1 365 ? -9.251 19.526 11.273 1.00 83.69 365 GLY A O 1
ATOM 2868 N N . ALA A 1 366 ? -11.135 18.514 11.934 1.00 86.69 366 ALA A N 1
ATOM 2869 C CA . ALA A 1 366 ? -11.428 19.439 13.031 1.00 86.69 366 ALA A CA 1
ATOM 2870 C C . ALA A 1 366 ? -10.453 19.306 14.216 1.00 86.69 366 ALA A C 1
ATOM 2872 O O . ALA A 1 366 ? -10.052 20.306 14.803 1.00 86.69 366 ALA A O 1
ATOM 2873 N N . ILE A 1 367 ? -10.058 18.082 14.563 1.00 82.62 367 ILE A N 1
ATOM 2874 C CA . ILE A 1 367 ? -9.065 17.808 15.610 1.00 82.62 367 ILE A CA 1
ATOM 2875 C C . ILE A 1 367 ? -7.695 18.260 15.140 1.00 82.62 367 ILE A C 1
ATOM 2877 O O . ILE A 1 367 ? -7.007 18.961 15.873 1.00 82.62 367 ILE A O 1
ATOM 2881 N N . TRP A 1 368 ? -7.356 17.966 13.884 1.00 76.88 368 TRP A N 1
ATOM 2882 C CA . TRP A 1 368 ? -6.142 18.489 13.280 1.00 76.88 368 TRP A CA 1
ATOM 2883 C C . TRP A 1 368 ? -6.091 20.022 13.345 1.00 76.88 368 TRP A C 1
ATOM 2885 O O . TRP A 1 368 ? -5.061 20.576 13.707 1.00 76.88 368 TRP A O 1
ATOM 2895 N N . ALA A 1 369 ? -7.208 20.715 13.090 1.00 79.69 369 ALA A N 1
ATOM 2896 C CA . ALA A 1 369 ? -7.321 22.169 13.248 1.00 79.69 369 ALA A CA 1
ATOM 2897 C C . ALA A 1 369 ? -7.085 22.653 14.689 1.00 79.69 369 ALA A C 1
ATOM 2899 O O . ALA A 1 369 ? -6.432 23.676 14.901 1.00 79.69 369 ALA A O 1
ATOM 2900 N N . TYR A 1 370 ? -7.633 21.932 15.669 1.00 83.31 370 TYR A N 1
ATOM 2901 C CA . TYR A 1 370 ? -7.470 22.224 17.093 1.00 83.31 370 TYR A CA 1
ATOM 2902 C C . TYR A 1 370 ? -6.009 22.075 17.532 1.00 83.31 370 TYR A C 1
ATOM 2904 O O . TYR A 1 370 ? -5.410 23.042 18.002 1.00 83.31 370 TYR A O 1
ATOM 2912 N N . GLU A 1 371 ? -5.421 20.897 17.308 1.00 77.19 371 GLU A N 1
ATOM 2913 C CA . GLU A 1 371 ? -4.029 20.599 17.664 1.00 77.19 371 GLU A CA 1
ATOM 2914 C C . GLU A 1 371 ? -3.070 21.551 16.944 1.00 77.19 371 GLU A C 1
ATOM 2916 O O . GLU A 1 371 ? -2.091 22.035 17.513 1.00 77.19 371 GLU A O 1
ATOM 2921 N N . PHE A 1 372 ? -3.386 21.879 15.690 1.00 72.25 372 PHE A N 1
ATOM 2922 C CA . PHE A 1 372 ? -2.649 22.860 14.915 1.00 72.25 372 PHE A CA 1
ATOM 2923 C C . PHE A 1 372 ? -2.688 24.262 15.542 1.00 72.25 372 PHE A C 1
ATOM 2925 O O . PHE A 1 372 ? -1.642 24.908 15.658 1.00 72.25 372 PHE A O 1
ATOM 2932 N N . GLY A 1 373 ? -3.872 24.750 15.926 1.00 74.56 373 GLY A N 1
ATOM 2933 C CA . GLY A 1 373 ? -4.029 26.058 16.568 1.00 74.56 373 GLY A CA 1
ATOM 2934 C C . GLY A 1 373 ? -3.194 26.163 17.844 1.00 74.56 373 GLY A C 1
ATOM 2935 O O . GLY A 1 373 ? -2.478 27.146 18.030 1.00 74.56 373 GLY A O 1
ATOM 2936 N N . GLU A 1 374 ? -3.184 25.100 18.656 1.00 75.00 374 GLU A N 1
ATOM 2937 C CA . GLU A 1 374 ? -2.343 25.018 19.855 1.00 75.00 374 GLU A CA 1
ATOM 2938 C C . GLU A 1 374 ? -0.841 25.056 19.536 1.00 75.00 374 GLU A C 1
ATOM 2940 O O . GLU A 1 374 ? -0.099 25.800 20.177 1.00 75.00 374 GLU A O 1
ATOM 2945 N N . MET A 1 375 ? -0.375 24.288 18.543 1.00 72.12 375 MET A N 1
ATOM 2946 C CA . MET A 1 375 ? 1.052 24.235 18.188 1.00 72.12 375 MET A CA 1
ATOM 2947 C C . MET A 1 375 ? 1.575 25.541 17.578 1.00 72.12 375 MET A C 1
ATOM 2949 O O . MET A 1 375 ? 2.737 25.892 17.775 1.00 72.12 375 MET A O 1
ATOM 2953 N N . SER A 1 376 ? 0.737 26.239 16.813 1.00 69.00 376 SER A N 1
ATOM 2954 C CA . SER A 1 376 ? 1.120 27.442 16.063 1.00 69.00 376 SER A CA 1
ATOM 2955 C C . SER A 1 376 ? 0.920 28.751 16.832 1.00 69.00 376 SER A C 1
ATOM 2957 O O . SER A 1 376 ? 1.401 29.793 16.390 1.00 69.00 376 SER A O 1
ATOM 2959 N N . GLY A 1 377 ? 0.230 28.720 17.978 1.00 72.44 377 GLY A N 1
ATOM 2960 C CA . GLY A 1 377 ? -0.093 29.920 18.756 1.00 72.44 377 GLY A CA 1
ATOM 2961 C C . GLY A 1 377 ? -1.152 30.821 18.105 1.00 72.44 377 GLY A C 1
ATOM 2962 O O . GLY A 1 377 ? -1.249 31.996 18.458 1.00 72.44 377 GLY A O 1
ATOM 2963 N N . HIS A 1 378 ? -1.922 30.292 17.149 1.00 73.62 378 HIS A N 1
ATOM 2964 C CA . HIS A 1 378 ? -3.080 30.960 16.550 1.00 73.62 378 HIS A CA 1
ATOM 2965 C C . HIS A 1 378 ? -4.363 30.709 17.366 1.00 73.62 378 HIS A C 1
ATOM 2967 O O . HIS A 1 378 ? -4.366 29.908 18.299 1.00 73.62 378 HIS A O 1
ATOM 2973 N N . ASP A 1 379 ? -5.463 31.393 17.017 1.00 76.19 379 ASP A N 1
ATOM 2974 C CA . ASP A 1 379 ? -6.770 31.175 17.650 1.00 76.19 379 ASP A CA 1
ATOM 2975 C C . ASP A 1 379 ? -7.149 29.688 17.591 1.00 76.19 379 ASP A C 1
ATOM 2977 O O . ASP A 1 379 ? -7.289 29.101 16.513 1.00 76.19 379 ASP A O 1
ATOM 2981 N N . VAL A 1 380 ? -7.300 29.075 18.767 1.00 77.25 380 VAL A N 1
ATOM 2982 C CA . VAL A 1 380 ? -7.603 27.649 18.891 1.00 77.25 380 VAL A CA 1
ATOM 2983 C C . VAL A 1 380 ? -8.996 27.389 18.331 1.00 77.25 380 VAL A C 1
ATOM 2985 O O . VAL A 1 380 ? -9.987 27.984 18.761 1.00 77.25 380 VAL A O 1
ATOM 2988 N N . PHE A 1 381 ? -9.072 26.488 17.355 1.00 84.19 381 PHE A N 1
ATOM 2989 C CA . PHE A 1 381 ? -10.329 26.064 16.759 1.00 84.19 381 PHE A CA 1
ATOM 2990 C C . PHE A 1 381 ? -11.275 25.497 17.836 1.00 84.19 381 PHE A C 1
ATOM 2992 O O . PHE A 1 381 ? -10.926 24.539 18.521 1.00 84.19 381 PHE A O 1
ATOM 2999 N N . ASP A 1 382 ? -12.486 26.053 17.983 1.00 88.38 382 ASP A N 1
ATOM 3000 C CA . ASP A 1 382 ? -13.466 25.577 18.976 1.00 88.38 382 ASP A CA 1
ATOM 3001 C C . ASP A 1 382 ? -14.099 24.241 18.544 1.00 88.38 382 ASP A C 1
ATOM 3003 O O . ASP A 1 382 ? -15.206 24.164 17.987 1.00 88.38 382 ASP A O 1
ATOM 3007 N N . VAL A 1 383 ? -13.363 23.163 18.821 1.00 87.56 383 VAL A N 1
ATOM 3008 C CA . VAL A 1 383 ? -13.737 21.785 18.500 1.00 87.56 383 VAL A CA 1
ATOM 3009 C C . VAL A 1 383 ? -15.029 21.358 19.196 1.00 87.56 383 VAL A C 1
ATOM 3011 O O . VAL A 1 383 ? -15.800 20.587 18.625 1.00 87.56 383 VAL A O 1
ATOM 3014 N N . LEU A 1 384 ? -15.336 21.897 20.381 1.00 88.12 384 LEU A N 1
ATOM 3015 C CA . LEU A 1 384 ? -16.530 21.530 21.148 1.00 88.12 384 LEU A CA 1
ATOM 3016 C C . LEU A 1 384 ? -17.797 22.113 20.531 1.00 88.12 384 LEU A C 1
ATOM 3018 O O . LEU A 1 384 ? -18.794 21.403 20.367 1.00 88.12 384 LEU A O 1
ATOM 3022 N N . SER A 1 385 ? -17.773 23.397 20.169 1.00 90.44 385 SER A N 1
ATOM 3023 C CA . SER A 1 385 ? -18.896 24.034 19.479 1.00 90.44 385 SER A CA 1
ATOM 3024 C C . SER A 1 385 ? -19.117 23.416 18.101 1.00 90.44 385 SER A C 1
ATOM 3026 O O . SER A 1 385 ? -20.262 23.151 17.715 1.00 90.44 385 SER A O 1
ATOM 3028 N N . TRP A 1 386 ? -18.033 23.115 17.379 1.00 92.69 386 TRP A N 1
ATOM 3029 C CA . TRP A 1 386 ? -18.105 22.378 16.122 1.00 92.69 386 TRP A CA 1
ATOM 3030 C C . TRP A 1 386 ? -18.730 20.989 16.313 1.00 92.69 386 TRP A C 1
ATOM 3032 O O . TRP A 1 386 ? -19.681 20.649 15.601 1.00 92.69 386 TRP A O 1
ATOM 3042 N N . TRP A 1 387 ? -18.271 20.232 17.313 1.00 92.44 387 TRP A N 1
ATOM 3043 C CA . TRP A 1 387 ? -18.747 18.883 17.607 1.00 92.44 387 TRP A CA 1
ATOM 3044 C C . TRP A 1 387 ? -20.235 18.863 17.952 1.00 92.44 387 TRP A C 1
ATOM 3046 O O . TRP A 1 387 ? -20.991 18.099 17.358 1.00 92.44 387 TRP A O 1
ATOM 3056 N N . ARG A 1 388 ? -20.697 19.746 18.846 1.00 92.81 388 ARG A N 1
ATOM 3057 C CA . ARG A 1 388 ? -22.120 19.831 19.229 1.00 92.81 388 ARG A CA 1
ATOM 3058 C C . ARG A 1 388 ? -23.030 20.049 18.019 1.00 92.81 388 ARG A C 1
ATOM 3060 O O . ARG A 1 388 ? -24.111 19.463 17.943 1.00 92.81 388 ARG A O 1
ATOM 3067 N N . ARG A 1 389 ? -22.591 20.870 17.060 1.00 94.44 389 ARG A N 1
ATOM 3068 C CA . ARG A 1 389 ? -23.310 21.092 15.800 1.00 94.44 389 ARG A CA 1
ATOM 3069 C C . ARG A 1 389 ? -23.302 19.841 14.920 1.00 94.44 389 ARG A C 1
ATOM 3071 O O . ARG A 1 389 ? -24.369 19.427 14.474 1.00 94.44 389 ARG A O 1
ATOM 3078 N N . GLN A 1 390 ? -22.140 19.225 14.702 1.00 94.31 390 GLN A N 1
ATOM 3079 C CA . GLN A 1 390 ? -22.031 18.027 13.860 1.00 94.31 390 GLN A CA 1
ATOM 3080 C C . GLN A 1 390 ? -22.784 16.826 14.438 1.00 94.31 390 GLN A C 1
ATOM 3082 O O . GLN A 1 390 ? -23.450 16.115 13.693 1.00 94.31 390 GLN A O 1
ATOM 3087 N N . LEU A 1 391 ? -22.764 16.635 15.759 1.00 94.38 391 LEU A N 1
ATOM 3088 C CA . LEU A 1 391 ? -23.546 15.598 16.425 1.00 94.38 391 LEU A CA 1
ATOM 3089 C C . LEU A 1 391 ? -25.047 15.805 16.192 1.00 94.38 391 LEU A C 1
ATOM 3091 O O . LEU A 1 391 ? -25.755 14.856 15.868 1.00 94.38 391 LEU A O 1
ATOM 3095 N N . LYS A 1 392 ? -25.543 17.045 16.296 1.00 95.88 392 LYS A N 1
ATOM 3096 C CA . LYS A 1 392 ? -26.953 17.356 16.021 1.00 95.88 392 LYS A CA 1
ATOM 3097 C C . LYS A 1 392 ? -27.336 17.037 14.572 1.00 95.88 392 LYS A C 1
ATOM 3099 O O . LYS A 1 392 ? -28.381 16.432 14.349 1.00 95.88 392 LYS A O 1
ATOM 3104 N N . GLU A 1 393 ? -26.499 17.416 13.608 1.00 95.44 393 GLU A N 1
ATOM 3105 C CA . GLU A 1 393 ? -26.699 17.098 12.185 1.00 95.44 393 GLU A CA 1
ATOM 3106 C C . GLU A 1 393 ? -26.666 15.581 11.939 1.00 95.44 393 GLU A C 1
ATOM 3108 O O . GLU A 1 393 ? -27.506 15.047 11.213 1.00 95.44 393 GLU A O 1
ATOM 3113 N N . TYR A 1 394 ? -25.738 14.869 12.581 1.00 95.00 394 TYR A N 1
ATOM 3114 C CA . TYR A 1 394 ? -25.599 13.419 12.466 1.00 95.00 394 TYR A CA 1
ATOM 3115 C C . TYR A 1 394 ? -26.820 12.676 13.017 1.00 95.00 394 TYR A C 1
ATOM 3117 O O . TYR A 1 394 ? -27.400 11.851 12.312 1.00 95.00 394 TYR A O 1
ATOM 3125 N N . LEU A 1 395 ? -27.272 13.025 14.227 1.00 94.56 395 LEU A N 1
ATOM 3126 C CA . LEU A 1 395 ? -28.473 12.449 14.845 1.00 94.56 395 LEU A CA 1
ATOM 3127 C C . LEU A 1 395 ? -29.750 12.778 14.061 1.00 94.56 395 LEU A C 1
ATOM 3129 O O . LEU A 1 395 ? -30.675 11.972 14.019 1.00 94.56 395 LEU A O 1
ATOM 3133 N N . ALA A 1 396 ? -29.799 13.938 13.400 1.00 94.81 396 ALA A N 1
ATOM 3134 C CA . ALA A 1 396 ? -30.886 14.301 12.493 1.00 94.81 396 ALA A CA 1
ATOM 3135 C C . ALA A 1 396 ? -30.796 13.603 11.119 1.00 94.81 396 ALA A C 1
ATOM 3137 O O . ALA A 1 396 ? -31.671 13.799 10.275 1.00 94.81 396 ALA A O 1
ATOM 3138 N N . GLY A 1 397 ? -29.743 12.817 10.867 1.00 93.62 397 GLY A N 1
ATOM 3139 C CA . GLY A 1 397 ? -29.512 12.142 9.594 1.00 93.62 397 GLY A CA 1
ATOM 3140 C C . GLY A 1 397 ? -29.166 13.087 8.439 1.00 93.62 397 GLY A C 1
ATOM 3141 O O . GLY A 1 397 ? -29.373 12.716 7.288 1.00 93.62 397 GLY A O 1
ATOM 3142 N N . GLN A 1 398 ? -28.664 14.287 8.737 1.00 95.69 398 GLN A N 1
ATOM 3143 C CA . GLN A 1 398 ? -28.334 15.335 7.763 1.00 95.69 398 GLN A CA 1
ATOM 3144 C C . GLN A 1 398 ? -26.892 15.245 7.243 1.00 95.69 398 GLN A C 1
ATOM 3146 O O . GLN A 1 398 ? -26.558 15.882 6.245 1.00 95.69 398 GLN A O 1
ATOM 3151 N N . VAL A 1 399 ? -26.032 14.455 7.895 1.00 93.75 399 VAL A N 1
ATOM 3152 C CA . VAL A 1 399 ? -24.691 14.139 7.381 1.00 93.75 399 VAL A CA 1
ATOM 3153 C C . VAL A 1 399 ? -24.826 13.260 6.137 1.00 93.75 399 VAL A C 1
ATOM 3155 O O . VAL A 1 399 ? -25.558 12.270 6.156 1.00 93.75 399 VAL A O 1
ATOM 3158 N N . SER A 1 400 ? -24.123 13.626 5.062 1.00 93.50 400 SER A N 1
ATOM 3159 C CA . SER A 1 400 ? -24.146 12.874 3.804 1.00 93.50 400 SER A CA 1
ATOM 3160 C C . SER A 1 400 ? -23.592 11.458 3.988 1.00 93.50 400 SER A C 1
ATOM 3162 O O . SER A 1 400 ? -22.644 11.244 4.742 1.00 93.50 400 SER A O 1
ATOM 3164 N N . ALA A 1 401 ? -24.179 10.496 3.276 1.00 91.81 401 ALA A N 1
ATOM 3165 C CA . ALA A 1 401 ? -23.634 9.145 3.150 1.00 91.81 401 ALA A CA 1
ATOM 3166 C C . ALA A 1 401 ? -22.537 9.056 2.069 1.00 91.81 401 ALA A C 1
ATOM 3168 O O . ALA A 1 401 ? -21.887 8.025 1.937 1.00 91.81 401 ALA A O 1
ATOM 3169 N N . GLU A 1 402 ? -22.324 10.117 1.291 1.00 92.00 402 GLU A N 1
ATOM 3170 C CA . GLU A 1 402 ? -21.255 10.171 0.296 1.00 92.00 402 GLU A CA 1
ATOM 3171 C C . GLU A 1 402 ? -19.902 10.459 0.954 1.00 92.00 402 GLU A C 1
ATOM 3173 O O . GLU A 1 402 ? -19.810 11.218 1.929 1.00 92.00 402 GLU A O 1
ATOM 3178 N N . ILE A 1 403 ? -18.840 9.881 0.387 1.00 91.44 403 ILE A N 1
ATOM 3179 C CA . ILE A 1 403 ? -17.467 10.151 0.813 1.00 91.44 403 ILE A CA 1
ATOM 3180 C C . ILE A 1 403 ? -17.132 11.624 0.511 1.00 91.44 403 ILE A C 1
ATOM 3182 O O . ILE A 1 403 ? -17.282 12.057 -0.635 1.00 91.44 403 ILE A O 1
ATOM 3186 N N . PRO A 1 404 ? -16.686 12.410 1.508 1.00 92.50 404 PRO A N 1
ATOM 3187 C CA . PRO A 1 404 ? -16.365 13.818 1.309 1.00 92.50 404 PRO A CA 1
ATOM 3188 C C . PRO A 1 404 ? -15.134 13.994 0.413 1.00 92.50 404 PRO A C 1
ATOM 3190 O O . PRO A 1 404 ? -14.210 13.180 0.422 1.00 92.50 404 PRO A O 1
ATOM 3193 N N . SER A 1 405 ? -15.082 15.101 -0.330 1.00 91.25 405 SER A N 1
ATOM 3194 C CA . SER A 1 405 ? -13.858 15.500 -1.029 1.00 91.25 405 SER A CA 1
ATOM 3195 C C . SER A 1 405 ? -12.836 16.054 -0.035 1.00 91.25 405 SER A C 1
ATOM 3197 O O . SER A 1 405 ? -13.217 16.655 0.972 1.00 91.25 405 SER A O 1
ATOM 3199 N N . LEU A 1 406 ? -11.539 15.936 -0.337 1.00 90.06 406 LEU A N 1
ATOM 3200 C CA . LEU A 1 406 ? -10.480 16.465 0.534 1.00 90.06 406 LEU A CA 1
ATOM 3201 C C . LEU A 1 406 ? -10.664 17.963 0.822 1.00 90.06 406 LEU A C 1
ATOM 3203 O O . LEU A 1 406 ? -10.483 18.405 1.950 1.00 90.06 406 LEU A O 1
ATOM 3207 N N . ALA A 1 407 ? -11.086 18.733 -0.186 1.00 88.56 407 ALA A N 1
ATOM 3208 C CA . ALA A 1 407 ? -11.353 20.160 -0.038 1.00 88.56 407 ALA A CA 1
ATOM 3209 C C . ALA A 1 407 ? -12.481 20.450 0.969 1.00 88.56 407 ALA A C 1
ATOM 3211 O O . ALA A 1 407 ? -12.398 21.421 1.712 1.00 88.56 407 ALA A O 1
ATOM 3212 N N . SER A 1 408 ? -13.510 19.598 1.024 1.00 89.75 408 SER A N 1
ATOM 3213 C CA . SER A 1 408 ? -14.638 19.749 1.956 1.00 89.75 408 SER A CA 1
ATOM 3214 C C . SER A 1 408 ? -14.313 19.380 3.408 1.00 89.75 408 SER A C 1
ATOM 3216 O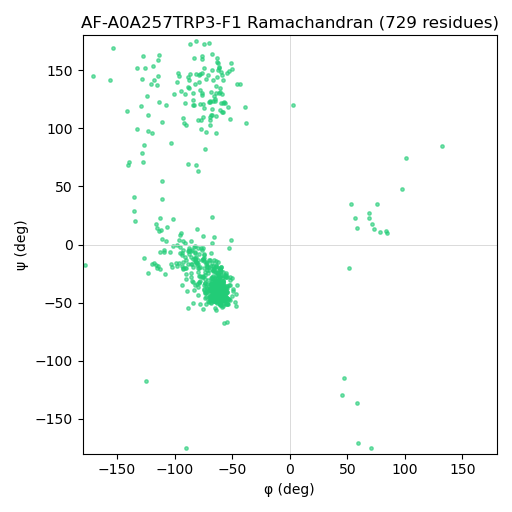 O . SER A 1 408 ? -15.114 19.663 4.297 1.00 89.75 408 SER A O 1
ATOM 3218 N N . LEU A 1 409 ? -13.160 18.745 3.647 1.00 90.44 409 LEU A N 1
ATOM 3219 C CA . LEU A 1 409 ? -12.689 18.393 4.987 1.00 90.44 409 LEU A CA 1
ATOM 3220 C C . LEU A 1 409 ? -11.926 19.538 5.663 1.00 90.44 409 LEU A C 1
ATOM 3222 O O . LEU A 1 409 ? -11.779 19.523 6.883 1.00 90.44 409 LEU A O 1
ATOM 3226 N N . TYR A 1 410 ? -11.470 20.544 4.907 1.00 85.75 410 TYR A N 1
ATOM 3227 C CA . TYR A 1 410 ? -10.849 21.728 5.495 1.00 85.75 410 TYR A CA 1
ATOM 3228 C C . TYR A 1 410 ? -11.896 22.521 6.278 1.00 85.75 410 TYR A C 1
ATOM 3230 O O . TYR A 1 410 ? -12.861 23.037 5.716 1.00 85.75 410 TYR A O 1
ATOM 3238 N N . VAL A 1 411 ? -11.697 22.621 7.591 1.00 82.75 411 VAL A N 1
ATOM 3239 C CA . VAL A 1 411 ? -12.599 23.374 8.476 1.00 82.75 411 VAL A CA 1
ATOM 3240 C C . VAL A 1 411 ? -12.261 24.875 8.490 1.00 82.75 411 VAL A C 1
ATOM 3242 O O . VAL A 1 411 ? -13.105 25.704 8.821 1.00 82.75 411 VAL A O 1
ATOM 3245 N N . TYR A 1 412 ? -11.043 25.220 8.073 1.00 77.31 412 TYR A N 1
ATOM 3246 C CA . TYR A 1 412 ? -10.520 26.566 7.836 1.00 77.31 412 TYR A CA 1
ATOM 3247 C C . TYR A 1 412 ? -9.397 26.471 6.785 1.00 77.31 412 TYR A C 1
ATOM 3249 O O . TYR A 1 412 ? -8.972 25.363 6.449 1.00 77.31 412 TYR A O 1
ATOM 3257 N N . ASP A 1 413 ? -8.930 27.600 6.246 1.00 78.56 413 ASP A N 1
ATOM 3258 C CA . ASP A 1 413 ? -7.770 27.600 5.345 1.00 78.56 413 ASP A CA 1
ATOM 3259 C C . ASP A 1 413 ? -6.493 27.397 6.182 1.00 78.56 413 ASP A C 1
ATOM 3261 O O . ASP A 1 413 ? -6.150 28.282 6.973 1.00 78.56 413 ASP A O 1
ATOM 3265 N N . PRO A 1 414 ? -5.818 26.236 6.093 1.00 77.12 414 PRO A N 1
ATOM 3266 C CA . PRO A 1 414 ? -4.640 25.976 6.907 1.00 77.12 414 PRO A CA 1
ATOM 3267 C C . PRO A 1 414 ? -3.500 26.913 6.488 1.00 77.12 414 PRO A C 1
ATOM 3269 O O . PRO A 1 414 ? -3.300 27.144 5.288 1.00 77.12 414 PRO A O 1
ATOM 3272 N N . PRO A 1 415 ? -2.703 27.419 7.441 1.00 80.44 415 PRO A N 1
ATOM 3273 C CA . PRO A 1 415 ? -1.522 28.181 7.091 1.00 80.44 415 PRO A CA 1
ATOM 3274 C C . PRO A 1 415 ? -0.488 27.282 6.417 1.00 80.44 415 PRO A C 1
ATOM 3276 O O . PRO A 1 415 ? -0.533 26.048 6.466 1.00 80.44 415 PRO A O 1
ATOM 3279 N N . LEU A 1 416 ? 0.459 27.943 5.772 1.00 86.94 416 LEU A N 1
ATOM 3280 C CA . LEU A 1 416 ? 1.607 27.314 5.151 1.00 86.94 416 LEU A CA 1
ATOM 3281 C C . LEU A 1 416 ? 2.652 26.977 6.206 1.00 86.94 416 LEU A C 1
ATOM 3283 O O . LEU A 1 416 ? 2.905 27.758 7.119 1.00 86.94 416 LEU A O 1
ATOM 3287 N N . TRP A 1 417 ? 3.266 25.813 6.059 1.00 84.19 417 TRP A N 1
ATOM 3288 C CA . TRP A 1 417 ? 4.291 25.320 6.964 1.00 84.19 417 TRP A CA 1
ATOM 3289 C C . TRP A 1 417 ? 5.613 25.209 6.255 1.00 84.19 417 TRP A C 1
ATOM 3291 O O . TRP A 1 417 ? 5.648 24.682 5.149 1.00 84.19 417 TRP A O 1
ATOM 3301 N N . TYR A 1 418 ? 6.687 25.632 6.912 1.00 84.81 418 TYR A N 1
ATOM 3302 C CA . TYR A 1 418 ? 8.028 25.425 6.389 1.00 84.81 418 TYR A CA 1
ATOM 3303 C C . TYR A 1 418 ? 8.274 23.924 6.178 1.00 84.81 418 TYR A C 1
ATOM 3305 O O . TYR A 1 418 ? 8.120 23.121 7.099 1.00 84.81 418 TYR A O 1
ATOM 3313 N N . ALA A 1 419 ? 8.592 23.541 4.945 1.00 82.44 419 ALA A N 1
ATOM 3314 C CA . ALA A 1 419 ? 8.851 22.165 4.549 1.00 82.44 419 ALA A CA 1
ATOM 3315 C C . ALA A 1 419 ? 10.342 21.854 4.749 1.00 82.44 419 ALA A C 1
ATOM 3317 O O . ALA A 1 419 ? 11.089 21.704 3.779 1.00 82.44 419 ALA A O 1
ATOM 3318 N N . ASP A 1 420 ? 10.783 21.785 6.007 1.00 74.50 420 ASP A N 1
ATOM 3319 C CA . ASP A 1 420 ? 12.193 21.572 6.367 1.00 74.50 420 ASP A CA 1
ATOM 3320 C C . ASP A 1 420 ? 12.779 20.299 5.734 1.00 74.50 420 ASP A C 1
ATOM 3322 O O . ASP A 1 420 ? 13.893 20.324 5.208 1.00 74.50 420 ASP A O 1
ATOM 3326 N N . TRP A 1 421 ? 11.992 19.228 5.647 1.00 72.25 421 TRP A N 1
ATOM 3327 C CA . TRP A 1 421 ? 12.376 17.981 4.982 1.00 72.25 421 TRP A CA 1
ATOM 3328 C C . TRP A 1 421 ? 12.750 18.165 3.503 1.00 72.25 421 TRP A C 1
ATOM 3330 O O . TRP A 1 421 ? 13.660 17.502 3.000 1.00 72.25 421 TRP A O 1
ATOM 3340 N N . ARG A 1 422 ? 12.126 19.133 2.817 1.00 69.19 422 ARG A N 1
ATOM 3341 C CA . ARG A 1 422 ? 12.476 19.484 1.432 1.00 69.19 422 ARG A CA 1
ATOM 3342 C C . ARG A 1 422 ? 13.727 20.338 1.344 1.00 69.19 422 ARG A C 1
ATOM 3344 O O . ARG A 1 422 ? 14.448 20.235 0.358 1.00 69.19 422 ARG A O 1
ATOM 3351 N N . SER A 1 423 ? 13.981 21.172 2.349 1.00 56.19 423 SER A N 1
ATOM 3352 C CA . SER A 1 423 ? 15.132 22.082 2.362 1.00 56.19 423 SER A CA 1
ATOM 3353 C C . SER A 1 423 ? 16.473 21.334 2.467 1.00 56.19 423 SER A C 1
ATOM 3355 O O . SER A 1 423 ? 17.461 21.734 1.845 1.00 56.19 423 SER A O 1
ATOM 3357 N N . ASP A 1 424 ? 16.490 20.184 3.151 1.00 52.50 424 ASP A N 1
ATOM 3358 C CA . ASP A 1 424 ? 17.661 19.300 3.244 1.00 52.50 424 ASP A CA 1
ATOM 3359 C C . ASP A 1 424 ? 17.931 18.533 1.937 1.00 52.50 424 ASP A C 1
ATOM 3361 O O . ASP A 1 424 ? 19.086 18.258 1.569 1.00 52.50 424 ASP A O 1
ATOM 3365 N N . CYS A 1 425 ? 16.874 18.246 1.178 1.00 53.78 425 CYS A N 1
ATOM 3366 C CA . CYS A 1 425 ? 16.938 17.648 -0.148 1.00 53.78 425 CYS A CA 1
ATOM 3367 C C . CYS A 1 425 ? 17.249 18.729 -1.198 1.00 53.78 425 CYS A C 1
ATOM 3369 O O . CYS A 1 425 ? 16.398 19.087 -1.999 1.00 53.78 425 CYS A O 1
ATOM 3371 N N . ARG A 1 426 ? 18.483 19.263 -1.134 1.00 57.59 426 ARG A N 1
ATOM 3372 C CA . ARG A 1 426 ? 19.202 20.120 -2.110 1.00 57.59 426 ARG A CA 1
ATOM 3373 C C . ARG A 1 426 ? 18.377 20.505 -3.350 1.00 57.59 426 ARG A C 1
ATOM 3375 O O . ARG A 1 426 ? 18.115 19.599 -4.108 1.00 57.59 426 ARG A O 1
ATOM 3382 N N . PHE A 1 427 ? 18.131 21.796 -3.618 1.00 50.84 427 PHE A N 1
ATOM 3383 C CA . PHE A 1 427 ? 18.356 22.485 -4.921 1.00 50.84 427 PHE A CA 1
ATOM 3384 C C . PHE A 1 427 ? 18.020 23.983 -4.886 1.00 50.84 427 PHE A C 1
ATOM 3386 O O . PHE A 1 427 ? 18.575 24.707 -5.701 1.00 50.84 427 PHE A O 1
ATOM 3393 N N . ASP A 1 428 ? 17.261 24.464 -3.901 1.00 51.53 428 ASP A N 1
ATOM 3394 C CA . ASP A 1 428 ? 17.100 25.898 -3.628 1.00 51.53 428 ASP A CA 1
ATOM 3395 C C . ASP A 1 428 ? 17.422 26.156 -2.156 1.00 51.53 428 ASP A C 1
ATOM 3397 O O . ASP A 1 428 ? 16.548 26.147 -1.299 1.00 51.53 428 ASP A O 1
ATOM 3401 N N . ARG A 1 429 ? 18.706 26.349 -1.829 1.00 53.25 429 ARG A N 1
ATOM 3402 C CA . ARG A 1 429 ? 19.103 26.713 -0.453 1.00 53.25 429 ARG A CA 1
ATOM 3403 C C . ARG A 1 429 ? 18.644 28.119 -0.049 1.00 53.25 429 ARG A C 1
ATOM 3405 O O . ARG A 1 429 ? 18.792 28.469 1.116 1.00 53.25 429 ARG A O 1
ATOM 3412 N N . ASP A 1 430 ? 18.103 28.885 -0.995 1.00 56.25 430 ASP A N 1
ATOM 3413 C CA . ASP A 1 430 ? 17.804 30.304 -0.822 1.00 56.25 430 ASP A CA 1
ATOM 3414 C C . ASP A 1 430 ? 16.295 30.618 -0.824 1.00 56.25 430 ASP A C 1
ATOM 3416 O O . ASP A 1 430 ? 15.927 31.763 -0.566 1.00 56.25 430 ASP A O 1
ATOM 3420 N N . ALA A 1 431 ? 15.415 29.644 -1.104 1.00 66.69 431 ALA A N 1
ATOM 3421 C CA . ALA A 1 431 ? 13.967 29.852 -1.098 1.00 66.69 431 ALA A CA 1
ATOM 3422 C C . ALA A 1 431 ? 13.305 29.055 0.028 1.00 66.69 431 ALA A C 1
ATOM 3424 O O . ALA A 1 431 ? 13.406 27.829 0.079 1.00 66.69 431 ALA A O 1
ATOM 3425 N N . ASP A 1 432 ? 12.586 29.753 0.904 1.00 83.12 432 ASP A N 1
ATOM 3426 C CA . ASP A 1 432 ? 11.751 29.104 1.904 1.00 83.12 432 ASP A CA 1
ATOM 3427 C C . ASP A 1 432 ? 10.592 28.390 1.204 1.00 83.12 432 ASP A C 1
ATOM 3429 O O . ASP A 1 432 ? 9.708 29.013 0.607 1.00 83.12 432 ASP A O 1
ATOM 3433 N N . ILE A 1 433 ? 10.626 27.058 1.246 1.00 86.69 433 ILE A N 1
ATOM 3434 C CA . ILE A 1 433 ? 9.582 26.208 0.685 1.00 86.69 433 ILE A CA 1
ATOM 3435 C C . ILE A 1 433 ? 8.607 25.874 1.793 1.00 86.69 433 ILE A C 1
ATOM 3437 O O . ILE A 1 433 ? 8.990 25.411 2.867 1.00 86.69 433 ILE A O 1
ATOM 3441 N N . TYR A 1 434 ? 7.332 26.033 1.482 1.00 88.12 434 TYR A N 1
ATOM 3442 C CA . TYR A 1 434 ? 6.251 25.683 2.368 1.00 88.12 434 TYR A CA 1
ATOM 3443 C C . TYR A 1 434 ? 5.417 24.540 1.800 1.00 88.12 434 TYR A C 1
ATOM 3445 O O . TYR A 1 434 ? 5.389 24.289 0.595 1.00 88.12 434 TYR A O 1
ATOM 3453 N N . TYR A 1 435 ? 4.696 23.845 2.665 1.00 88.12 435 TYR A N 1
ATOM 3454 C CA . TYR A 1 435 ? 3.669 22.887 2.287 1.00 88.12 435 TYR A CA 1
ATOM 3455 C C . TYR A 1 435 ? 2.369 23.214 3.019 1.00 88.12 435 TYR A C 1
ATOM 3457 O O . TYR A 1 435 ? 2.341 23.935 4.019 1.00 88.12 435 TYR A O 1
ATOM 3465 N N . ARG A 1 436 ? 1.272 22.672 2.498 1.00 86.81 436 ARG A N 1
ATOM 3466 C CA . ARG A 1 436 ? -0.037 22.749 3.134 1.00 86.81 436 ARG A CA 1
ATOM 3467 C C . ARG A 1 436 ? -0.373 21.368 3.692 1.00 86.81 436 ARG A C 1
ATOM 3469 O O . ARG A 1 436 ? -0.428 20.431 2.895 1.00 86.81 436 ARG A O 1
ATOM 3476 N N . PRO A 1 437 ? -0.592 21.201 5.005 1.00 83.44 437 PRO A N 1
ATOM 3477 C CA . PRO A 1 437 ? -0.953 19.897 5.542 1.00 83.44 437 PRO A CA 1
ATOM 3478 C C . PRO A 1 437 ? -2.297 19.417 4.959 1.00 83.44 437 PRO A C 1
ATOM 3480 O O . PRO A 1 437 ? -3.155 20.239 4.597 1.00 83.44 437 PRO A O 1
ATOM 3483 N N . PRO A 1 438 ? -2.501 18.093 4.828 1.00 85.56 438 PRO A N 1
ATOM 3484 C CA . PRO A 1 438 ? -3.783 17.557 4.392 1.00 85.56 438 PRO A CA 1
ATOM 3485 C C . PRO A 1 438 ? -4.886 17.934 5.388 1.00 85.56 438 PRO A C 1
ATOM 3487 O O . PRO A 1 438 ? -4.644 18.094 6.580 1.00 85.56 438 PRO A O 1
ATOM 3490 N N . ALA A 1 439 ? -6.119 18.040 4.895 1.00 85.06 439 ALA A N 1
ATOM 3491 C CA . ALA A 1 439 ? -7.298 18.389 5.692 1.00 85.06 439 ALA A CA 1
ATOM 3492 C C . ALA A 1 439 ? -7.719 17.328 6.723 1.00 85.06 439 ALA A C 1
ATOM 3494 O O . ALA A 1 439 ? -8.774 17.450 7.332 1.00 85.06 439 ALA A O 1
ATOM 3495 N N . VAL A 1 440 ? -6.980 16.229 6.827 1.00 86.56 440 VAL A N 1
ATOM 3496 C CA . VAL A 1 440 ? -7.372 15.022 7.547 1.00 86.56 440 VAL A CA 1
ATOM 3497 C C . VAL A 1 440 ? -6.115 14.262 7.944 1.00 86.56 440 VAL A C 1
ATOM 3499 O O . VAL A 1 440 ? -5.157 14.179 7.170 1.00 86.56 440 VAL A O 1
ATOM 3502 N N . GLU A 1 441 ? -6.124 13.685 9.141 1.00 83.50 441 GLU A N 1
ATOM 3503 C CA . GLU A 1 441 ? -5.024 12.854 9.612 1.00 83.50 441 GLU A CA 1
ATOM 3504 C C . GLU A 1 441 ? -4.898 11.578 8.759 1.00 83.50 441 GLU A C 1
ATOM 3506 O O . GLU A 1 441 ? -5.850 10.810 8.581 1.00 83.50 441 GLU A O 1
ATOM 3511 N N . ILE A 1 442 ? -3.692 11.321 8.244 1.00 82.50 442 ILE A N 1
ATOM 3512 C CA . ILE A 1 442 ? -3.446 10.205 7.322 1.00 82.50 442 ILE A CA 1
ATOM 3513 C C . ILE A 1 442 ? -3.713 8.837 7.971 1.00 82.50 442 ILE A C 1
ATOM 3515 O O . ILE A 1 442 ? -4.189 7.925 7.299 1.00 82.50 442 ILE A O 1
ATOM 3519 N N . ASN A 1 443 ? -3.476 8.690 9.279 1.00 82.25 443 ASN A N 1
ATOM 3520 C CA . ASN A 1 443 ? -3.679 7.426 9.994 1.00 82.25 443 ASN A CA 1
ATOM 3521 C C . ASN A 1 443 ? -5.154 7.018 10.046 1.00 82.25 443 ASN A C 1
ATOM 3523 O O . ASN A 1 443 ? -5.464 5.829 9.950 1.00 82.25 443 ASN A O 1
ATOM 3527 N N . VAL A 1 444 ? -6.055 7.996 10.146 1.00 85.00 444 VAL A N 1
ATOM 3528 C CA . VAL A 1 444 ? -7.500 7.767 10.118 1.00 85.00 444 VAL A CA 1
ATOM 3529 C C . VAL A 1 444 ? -7.908 7.249 8.742 1.00 85.00 444 VAL A C 1
ATOM 3531 O O . VAL A 1 444 ? -8.543 6.201 8.646 1.00 85.00 444 VAL A O 1
ATOM 3534 N N . LEU A 1 445 ? -7.460 7.904 7.665 1.00 88.50 445 LEU A N 1
ATOM 3535 C CA . LEU A 1 445 ? -7.700 7.430 6.297 1.00 88.50 445 LEU A CA 1
ATOM 3536 C C . LEU A 1 445 ? -7.167 6.010 6.078 1.00 88.50 445 LEU A C 1
ATOM 3538 O O . LEU A 1 445 ? -7.836 5.192 5.448 1.00 88.50 445 LEU A O 1
ATOM 3542 N N . MET A 1 446 ? -5.978 5.709 6.604 1.00 87.81 446 MET A N 1
ATOM 3543 C CA . MET A 1 446 ? -5.396 4.372 6.517 1.00 87.81 446 MET A CA 1
ATOM 3544 C C . MET A 1 446 ? -6.247 3.343 7.255 1.00 87.81 446 MET A C 1
ATOM 3546 O O . MET A 1 446 ? -6.492 2.278 6.707 1.00 87.81 446 MET A O 1
ATOM 3550 N N . ALA A 1 447 ? -6.722 3.654 8.463 1.00 85.69 447 ALA A N 1
ATOM 3551 C CA . ALA A 1 447 ? -7.577 2.753 9.229 1.00 85.69 447 ALA A CA 1
ATOM 3552 C C . ALA A 1 447 ? -8.895 2.455 8.495 1.00 85.69 447 ALA A C 1
ATOM 3554 O O . ALA A 1 447 ? -9.302 1.296 8.427 1.00 85.69 447 ALA A O 1
ATOM 3555 N N . VAL A 1 448 ? -9.529 3.469 7.888 1.00 88.50 448 VAL A N 1
ATOM 3556 C CA . VAL A 1 448 ? -10.740 3.262 7.074 1.00 88.50 448 VAL A CA 1
ATOM 3557 C C . VAL A 1 448 ? -10.433 2.425 5.831 1.00 88.50 448 VAL A C 1
ATOM 3559 O O . VAL A 1 448 ? -11.157 1.476 5.545 1.00 88.50 448 VAL A O 1
ATOM 3562 N N . ALA A 1 449 ? -9.353 2.721 5.110 1.00 88.88 449 ALA A N 1
ATOM 3563 C CA . ALA A 1 449 ? -8.988 1.980 3.904 1.00 88.88 449 ALA A CA 1
ATOM 3564 C C . ALA A 1 449 ? -8.538 0.530 4.184 1.00 88.88 449 ALA A C 1
ATOM 3566 O O . ALA A 1 449 ? -8.811 -0.356 3.375 1.00 88.88 449 ALA A O 1
ATOM 3567 N N . ASP A 1 450 ? -7.873 0.276 5.314 1.00 85.81 450 ASP A N 1
ATOM 3568 C CA . ASP A 1 450 ? -7.428 -1.059 5.739 1.00 85.81 450 ASP A CA 1
ATOM 3569 C C . ASP A 1 450 ? -8.609 -1.955 6.131 1.00 85.81 450 ASP A C 1
ATOM 3571 O O . ASP A 1 450 ? -8.662 -3.126 5.759 1.00 85.81 450 ASP A O 1
ATOM 3575 N N . ALA A 1 451 ? -9.611 -1.381 6.802 1.00 85.62 451 ALA A N 1
ATOM 3576 C CA . ALA A 1 451 ? -10.827 -2.091 7.184 1.00 85.62 451 ALA A CA 1
ATOM 3577 C C . ALA A 1 451 ? -11.740 -2.438 5.989 1.00 85.62 451 ALA A C 1
ATOM 3579 O O . ALA A 1 451 ? -12.663 -3.245 6.130 1.00 85.62 451 ALA A O 1
ATOM 3580 N N . LEU A 1 452 ? -11.505 -1.854 4.807 1.00 84.94 452 LEU A N 1
ATOM 3581 C CA . LEU A 1 452 ? -12.293 -2.139 3.611 1.00 84.94 452 LEU A CA 1
ATOM 3582 C C . LEU A 1 452 ? -11.744 -3.333 2.808 1.00 84.94 452 LEU A C 1
ATOM 3584 O O . LEU A 1 452 ? -10.547 -3.386 2.485 1.00 84.94 452 LEU A O 1
ATOM 3588 N N . PRO A 1 453 ? -12.626 -4.248 2.356 1.00 85.56 453 PRO A N 1
ATOM 3589 C CA . PRO A 1 453 ? -12.232 -5.300 1.426 1.00 85.56 453 PRO A CA 1
ATOM 3590 C C . PRO A 1 453 ? -11.756 -4.700 0.091 1.00 85.56 453 PRO A C 1
ATOM 3592 O O . PRO A 1 453 ? -12.112 -3.558 -0.219 1.00 85.56 453 PRO A O 1
ATOM 3595 N N . PRO A 1 454 ? -10.995 -5.450 -0.729 1.00 85.50 454 PRO A N 1
ATOM 3596 C CA . PRO A 1 454 ? -10.659 -5.041 -2.095 1.00 85.50 454 PRO A CA 1
ATOM 3597 C C . PRO A 1 454 ? -11.887 -4.619 -2.910 1.00 85.50 454 PRO A C 1
ATOM 3599 O O . PRO A 1 454 ? -12.989 -5.124 -2.676 1.00 85.50 454 PRO A O 1
ATOM 3602 N N . ILE A 1 455 ? -11.726 -3.721 -3.884 1.00 88.19 455 ILE A N 1
ATOM 3603 C CA . ILE A 1 455 ? -12.817 -3.274 -4.771 1.00 88.19 455 ILE A CA 1
ATOM 3604 C C . ILE A 1 455 ? -13.427 -4.473 -5.508 1.00 88.19 455 ILE A C 1
ATOM 3606 O O . ILE A 1 455 ? -14.647 -4.557 -5.652 1.00 88.19 455 ILE A O 1
ATOM 3610 N N . SER A 1 456 ? -12.594 -5.446 -5.881 1.00 84.44 456 SER A N 1
ATOM 3611 C CA . SER A 1 456 ? -12.999 -6.704 -6.520 1.00 84.44 456 SER A CA 1
ATOM 3612 C C . SER A 1 456 ? -13.932 -7.574 -5.663 1.00 84.44 456 SER A C 1
ATOM 3614 O O . SER A 1 456 ? -14.649 -8.414 -6.200 1.00 84.44 456 SER A O 1
ATOM 3616 N N . ALA A 1 457 ? -13.964 -7.367 -4.342 1.00 86.44 457 ALA A N 1
ATOM 3617 C CA . ALA A 1 457 ? -14.837 -8.089 -3.416 1.00 86.44 457 ALA A CA 1
ATOM 3618 C C . ALA A 1 457 ? -16.198 -7.398 -3.189 1.00 86.44 457 ALA A C 1
ATOM 3620 O O . ALA A 1 457 ? -16.982 -7.845 -2.351 1.00 86.44 457 ALA A O 1
ATOM 3621 N N . SER A 1 458 ? -16.472 -6.266 -3.841 1.00 85.25 458 SER A N 1
ATOM 3622 C CA . SER A 1 458 ? -17.782 -5.603 -3.774 1.00 85.25 458 SER A CA 1
ATOM 3623 C C . SER A 1 458 ? -18.834 -6.375 -4.564 1.00 85.25 458 SER A C 1
ATOM 3625 O O . SER A 1 458 ? -18.559 -6.867 -5.656 1.00 85.25 458 SER A O 1
ATOM 3627 N N . VAL A 1 459 ? -20.064 -6.423 -4.047 1.00 82.94 459 VAL A N 1
ATOM 3628 C CA . VAL A 1 459 ? -21.183 -7.090 -4.733 1.00 82.94 459 VAL A CA 1
ATOM 3629 C C . VAL A 1 459 ? -21.921 -6.109 -5.644 1.00 82.94 459 VAL A C 1
ATOM 3631 O O . VAL A 1 459 ? -22.467 -6.501 -6.673 1.00 82.94 459 VAL A O 1
ATOM 3634 N N . THR A 1 460 ? -21.932 -4.822 -5.285 1.00 87.19 460 THR A N 1
ATOM 3635 C CA . THR A 1 460 ? -22.673 -3.785 -6.016 1.00 87.19 460 THR A CA 1
ATOM 3636 C C . THR A 1 460 ? -21.761 -2.697 -6.584 1.00 87.19 460 THR A C 1
ATOM 3638 O O . THR A 1 460 ? -20.703 -2.389 -6.033 1.00 87.19 460 THR A O 1
ATOM 3641 N N . ALA A 1 461 ? -22.199 -2.052 -7.671 1.00 87.25 461 ALA A N 1
ATOM 3642 C CA . ALA A 1 461 ? -21.489 -0.910 -8.252 1.00 87.25 461 ALA A CA 1
ATOM 3643 C C . ALA A 1 461 ? -21.388 0.280 -7.278 1.00 87.25 461 ALA A C 1
ATOM 3645 O O . ALA A 1 461 ? -20.370 0.964 -7.254 1.00 87.25 461 ALA A O 1
ATOM 3646 N N . ALA A 1 462 ? -22.404 0.488 -6.432 1.00 86.56 462 ALA A N 1
ATOM 3647 C CA . ALA A 1 462 ? -22.389 1.528 -5.405 1.00 86.56 462 ALA A CA 1
ATOM 3648 C C . ALA A 1 462 ? -21.285 1.287 -4.360 1.00 86.56 462 ALA A C 1
ATOM 3650 O O . ALA A 1 462 ? -20.537 2.204 -4.036 1.00 86.56 462 ALA A O 1
ATOM 3651 N N . GLU A 1 463 ? -21.117 0.043 -3.895 1.00 87.06 463 GLU A N 1
ATOM 3652 C CA . GLU A 1 463 ? -20.022 -0.316 -2.984 1.00 87.06 463 GLU A CA 1
ATOM 3653 C C . GLU A 1 463 ? -18.647 -0.148 -3.638 1.00 87.06 463 GLU A C 1
ATOM 3655 O O . GLU A 1 463 ? -17.710 0.298 -2.979 1.00 87.06 463 GLU A O 1
ATOM 3660 N N . ARG A 1 464 ? -18.505 -0.487 -4.929 1.00 89.19 464 ARG A N 1
ATOM 3661 C CA . ARG A 1 464 ? -17.260 -0.229 -5.678 1.00 89.19 464 ARG A CA 1
ATOM 3662 C C . ARG A 1 464 ? -16.944 1.262 -5.725 1.00 89.19 464 ARG A C 1
ATOM 3664 O O . ARG A 1 464 ? -15.822 1.643 -5.402 1.00 89.19 464 ARG A O 1
ATOM 3671 N N . GLN A 1 465 ? -17.936 2.090 -6.046 1.00 89.00 465 GLN A N 1
ATOM 3672 C CA . GLN A 1 465 ? -17.786 3.542 -6.109 1.00 89.00 465 GLN A CA 1
ATOM 3673 C C . GLN A 1 465 ? -17.407 4.146 -4.749 1.00 89.00 465 GLN A C 1
ATOM 3675 O O . GLN A 1 465 ? -16.501 4.971 -4.678 1.00 89.00 465 GLN A O 1
ATOM 3680 N N . GLU A 1 466 ? -18.060 3.711 -3.668 1.00 88.50 466 GLU A N 1
ATOM 3681 C CA . GLU A 1 466 ? -17.767 4.144 -2.294 1.00 88.50 466 GLU A CA 1
ATOM 3682 C C . GLU A 1 466 ? -16.318 3.811 -1.899 1.00 88.50 466 GLU A C 1
ATOM 3684 O O . GLU A 1 466 ? -15.583 4.679 -1.425 1.00 88.50 466 GLU A O 1
ATOM 3689 N N . ARG A 1 467 ? -15.875 2.570 -2.150 1.00 90.19 467 ARG A N 1
ATOM 3690 C CA . ARG A 1 467 ? -14.503 2.125 -1.845 1.00 90.19 467 ARG A CA 1
ATOM 3691 C C . ARG A 1 467 ? -13.464 2.877 -2.673 1.00 90.19 467 ARG A C 1
ATOM 3693 O O . ARG A 1 467 ? -12.466 3.338 -2.121 1.00 90.19 467 ARG A O 1
ATOM 3700 N N . MET A 1 468 ? -13.712 3.037 -3.974 1.00 92.38 468 MET A N 1
ATOM 3701 C CA . MET A 1 468 ? -12.848 3.810 -4.866 1.00 92.38 468 MET A CA 1
ATOM 3702 C C . MET A 1 468 ? -12.717 5.257 -4.381 1.00 92.38 468 MET A C 1
ATOM 3704 O O . MET A 1 468 ? -11.602 5.760 -4.273 1.00 92.38 468 MET A O 1
ATOM 3708 N N . ALA A 1 469 ? -13.832 5.913 -4.044 1.00 92.00 469 ALA A N 1
ATOM 3709 C CA . ALA A 1 469 ? -13.832 7.295 -3.571 1.00 92.00 469 ALA A CA 1
ATOM 3710 C C . ALA A 1 469 ? -12.997 7.469 -2.294 1.00 92.00 469 ALA A C 1
ATOM 3712 O O . ALA A 1 469 ? -12.248 8.438 -2.179 1.00 92.00 469 ALA A O 1
ATOM 3713 N N . LEU A 1 470 ? -13.064 6.515 -1.361 1.00 92.19 470 LEU A N 1
ATOM 3714 C CA . LEU A 1 470 ? -12.248 6.566 -0.151 1.00 92.19 470 LEU A CA 1
ATOM 3715 C C . LEU A 1 470 ? -10.753 6.355 -0.438 1.00 92.19 470 LEU A C 1
ATOM 3717 O O . LEU A 1 470 ? -9.919 7.097 0.083 1.00 92.19 470 LEU A O 1
ATOM 3721 N N . ILE A 1 471 ? -10.391 5.371 -1.266 1.00 93.31 471 ILE A N 1
ATOM 3722 C CA . ILE A 1 471 ? -8.981 5.150 -1.626 1.00 93.31 471 ILE A CA 1
ATOM 3723 C C . ILE A 1 471 ? -8.435 6.388 -2.347 1.00 93.31 471 ILE A C 1
ATOM 3725 O O . ILE A 1 471 ? -7.337 6.843 -2.033 1.00 93.31 471 ILE A O 1
ATOM 3729 N N . LEU A 1 472 ? -9.223 6.989 -3.243 1.00 93.50 472 LEU A N 1
ATOM 3730 C CA . LEU A 1 472 ? -8.861 8.218 -3.944 1.00 93.50 472 LEU A CA 1
ATOM 3731 C C . LEU A 1 472 ? -8.705 9.415 -2.997 1.00 93.50 472 LEU A C 1
ATOM 3733 O O . LEU A 1 472 ? -7.799 10.229 -3.187 1.00 93.50 472 LEU A O 1
ATOM 3737 N N . LEU A 1 473 ? -9.544 9.521 -1.962 1.00 93.94 473 LEU A N 1
ATOM 3738 C CA . LEU A 1 473 ? -9.381 10.516 -0.901 1.00 93.94 473 LEU A CA 1
ATOM 3739 C C . LEU A 1 473 ? -8.035 10.330 -0.184 1.00 93.94 473 LEU A C 1
ATOM 3741 O O . LEU A 1 473 ? -7.309 11.303 0.015 1.00 93.94 473 LEU A O 1
ATOM 3745 N N . GLY A 1 474 ? -7.674 9.083 0.130 1.00 92.88 474 GLY A N 1
ATOM 3746 C CA . GLY A 1 474 ? -6.385 8.719 0.719 1.00 92.88 474 GLY A CA 1
ATOM 3747 C C . GLY A 1 474 ? -5.187 9.077 -0.160 1.00 92.88 474 GLY A C 1
ATOM 3748 O O . GLY A 1 474 ? -4.250 9.728 0.303 1.00 92.88 474 GLY A O 1
ATOM 3749 N N . VAL A 1 475 ? -5.249 8.736 -1.450 1.00 93.62 475 VAL A N 1
ATOM 3750 C CA . VAL A 1 475 ? -4.242 9.131 -2.450 1.00 93.62 475 VAL A CA 1
ATOM 3751 C C . VAL A 1 475 ? -4.137 10.654 -2.522 1.00 93.62 475 VAL A C 1
ATOM 3753 O O . VAL A 1 475 ? -3.042 11.196 -2.446 1.00 93.62 475 VAL A O 1
ATOM 3756 N N . SER A 1 476 ? -5.261 11.367 -2.588 1.00 92.75 476 SER A N 1
ATOM 3757 C CA . SER A 1 476 ? -5.278 12.834 -2.652 1.00 92.75 476 SER A CA 1
ATOM 3758 C C . SER A 1 476 ? -4.635 13.472 -1.417 1.00 92.75 476 SER A C 1
ATOM 3760 O O . SER A 1 476 ? -3.843 14.408 -1.544 1.00 92.75 476 SER A O 1
ATOM 3762 N N . ALA A 1 477 ? -4.922 12.943 -0.224 1.00 90.94 477 ALA A N 1
ATOM 3763 C CA . ALA A 1 477 ? -4.295 13.390 1.016 1.00 90.94 477 ALA A CA 1
ATOM 3764 C C . ALA A 1 477 ? -2.780 13.126 1.000 1.00 90.94 477 ALA A C 1
ATOM 3766 O O . ALA A 1 477 ? -1.998 14.032 1.285 1.00 90.94 477 ALA A O 1
ATOM 3767 N N . ALA A 1 478 ? -2.353 11.930 0.577 1.00 90.31 478 ALA A N 1
ATOM 3768 C CA . ALA A 1 478 ? -0.939 11.575 0.459 1.00 90.31 478 ALA A CA 1
ATOM 3769 C C . ALA A 1 478 ? -0.188 12.475 -0.540 1.00 90.31 478 ALA A C 1
ATOM 3771 O O . ALA A 1 478 ? 0.916 12.932 -0.252 1.00 90.31 478 ALA A O 1
ATOM 3772 N N . LEU A 1 479 ? -0.801 12.797 -1.680 1.00 90.38 479 LEU A N 1
ATOM 3773 C CA . LEU A 1 479 ? -0.218 13.682 -2.692 1.00 90.38 479 LEU A CA 1
ATOM 3774 C C . LEU A 1 479 ? -0.192 15.157 -2.265 1.00 90.38 479 LEU A C 1
ATOM 3776 O O . LEU A 1 479 ? 0.533 15.949 -2.862 1.00 90.38 479 LEU A O 1
ATOM 3780 N N . THR A 1 480 ? -0.936 15.557 -1.229 1.00 88.38 480 THR A N 1
ATOM 3781 C CA . THR A 1 480 ? -0.898 16.945 -0.731 1.00 88.38 480 THR A CA 1
ATOM 3782 C C . THR A 1 480 ? 0.486 17.299 -0.178 1.00 88.38 480 THR A C 1
ATOM 3784 O O . THR A 1 480 ? 0.958 18.412 -0.396 1.00 88.38 480 THR A O 1
ATOM 3787 N N . PHE A 1 481 ? 1.199 16.325 0.401 1.00 83.62 481 PHE A N 1
ATOM 3788 C CA . PHE A 1 481 ? 2.594 16.479 0.835 1.00 83.62 481 PHE A CA 1
ATOM 3789 C C . PHE A 1 481 ? 3.572 16.749 -0.316 1.00 83.62 481 PHE A C 1
ATOM 3791 O O . PHE A 1 481 ? 4.679 17.242 -0.090 1.00 83.62 481 PHE A O 1
ATOM 3798 N N . LEU A 1 482 ? 3.175 16.450 -1.559 1.00 85.38 482 LEU A N 1
ATOM 3799 C CA . LEU A 1 482 ? 3.982 16.729 -2.741 1.00 85.38 482 LEU A CA 1
ATOM 3800 C C . LEU A 1 482 ? 3.860 18.178 -3.234 1.00 85.38 482 LEU A C 1
ATOM 3802 O O . LEU A 1 482 ? 4.718 18.624 -3.998 1.00 85.38 482 LEU A O 1
ATOM 3806 N N . ARG A 1 483 ? 2.866 18.936 -2.766 1.00 87.94 483 ARG A N 1
ATOM 3807 C CA . ARG A 1 483 ? 2.654 20.326 -3.184 1.00 87.94 483 ARG A CA 1
ATOM 3808 C C . ARG A 1 483 ? 3.553 21.273 -2.393 1.00 87.94 483 ARG A C 1
ATOM 3810 O O . ARG A 1 483 ? 3.445 21.349 -1.172 1.00 87.94 483 ARG A O 1
ATOM 3817 N N . ALA A 1 484 ? 4.403 22.000 -3.112 1.00 87.38 484 ALA A N 1
ATOM 3818 C CA . ALA A 1 484 ? 5.222 23.079 -2.572 1.00 87.38 484 ALA A CA 1
ATOM 3819 C C . ALA A 1 484 ? 4.549 24.433 -2.806 1.00 87.38 484 ALA A C 1
ATOM 3821 O O . ALA A 1 484 ? 3.927 24.645 -3.843 1.00 87.38 484 ALA A O 1
ATOM 3822 N N . TYR A 1 485 ? 4.714 25.352 -1.868 1.00 89.94 485 TYR A N 1
ATOM 3823 C CA . TYR A 1 485 ? 4.220 26.721 -1.928 1.00 89.94 485 TYR A CA 1
ATOM 3824 C C . TYR A 1 485 ? 5.343 27.680 -1.525 1.00 89.94 485 TYR A C 1
ATOM 3826 O O . TYR A 1 485 ? 6.226 27.297 -0.760 1.00 89.94 485 TYR A O 1
ATOM 3834 N N . ASP A 1 486 ? 5.323 28.911 -2.029 1.00 89.56 486 ASP A N 1
ATOM 3835 C CA . ASP A 1 486 ? 6.131 29.990 -1.446 1.00 89.56 486 ASP A CA 1
ATOM 3836 C C . ASP A 1 486 ? 5.438 30.593 -0.214 1.00 89.56 486 ASP A C 1
ATOM 3838 O O . ASP A 1 486 ? 4.298 30.249 0.095 1.00 89.56 486 ASP A O 1
ATOM 3842 N N . GLU A 1 487 ? 6.109 31.516 0.479 1.00 88.94 487 GLU A N 1
ATOM 3843 C CA . GLU A 1 487 ? 5.574 32.207 1.666 1.00 88.94 487 GLU A CA 1
ATOM 3844 C C . GLU A 1 487 ? 4.230 32.916 1.395 1.00 88.94 487 GLU A C 1
ATOM 3846 O O . GLU A 1 487 ? 3.407 33.074 2.295 1.00 88.94 487 GLU A O 1
ATOM 3851 N N . SER A 1 488 ? 3.962 33.302 0.140 1.00 89.81 488 SER A N 1
ATOM 3852 C CA . SER A 1 488 ? 2.705 33.951 -0.259 1.00 89.81 488 SER A CA 1
ATOM 3853 C C . SER A 1 488 ? 1.553 32.973 -0.522 1.00 89.81 488 SER A C 1
ATOM 3855 O O . SER A 1 488 ? 0.425 33.399 -0.771 1.00 89.81 488 SER A O 1
ATOM 3857 N N . GLY A 1 489 ? 1.815 31.663 -0.492 1.00 88.94 489 GLY A N 1
ATOM 3858 C CA . GLY A 1 489 ? 0.825 30.625 -0.785 1.00 88.94 489 GLY A CA 1
ATOM 3859 C C . GLY A 1 489 ? 0.634 30.331 -2.259 1.00 88.94 489 GLY A C 1
ATOM 3860 O O . GLY A 1 489 ? -0.292 29.601 -2.621 1.00 88.94 489 GLY A O 1
ATOM 3861 N N . ARG A 1 490 ? 1.508 30.842 -3.127 1.00 90.88 490 ARG A N 1
ATOM 3862 C CA . ARG A 1 490 ? 1.507 30.462 -4.536 1.00 90.88 490 ARG A CA 1
ATOM 3863 C C . ARG A 1 490 ? 2.133 29.077 -4.672 1.00 90.88 490 ARG A C 1
ATOM 3865 O O . ARG A 1 490 ? 3.231 28.833 -4.180 1.00 90.88 490 ARG A O 1
ATOM 3872 N N . LEU A 1 491 ? 1.424 28.182 -5.359 1.00 89.19 491 LEU A N 1
ATOM 3873 C CA . LEU A 1 491 ? 1.912 26.842 -5.679 1.00 89.19 491 LEU A CA 1
ATOM 3874 C C . LEU A 1 491 ? 3.178 26.939 -6.542 1.00 89.19 491 LEU A C 1
ATOM 3876 O O . LEU A 1 491 ? 3.196 27.641 -7.554 1.00 89.19 491 LEU A O 1
ATOM 3880 N N . LEU A 1 492 ? 4.211 26.207 -6.144 1.00 85.06 492 LEU A N 1
ATOM 3881 C CA . LEU A 1 492 ? 5.470 26.085 -6.859 1.00 85.06 492 LEU A CA 1
ATOM 3882 C C . LEU A 1 492 ? 5.477 24.764 -7.631 1.00 85.06 492 LEU A C 1
ATOM 3884 O O . LEU A 1 492 ? 5.235 23.697 -7.062 1.00 85.06 492 LEU A O 1
ATOM 3888 N N . GLU A 1 493 ? 5.793 24.821 -8.923 1.00 79.69 493 GLU A N 1
ATOM 3889 C CA . GLU A 1 493 ? 6.011 23.632 -9.756 1.00 79.69 493 GLU A CA 1
ATOM 3890 C C . GLU A 1 493 ? 7.414 23.064 -9.508 1.00 79.69 493 GLU A C 1
ATOM 3892 O O . GLU A 1 493 ? 8.283 23.063 -10.377 1.00 79.69 493 GLU A O 1
ATOM 3897 N N . LEU A 1 494 ? 7.651 22.620 -8.273 1.00 76.81 494 LEU A N 1
ATOM 3898 C CA . LEU A 1 494 ? 8.918 22.035 -7.859 1.00 76.81 494 LEU A CA 1
ATOM 3899 C C . LEU A 1 494 ? 8.856 20.515 -7.880 1.00 76.81 494 LEU A C 1
ATOM 3901 O O . LEU A 1 494 ? 7.884 19.889 -7.453 1.00 76.81 494 LEU A O 1
ATOM 3905 N N . GLY A 1 495 ? 9.957 19.935 -8.342 1.00 74.88 495 GLY A N 1
ATOM 3906 C CA . GLY A 1 495 ? 10.216 18.519 -8.204 1.00 74.88 495 GLY A CA 1
ATOM 3907 C C . GLY A 1 495 ? 10.293 18.073 -6.742 1.00 74.88 495 GLY A C 1
ATOM 3908 O O . GLY A 1 495 ? 10.658 18.846 -5.861 1.00 74.88 495 GLY A O 1
ATOM 3909 N N . CYS A 1 496 ? 9.979 16.808 -6.488 1.00 75.50 496 CYS A N 1
ATOM 3910 C CA . CYS A 1 496 ? 10.177 16.141 -5.213 1.00 75.50 496 CYS A CA 1
ATOM 3911 C C . CYS A 1 496 ? 10.926 14.828 -5.447 1.00 75.50 496 CYS A C 1
ATOM 3913 O O . CYS A 1 496 ? 10.435 13.938 -6.140 1.00 75.50 496 CYS A O 1
ATOM 3915 N N . ASP A 1 497 ? 12.104 14.710 -4.842 1.00 72.19 497 ASP A N 1
ATOM 3916 C CA . ASP A 1 497 ? 12.942 13.508 -4.919 1.00 72.19 497 ASP A CA 1
ATOM 3917 C C . ASP A 1 497 ? 12.816 12.651 -3.651 1.00 72.19 497 ASP A C 1
ATOM 3919 O O . ASP A 1 497 ? 13.678 11.834 -3.328 1.00 72.19 497 ASP A O 1
ATOM 3923 N N . GLU A 1 498 ? 11.723 12.820 -2.911 1.00 74.50 498 GLU A N 1
ATOM 3924 C CA . GLU A 1 498 ? 11.469 12.044 -1.708 1.00 74.50 498 GLU A CA 1
ATOM 3925 C C . GLU A 1 498 ? 10.734 10.748 -2.016 1.00 74.50 498 GLU A C 1
ATOM 3927 O O . GLU A 1 498 ? 9.831 10.678 -2.854 1.00 74.50 498 GLU A O 1
ATOM 3932 N N . TYR A 1 499 ? 11.093 9.710 -1.268 1.00 76.00 499 TYR A N 1
ATOM 3933 C CA . TYR A 1 499 ? 10.375 8.447 -1.295 1.00 76.00 499 TYR A CA 1
ATOM 3934 C C . TYR A 1 499 ? 9.076 8.559 -0.480 1.00 76.00 499 TYR A C 1
ATOM 3936 O O . TYR A 1 499 ? 9.081 9.192 0.578 1.00 76.00 499 TYR A O 1
ATOM 3944 N N . PRO A 1 500 ? 7.991 7.863 -0.876 1.00 76.75 500 PRO A N 1
ATOM 3945 C CA . PRO A 1 500 ? 6.675 7.897 -0.214 1.00 76.75 500 PRO A CA 1
ATOM 3946 C C . PRO A 1 500 ? 6.646 7.262 1.196 1.00 76.75 500 PRO A C 1
ATOM 3948 O O . PRO A 1 500 ? 5.622 6.760 1.653 1.00 76.75 500 PRO A O 1
ATOM 3951 N N . THR A 1 501 ? 7.772 7.186 1.903 1.00 62.62 501 THR A N 1
ATOM 3952 C CA . THR A 1 501 ? 7.925 6.374 3.119 1.00 62.62 501 THR A CA 1
ATOM 3953 C C . THR A 1 501 ? 8.033 7.185 4.402 1.00 62.62 501 THR A C 1
ATOM 3955 O O . THR A 1 501 ? 8.049 6.587 5.472 1.00 62.62 501 THR A O 1
ATOM 3958 N N . MET A 1 502 ? 8.121 8.516 4.324 1.00 61.12 502 MET A N 1
ATOM 3959 C CA . MET A 1 502 ? 8.339 9.354 5.511 1.00 61.12 502 MET A CA 1
ATOM 3960 C C . MET A 1 502 ? 7.081 9.528 6.370 1.00 61.12 502 MET A C 1
ATOM 3962 O O . MET A 1 502 ? 7.198 9.677 7.580 1.00 61.12 502 MET A O 1
ATOM 3966 N N . MET A 1 503 ? 5.883 9.454 5.778 1.00 63.88 503 MET A N 1
ATOM 3967 C CA . MET A 1 503 ? 4.621 9.744 6.483 1.00 63.88 503 MET A CA 1
ATOM 3968 C C . MET A 1 503 ? 3.527 8.707 6.198 1.00 63.88 503 MET A C 1
ATOM 3970 O O . MET A 1 503 ? 2.372 9.054 5.971 1.00 63.88 503 MET A O 1
ATOM 3974 N N . ASN A 1 504 ? 3.895 7.422 6.148 1.00 72.44 504 ASN A N 1
ATOM 3975 C CA . ASN A 1 504 ? 2.989 6.303 5.839 1.00 72.44 504 ASN A CA 1
ATOM 3976 C C . ASN A 1 504 ? 2.283 6.381 4.465 1.00 72.44 504 ASN A C 1
ATOM 3978 O O . ASN A 1 504 ? 1.353 5.618 4.206 1.00 72.44 504 ASN A O 1
ATOM 3982 N N . GLN A 1 505 ? 2.728 7.257 3.558 1.00 81.75 505 GLN A N 1
ATOM 3983 C CA . GLN A 1 505 ? 2.080 7.478 2.258 1.00 81.75 505 GLN A CA 1
ATOM 3984 C C . GLN A 1 505 ? 2.132 6.227 1.370 1.00 81.75 505 GLN A C 1
ATOM 3986 O O . GLN A 1 505 ? 1.195 5.964 0.617 1.00 81.75 505 GLN A O 1
ATOM 3991 N N . SER A 1 506 ? 3.184 5.412 1.511 1.00 85.56 506 SER A N 1
ATOM 3992 C CA . SER A 1 506 ? 3.367 4.162 0.773 1.00 85.56 506 SER A CA 1
ATOM 3993 C C . SER A 1 506 ? 2.199 3.195 0.940 1.00 85.56 506 SER A C 1
ATOM 3995 O O . SER A 1 506 ? 1.927 2.441 0.015 1.00 85.56 506 SER A O 1
ATOM 3997 N N . PHE A 1 507 ? 1.462 3.260 2.055 1.00 88.38 507 PHE A N 1
ATOM 3998 C CA . PHE A 1 507 ? 0.264 2.448 2.267 1.00 88.38 507 PHE A CA 1
ATOM 3999 C C . PHE A 1 507 ? -0.766 2.630 1.147 1.00 88.38 507 PHE A C 1
ATOM 4001 O O . PHE A 1 507 ? -1.300 1.647 0.640 1.00 88.38 507 PHE A O 1
ATOM 4008 N N . PHE A 1 508 ? -1.034 3.872 0.729 1.00 91.44 508 PHE A N 1
ATOM 4009 C CA . PHE A 1 508 ? -2.008 4.121 -0.333 1.00 91.44 508 PHE A CA 1
ATOM 4010 C C . PHE A 1 508 ? -1.476 3.683 -1.693 1.00 91.44 508 PHE A C 1
ATOM 4012 O O . PHE A 1 508 ? -2.244 3.159 -2.489 1.00 91.44 508 PHE A O 1
ATOM 4019 N N . LEU A 1 509 ? -0.172 3.811 -1.948 1.00 93.12 509 LEU A N 1
ATOM 4020 C CA . LEU A 1 509 ? 0.433 3.327 -3.192 1.00 93.12 509 LEU A CA 1
ATOM 4021 C C . LEU A 1 509 ? 0.391 1.794 -3.262 1.00 93.12 509 LEU A C 1
ATOM 4023 O O . LEU A 1 509 ? 0.017 1.244 -4.295 1.00 93.12 509 LEU A O 1
ATOM 4027 N N . ASP A 1 510 ? 0.709 1.113 -2.159 1.00 90.19 510 ASP A N 1
ATOM 4028 C CA . ASP A 1 510 ? 0.600 -0.342 -2.030 1.00 90.19 510 ASP A CA 1
ATOM 4029 C C . ASP A 1 510 ? -0.853 -0.797 -2.204 1.00 90.19 510 ASP A C 1
ATOM 4031 O O . ASP A 1 510 ? -1.125 -1.771 -2.913 1.00 90.19 510 ASP A O 1
ATOM 4035 N N . ARG A 1 511 ? -1.801 -0.067 -1.599 1.00 91.00 511 ARG A N 1
ATOM 4036 C CA . ARG A 1 511 ? -3.227 -0.355 -1.743 1.00 91.00 511 ARG A CA 1
ATOM 4037 C C . ARG A 1 511 ? -3.681 -0.181 -3.187 1.00 91.00 511 ARG A C 1
ATOM 4039 O O . ARG A 1 511 ? -4.297 -1.100 -3.712 1.00 91.00 511 ARG A O 1
ATOM 4046 N N . VAL A 1 512 ? -3.352 0.930 -3.849 1.00 94.94 512 VAL A N 1
ATOM 4047 C CA . VAL A 1 512 ? -3.705 1.150 -5.262 1.00 94.94 512 VAL A CA 1
ATOM 4048 C C . VAL A 1 512 ? -3.070 0.083 -6.149 1.00 94.94 512 VAL A C 1
ATOM 4050 O O . VAL A 1 512 ? -3.767 -0.494 -6.975 1.00 94.94 512 VAL A O 1
ATOM 4053 N N . ALA A 1 513 ? -1.792 -0.254 -5.949 1.00 93.56 513 ALA A N 1
ATOM 4054 C CA . ALA A 1 513 ? -1.132 -1.318 -6.705 1.00 93.56 513 ALA A CA 1
ATOM 4055 C C . ALA A 1 513 ? -1.887 -2.649 -6.586 1.00 93.56 513 ALA A C 1
ATOM 4057 O O . ALA A 1 513 ? -2.154 -3.292 -7.600 1.00 93.56 513 ALA A O 1
ATOM 4058 N N . LYS A 1 514 ? -2.294 -3.026 -5.368 1.00 89.94 514 LYS A N 1
ATOM 4059 C CA . LYS A 1 514 ? -3.101 -4.226 -5.125 1.00 89.94 514 LYS A CA 1
ATOM 4060 C C . LYS A 1 514 ? -4.452 -4.173 -5.846 1.00 89.94 514 LYS A C 1
ATOM 4062 O O . LYS A 1 514 ? -4.817 -5.142 -6.506 1.00 89.94 514 LYS A O 1
ATOM 4067 N N . GLU A 1 515 ? -5.169 -3.053 -5.766 1.00 91.62 515 GLU A N 1
ATOM 4068 C CA . GLU A 1 515 ? -6.470 -2.892 -6.435 1.00 91.62 515 GLU A CA 1
ATOM 4069 C C . GLU A 1 515 ? -6.355 -3.008 -7.959 1.00 91.62 515 GLU A C 1
ATOM 4071 O O . GLU A 1 515 ? -7.196 -3.641 -8.593 1.00 91.62 515 GLU A O 1
ATOM 4076 N N . VAL A 1 516 ? -5.294 -2.454 -8.556 1.00 93.19 516 VAL A N 1
ATOM 4077 C CA . VAL A 1 516 ? -5.048 -2.563 -10.004 1.00 93.19 516 VAL A CA 1
ATOM 4078 C C . VAL A 1 516 ? -4.737 -4.008 -10.408 1.00 93.19 516 VAL A C 1
ATOM 4080 O O . VAL A 1 516 ? -5.181 -4.450 -11.463 1.00 93.19 516 VAL A O 1
ATOM 4083 N N . VAL A 1 517 ? -4.004 -4.770 -9.587 1.00 90.19 517 VAL A N 1
ATOM 4084 C CA . VAL A 1 517 ? -3.752 -6.199 -9.861 1.00 90.19 517 VAL A CA 1
ATOM 4085 C C . VAL A 1 517 ? -5.049 -7.014 -9.790 1.00 90.19 517 VAL A C 1
ATOM 4087 O O . VAL A 1 517 ? -5.270 -7.890 -10.625 1.00 90.19 517 VAL A O 1
ATOM 4090 N N . GLU A 1 518 ? -5.898 -6.751 -8.795 1.00 87.69 518 GLU A N 1
ATOM 4091 C CA .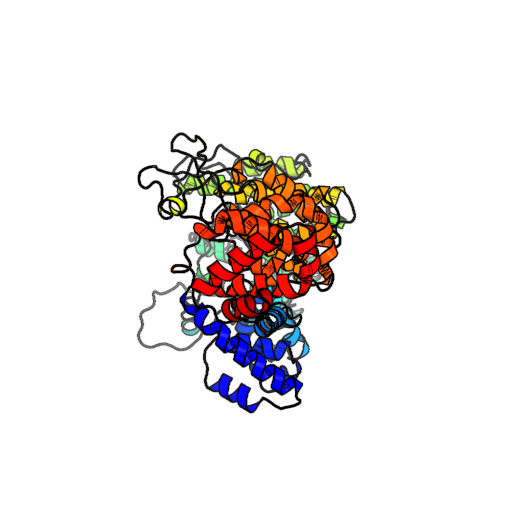 GLU A 1 518 ? -7.073 -7.579 -8.492 1.00 87.69 518 GLU A CA 1
ATOM 4092 C C . GLU A 1 518 ? -8.330 -7.208 -9.306 1.00 87.69 518 GLU A C 1
ATOM 4094 O O . GLU A 1 518 ? -9.205 -8.058 -9.491 1.00 87.69 518 GLU A O 1
ATOM 4099 N N . SER A 1 519 ? -8.448 -5.971 -9.799 1.00 86.44 519 SER A N 1
ATOM 4100 C CA . SER A 1 519 ? -9.632 -5.496 -10.532 1.00 86.44 519 SER A CA 1
ATOM 4101 C C . SER A 1 519 ? -9.626 -5.900 -12.007 1.00 86.44 519 SER A C 1
ATOM 4103 O O . SER A 1 519 ? -8.622 -5.765 -12.691 1.00 86.44 519 SER A O 1
ATOM 4105 N N . GLN A 1 520 ? -10.776 -6.316 -12.543 1.00 83.81 520 GLN A N 1
ATOM 4106 C CA . GLN A 1 520 ? -10.969 -6.517 -13.990 1.00 83.81 520 GLN A CA 1
ATOM 4107 C C . GLN A 1 520 ? -11.599 -5.300 -14.687 1.00 83.81 520 GLN A C 1
ATOM 4109 O O . GLN A 1 520 ? -11.728 -5.280 -15.908 1.00 83.81 520 GLN A O 1
ATOM 4114 N N . GLU A 1 521 ? -12.022 -4.293 -13.924 1.00 84.00 521 GLU A N 1
ATOM 4115 C CA . GLU A 1 521 ? -12.816 -3.168 -14.416 1.00 84.00 521 GLU A CA 1
ATOM 4116 C C . GLU A 1 521 ? -11.973 -1.891 -14.394 1.00 84.00 521 GLU A C 1
ATOM 4118 O O . GLU A 1 521 ? -11.724 -1.312 -13.333 1.00 84.00 521 GLU A O 1
ATOM 4123 N N . ALA A 1 522 ? -11.532 -1.451 -15.577 1.00 84.62 522 ALA A N 1
ATOM 4124 C CA . ALA A 1 522 ? -10.670 -0.278 -15.726 1.00 84.62 522 ALA A CA 1
ATOM 4125 C C . ALA A 1 522 ? -11.300 1.003 -15.162 1.00 84.62 522 ALA A C 1
ATOM 4127 O O . ALA A 1 522 ? -10.616 1.762 -14.479 1.00 84.62 522 ALA A O 1
ATOM 4128 N N . GLU A 1 523 ? -12.610 1.192 -15.346 1.00 86.62 523 GLU A N 1
ATOM 4129 C CA . GLU A 1 523 ? -13.333 2.388 -14.890 1.00 86.62 523 GLU A CA 1
ATOM 4130 C C . GLU A 1 523 ? -13.173 2.684 -13.388 1.00 86.62 523 GLU A C 1
ATOM 4132 O O . GLU A 1 523 ? -13.193 3.848 -12.994 1.00 86.62 523 GLU A O 1
ATOM 4137 N N . PHE A 1 524 ? -12.947 1.658 -12.557 1.00 85.44 524 PHE A N 1
ATOM 4138 C CA . PHE A 1 524 ? -12.797 1.814 -11.106 1.00 85.44 524 PHE A CA 1
ATOM 4139 C C . PHE A 1 524 ? -11.353 1.995 -10.636 1.00 85.44 524 PHE A C 1
ATOM 4141 O O . PHE A 1 524 ? -11.127 2.464 -9.523 1.00 85.44 524 PHE A O 1
ATOM 4148 N N . VAL A 1 525 ? -10.362 1.605 -11.440 1.00 91.06 525 VAL A N 1
ATOM 4149 C CA . VAL A 1 525 ? -8.951 1.653 -11.022 1.00 91.06 525 VAL A CA 1
ATOM 4150 C C . VAL A 1 525 ? -8.152 2.738 -11.724 1.00 91.06 525 VAL A C 1
ATOM 4152 O O . VAL A 1 525 ? -7.194 3.237 -11.137 1.00 91.06 525 VAL A O 1
ATOM 4155 N N . GLU A 1 526 ? -8.556 3.165 -12.925 1.00 94.81 526 GLU A N 1
ATOM 4156 C CA . GLU A 1 526 ? -7.926 4.296 -13.616 1.00 94.81 526 GLU A CA 1
ATOM 4157 C C . GLU A 1 526 ? -7.897 5.578 -12.775 1.00 94.81 526 GLU A C 1
ATOM 4159 O O . GLU A 1 526 ? -6.809 6.141 -12.616 1.00 94.81 526 GLU A O 1
ATOM 4164 N N . PRO A 1 527 ? -9.000 5.996 -12.121 1.00 95.31 527 PRO A N 1
ATOM 4165 C CA . PRO A 1 527 ? -8.980 7.177 -11.260 1.00 95.31 527 PRO A CA 1
ATOM 4166 C C . PRO A 1 527 ? -8.008 7.069 -10.079 1.00 95.31 527 PRO A C 1
ATOM 4168 O O . PRO A 1 527 ? -7.584 8.091 -9.548 1.00 95.31 527 PRO A O 1
ATOM 4171 N N . LEU A 1 528 ? -7.651 5.851 -9.653 1.00 95.19 528 LEU A N 1
ATOM 4172 C CA . LEU A 1 528 ? -6.767 5.629 -8.508 1.00 95.19 528 LEU A CA 1
ATOM 4173 C C . LEU A 1 528 ? -5.292 5.811 -8.867 1.00 95.19 528 LEU A C 1
ATOM 4175 O O . LEU A 1 528 ? -4.547 6.424 -8.103 1.00 95.19 528 LEU A O 1
ATOM 4179 N N . TRP A 1 529 ? -4.855 5.280 -10.014 1.00 96.62 529 TRP A N 1
ATOM 4180 C CA . TRP A 1 529 ? -3.449 5.355 -10.417 1.00 96.62 529 TRP A CA 1
ATOM 4181 C C . TRP A 1 529 ? -3.118 6.600 -11.241 1.00 96.62 529 TRP A C 1
ATOM 4183 O O . TRP A 1 529 ? -1.966 7.036 -11.218 1.00 96.62 529 TRP A O 1
ATOM 4193 N N . GLN A 1 530 ? -4.084 7.207 -11.942 1.00 97.38 530 GLN A N 1
ATOM 4194 C CA . GLN A 1 530 ? -3.840 8.396 -12.771 1.00 97.38 530 GLN A CA 1
ATOM 4195 C C . GLN A 1 530 ? -3.183 9.548 -11.997 1.00 97.38 530 GLN A C 1
ATOM 4197 O O . GLN A 1 530 ? -2.177 10.061 -12.485 1.00 97.38 530 GLN A O 1
ATOM 4202 N N . PRO A 1 531 ? -3.635 9.923 -10.781 1.00 96.88 531 PRO A N 1
ATOM 4203 C CA . PRO A 1 531 ? -2.985 10.975 -9.998 1.00 96.88 531 PRO A CA 1
ATOM 4204 C C . PRO A 1 531 ? -1.527 10.663 -9.642 1.00 96.88 531 PRO A C 1
ATOM 4206 O O . PRO A 1 531 ? -0.729 11.581 -9.483 1.00 96.88 531 PRO A O 1
ATOM 4209 N N . ILE A 1 532 ? -1.176 9.377 -9.525 1.00 96.56 532 ILE A N 1
ATOM 4210 C CA . ILE A 1 532 ? 0.186 8.927 -9.225 1.00 96.56 532 ILE A CA 1
ATOM 4211 C C . ILE A 1 532 ? 1.042 9.012 -10.491 1.00 96.56 532 ILE A C 1
ATOM 4213 O O . ILE A 1 532 ? 2.092 9.643 -10.469 1.00 96.56 532 ILE A O 1
ATOM 4217 N N . ILE A 1 533 ? 0.584 8.448 -11.615 1.00 96.75 533 ILE A N 1
ATOM 4218 C CA . ILE A 1 533 ? 1.308 8.515 -12.898 1.00 96.75 533 ILE A CA 1
ATOM 4219 C C . ILE A 1 533 ? 1.442 9.965 -13.386 1.00 96.75 533 ILE A C 1
ATOM 4221 O O . ILE A 1 533 ? 2.468 10.317 -13.964 1.00 96.75 533 ILE A O 1
ATOM 4225 N N . ALA A 1 534 ? 0.468 10.833 -13.099 1.00 95.69 534 ALA A N 1
ATOM 4226 C CA . ALA A 1 534 ? 0.499 12.257 -13.437 1.00 95.69 534 ALA A CA 1
ATOM 4227 C C . ALA A 1 534 ? 1.678 13.005 -12.800 1.00 95.69 534 ALA A C 1
ATOM 4229 O O . ALA A 1 534 ? 2.060 14.067 -13.290 1.00 95.69 534 ALA A O 1
ATOM 4230 N N . LEU A 1 535 ? 2.296 12.460 -11.749 1.00 92.38 535 LEU A N 1
ATOM 4231 C CA . LEU A 1 535 ? 3.501 13.041 -11.167 1.00 92.38 535 LEU A CA 1
ATOM 4232 C C . LEU A 1 535 ? 4.672 13.032 -12.157 1.00 92.38 535 LEU A C 1
ATOM 4234 O O . LEU A 1 535 ? 5.427 13.999 -12.190 1.00 92.38 535 LEU A O 1
ATOM 4238 N N . GLY A 1 536 ? 4.811 11.992 -12.987 1.00 91.62 536 GLY A N 1
ATOM 4239 C CA . GLY A 1 536 ? 5.885 11.878 -13.980 1.00 91.62 536 GLY A CA 1
ATOM 4240 C C . GLY A 1 536 ? 7.263 12.240 -13.414 1.00 91.62 536 GLY A C 1
ATOM 4241 O O . GLY A 1 536 ? 7.640 11.794 -12.328 1.00 91.62 536 GLY A O 1
ATOM 4242 N N . ASN A 1 537 ? 7.990 13.115 -14.114 1.00 86.88 537 ASN A N 1
ATOM 4243 C CA . ASN A 1 537 ? 9.305 13.593 -13.679 1.00 86.88 537 ASN A CA 1
ATOM 4244 C C . ASN A 1 537 ? 9.240 14.619 -12.532 1.00 86.88 537 ASN A C 1
ATOM 4246 O O . ASN A 1 537 ? 10.288 15.045 -12.050 1.00 86.88 537 ASN A O 1
ATOM 4250 N N . LEU A 1 538 ? 8.060 15.050 -12.067 1.00 85.81 538 LEU A N 1
ATOM 4251 C CA . LEU A 1 538 ? 7.968 15.905 -10.878 1.00 85.81 538 LEU A CA 1
ATOM 4252 C C . LEU A 1 538 ? 8.227 15.111 -9.601 1.00 85.81 538 LEU A C 1
ATOM 4254 O O . LEU A 1 538 ? 8.914 15.626 -8.733 1.00 85.81 538 LEU A O 1
ATOM 4258 N N . ALA A 1 539 ? 7.756 13.870 -9.493 1.00 88.00 539 ALA A N 1
ATOM 4259 C CA . ALA A 1 539 ? 8.037 13.019 -8.336 1.00 88.00 539 ALA A CA 1
ATOM 4260 C C . ALA A 1 539 ? 8.319 11.572 -8.772 1.00 88.00 539 ALA A C 1
ATOM 4262 O O . ALA A 1 539 ? 7.489 10.683 -8.548 1.00 88.00 539 ALA A O 1
ATOM 4263 N N . PRO A 1 540 ? 9.479 11.320 -9.413 1.00 87.12 540 PRO A N 1
ATOM 4264 C CA . PRO A 1 540 ? 9.766 10.037 -10.043 1.00 87.12 540 PRO A CA 1
ATOM 4265 C C . PRO A 1 540 ? 9.682 8.889 -9.037 1.00 87.12 540 PRO A C 1
ATOM 4267 O O . PRO A 1 540 ? 8.987 7.919 -9.300 1.00 87.12 540 PRO A O 1
ATOM 4270 N N . HIS A 1 541 ? 10.254 9.014 -7.837 1.00 86.31 541 HIS A N 1
ATOM 4271 C CA . HIS A 1 541 ? 10.255 7.921 -6.854 1.00 86.31 541 HIS A CA 1
ATOM 4272 C C . HIS A 1 541 ? 8.862 7.448 -6.415 1.00 86.31 541 HIS A C 1
ATOM 4274 O O . HIS A 1 541 ? 8.697 6.282 -6.063 1.00 86.31 541 HIS A O 1
ATOM 4280 N N . TRP A 1 542 ? 7.842 8.306 -6.474 1.00 91.38 542 TRP A N 1
ATOM 4281 C CA . TRP A 1 542 ? 6.459 7.910 -6.194 1.00 91.38 542 TRP A CA 1
ATOM 4282 C C . TRP A 1 542 ? 5.873 7.062 -7.321 1.00 91.38 542 TRP A C 1
ATOM 4284 O O . TRP A 1 542 ? 5.274 6.016 -7.062 1.00 91.38 542 TRP A O 1
ATOM 4294 N N . VAL A 1 543 ? 6.096 7.488 -8.566 1.00 93.56 543 VAL A N 1
ATOM 4295 C CA . VAL A 1 543 ? 5.723 6.731 -9.767 1.00 93.56 543 VAL A CA 1
ATOM 4296 C C . VAL A 1 543 ? 6.459 5.392 -9.784 1.00 93.56 543 VAL A C 1
ATOM 4298 O O . VAL A 1 543 ? 5.831 4.348 -9.931 1.00 93.56 543 VAL A O 1
ATOM 4301 N N . GLU A 1 544 ? 7.775 5.408 -9.568 1.00 91.06 544 GLU A N 1
ATOM 4302 C CA . GLU A 1 544 ? 8.628 4.219 -9.529 1.00 91.06 544 GLU A CA 1
ATOM 4303 C C . GLU A 1 544 ? 8.160 3.225 -8.467 1.00 91.06 544 GLU A C 1
ATOM 4305 O O . GLU A 1 544 ? 8.043 2.034 -8.759 1.00 91.06 544 GLU A O 1
ATOM 4310 N N . TYR A 1 545 ? 7.860 3.699 -7.254 1.00 90.12 545 TYR A N 1
ATOM 4311 C CA . TYR A 1 545 ? 7.384 2.852 -6.164 1.00 90.12 545 TYR A CA 1
ATOM 4312 C C . TYR A 1 545 ? 6.071 2.160 -6.533 1.00 90.12 545 TYR A C 1
ATOM 4314 O O . TYR A 1 545 ? 5.970 0.936 -6.443 1.00 90.12 545 TYR A O 1
ATOM 4322 N N . PHE A 1 546 ? 5.083 2.933 -6.992 1.00 94.75 546 PHE A N 1
ATOM 4323 C CA . PHE A 1 546 ? 3.788 2.398 -7.404 1.00 94.75 546 PHE A CA 1
ATOM 4324 C C . PHE A 1 546 ? 3.929 1.379 -8.544 1.00 94.75 546 PHE A C 1
ATOM 4326 O O . PHE A 1 546 ? 3.448 0.250 -8.422 1.00 94.75 546 PHE A O 1
ATOM 4333 N N . VAL A 1 547 ? 4.630 1.749 -9.620 1.00 94.19 547 VAL A N 1
ATOM 4334 C CA . VAL A 1 547 ? 4.829 0.891 -10.795 1.00 94.19 547 VAL A CA 1
ATOM 4335 C C . VAL A 1 547 ? 5.542 -0.397 -10.408 1.00 94.19 547 VAL A C 1
ATOM 4337 O O . VAL A 1 547 ? 5.094 -1.469 -10.798 1.00 94.19 547 VAL A O 1
ATOM 4340 N N . SER A 1 548 ? 6.599 -0.321 -9.598 1.00 89.06 548 SER A N 1
ATOM 4341 C CA . SER A 1 548 ? 7.331 -1.507 -9.138 1.00 89.06 548 SER A CA 1
ATOM 4342 C C . SER A 1 548 ? 6.409 -2.448 -8.365 1.00 89.06 548 SER A C 1
ATOM 4344 O O . SER A 1 548 ? 6.351 -3.644 -8.640 1.00 89.06 548 SER A O 1
ATOM 4346 N N . LYS A 1 549 ? 5.612 -1.912 -7.432 1.00 87.94 549 LYS A N 1
ATOM 4347 C CA . LYS A 1 549 ? 4.679 -2.715 -6.633 1.00 87.94 549 LYS A CA 1
ATOM 4348 C C . LYS A 1 549 ? 3.602 -3.380 -7.481 1.00 87.94 549 LYS A C 1
ATOM 4350 O O . LYS A 1 549 ? 3.324 -4.558 -7.262 1.00 87.94 549 LYS A O 1
ATOM 4355 N N . TRP A 1 550 ? 3.021 -2.662 -8.434 1.00 93.62 550 TRP A N 1
ATOM 4356 C CA . TRP A 1 550 ? 1.977 -3.183 -9.315 1.00 93.62 550 TRP A CA 1
ATOM 4357 C C . TRP A 1 550 ? 2.527 -4.172 -10.356 1.00 93.62 550 TRP A C 1
ATOM 4359 O O . TRP A 1 550 ? 2.032 -5.298 -10.483 1.00 93.62 550 TRP A O 1
ATOM 4369 N N . LEU A 1 551 ? 3.571 -3.781 -11.088 1.00 92.69 551 LEU A N 1
ATOM 4370 C CA . LEU A 1 551 ? 4.089 -4.541 -12.219 1.00 92.69 551 LEU A CA 1
ATOM 4371 C C . LEU A 1 551 ? 4.814 -5.808 -11.764 1.00 92.69 551 LEU A C 1
ATOM 4373 O O . LEU A 1 551 ? 4.597 -6.867 -12.349 1.00 92.69 551 LEU A O 1
ATOM 4377 N N . TRP A 1 552 ? 5.605 -5.757 -10.684 1.00 87.31 552 TRP A N 1
ATOM 4378 C CA . TRP A 1 552 ? 6.252 -6.965 -10.159 1.00 87.31 552 TRP A CA 1
ATOM 4379 C C . TRP A 1 552 ? 5.228 -7.990 -9.691 1.00 87.31 552 TRP A C 1
ATOM 4381 O O . TRP A 1 552 ? 5.386 -9.172 -9.978 1.00 87.31 552 TRP A O 1
ATOM 4391 N N . GLN A 1 553 ? 4.162 -7.560 -9.009 1.00 87.25 553 GLN A N 1
ATOM 4392 C CA . GLN A 1 553 ? 3.091 -8.470 -8.596 1.00 87.25 553 GLN A CA 1
ATOM 4393 C C . GLN A 1 553 ? 2.389 -9.089 -9.807 1.00 87.25 553 GLN A C 1
ATOM 4395 O O . GLN A 1 553 ? 2.140 -10.294 -9.815 1.00 87.25 553 GLN A O 1
ATOM 4400 N N . SER A 1 554 ? 2.148 -8.290 -10.848 1.00 91.50 554 SER A N 1
ATOM 4401 C CA . SER A 1 554 ? 1.518 -8.753 -12.086 1.00 91.50 554 SER A CA 1
ATOM 4402 C C . SER A 1 554 ? 2.384 -9.766 -12.843 1.00 91.50 554 SER A C 1
ATOM 4404 O O . SER A 1 554 ? 1.886 -10.808 -13.259 1.00 91.50 554 SER A O 1
ATOM 4406 N N . LEU A 1 555 ? 3.687 -9.502 -12.988 1.00 91.00 555 LEU A N 1
ATOM 4407 C CA . LEU A 1 555 ? 4.618 -10.377 -13.713 1.00 91.00 555 LEU A CA 1
ATOM 4408 C C . LEU A 1 555 ? 5.065 -11.599 -12.891 1.00 91.00 555 LEU A C 1
ATOM 4410 O O . LEU A 1 555 ? 5.417 -12.636 -13.454 1.00 91.00 555 LEU A O 1
ATOM 4414 N N . ALA A 1 556 ? 5.073 -11.506 -11.558 1.00 86.56 556 ALA A N 1
ATOM 4415 C CA . ALA A 1 556 ? 5.409 -12.623 -10.673 1.00 86.56 556 ALA A CA 1
ATOM 4416 C C . ALA A 1 556 ? 4.236 -13.589 -10.448 1.00 86.56 556 ALA A C 1
ATOM 4418 O O . ALA A 1 556 ? 4.466 -14.704 -9.973 1.00 86.56 556 ALA A O 1
ATOM 4419 N N . ALA A 1 557 ? 3.004 -13.193 -10.788 1.00 86.62 557 ALA A N 1
ATOM 4420 C CA . ALA A 1 557 ? 1.812 -14.017 -10.624 1.00 86.62 557 ALA A CA 1
ATOM 4421 C C . ALA A 1 557 ? 1.954 -15.385 -11.317 1.00 86.62 557 ALA A C 1
ATOM 4423 O O . ALA A 1 557 ? 2.615 -15.514 -12.345 1.00 86.62 557 ALA A O 1
ATOM 4424 N N . GLU A 1 558 ? 1.325 -16.422 -10.754 1.00 85.38 558 GLU A N 1
ATOM 4425 C CA . GLU A 1 558 ? 1.361 -17.793 -11.302 1.00 85.38 558 GLU A CA 1
ATOM 4426 C C . GLU A 1 558 ? 0.705 -17.875 -12.691 1.00 85.38 558 GLU A C 1
ATOM 4428 O O . GLU A 1 558 ? 1.081 -18.698 -13.518 1.00 85.38 558 GLU A O 1
ATOM 4433 N N . LYS A 1 559 ? -0.264 -16.994 -12.952 1.00 89.56 559 LYS A N 1
ATOM 4434 C CA . LYS A 1 559 ? -0.897 -16.798 -14.255 1.00 89.56 559 LYS A CA 1
ATOM 4435 C C . LYS A 1 559 ? -0.846 -15.321 -14.604 1.00 89.56 559 LYS A C 1
ATOM 4437 O O . LYS A 1 559 ? -1.048 -14.488 -13.724 1.00 89.56 559 LYS A O 1
ATOM 4442 N N . VAL A 1 560 ? -0.625 -15.022 -15.882 1.00 91.44 560 VAL A N 1
ATOM 4443 C CA . VAL A 1 560 ? -0.652 -13.649 -16.399 1.00 91.44 560 VAL A CA 1
ATOM 4444 C C . VAL A 1 560 ? -2.036 -13.041 -16.138 1.00 91.44 560 VAL A C 1
ATOM 4446 O O . VAL A 1 560 ? -3.025 -13.620 -16.601 1.00 91.44 560 VAL A O 1
ATOM 4449 N N . PRO A 1 561 ? -2.139 -11.914 -15.410 1.00 90.56 561 PRO A N 1
ATOM 4450 C CA . PRO A 1 561 ? -3.417 -11.245 -15.202 1.00 90.56 561 PRO A CA 1
ATOM 4451 C C . PRO A 1 561 ? -4.025 -10.811 -16.543 1.00 90.56 561 PRO A C 1
ATOM 4453 O O . PRO A 1 561 ? -3.342 -10.204 -17.369 1.00 90.56 561 PRO A O 1
ATOM 4456 N N . SER A 1 562 ? -5.305 -11.112 -16.771 1.00 89.56 562 SER A N 1
ATOM 4457 C CA . SER A 1 562 ? -6.010 -10.807 -18.031 1.00 89.56 562 SER A CA 1
ATOM 4458 C C . SER A 1 562 ? -6.073 -9.312 -18.352 1.00 89.56 562 SER A C 1
ATOM 4460 O O . SER A 1 562 ? -6.100 -8.936 -19.517 1.00 89.56 562 SER A O 1
ATOM 4462 N N . ASN A 1 563 ? -6.057 -8.476 -17.320 1.00 90.94 563 ASN A N 1
ATOM 4463 C CA . ASN A 1 563 ? -6.125 -7.018 -17.360 1.00 90.94 563 ASN A CA 1
ATOM 4464 C C . ASN A 1 563 ? -4.750 -6.331 -17.503 1.00 90.94 563 ASN A C 1
ATOM 4466 O O . ASN A 1 563 ? -4.698 -5.116 -17.693 1.00 90.94 563 ASN A O 1
ATOM 4470 N N . LEU A 1 564 ? -3.631 -7.069 -17.415 1.00 94.88 564 LEU A N 1
ATOM 4471 C CA . LEU A 1 564 ? -2.282 -6.480 -17.412 1.00 94.88 564 LEU A CA 1
ATOM 4472 C C . LEU A 1 564 ? -2.004 -5.663 -18.682 1.00 94.88 564 LEU A C 1
ATOM 4474 O O . LEU A 1 564 ? -1.528 -4.533 -18.595 1.00 94.88 564 LEU A O 1
ATOM 4478 N N . THR A 1 565 ? -2.314 -6.223 -19.853 1.00 95.56 565 THR A N 1
ATOM 4479 C CA . THR A 1 565 ? -2.084 -5.566 -21.150 1.00 95.56 565 THR A CA 1
ATOM 4480 C C . THR A 1 565 ? -2.842 -4.246 -21.252 1.00 95.56 565 THR A C 1
ATOM 4482 O O . THR A 1 565 ? -2.263 -3.239 -21.661 1.00 95.56 565 THR A O 1
ATOM 4485 N N . ASP A 1 566 ? -4.115 -4.242 -20.854 1.00 94.06 566 ASP A N 1
ATOM 4486 C CA . ASP A 1 566 ? -4.985 -3.073 -20.966 1.00 94.06 566 ASP A CA 1
ATOM 4487 C C . ASP A 1 566 ? -4.560 -1.975 -19.991 1.00 94.06 566 ASP A C 1
ATOM 4489 O O . ASP A 1 566 ? -4.396 -0.827 -20.401 1.00 94.06 566 ASP A O 1
ATOM 4493 N N . HIS A 1 567 ? -4.268 -2.318 -18.731 1.00 94.44 567 HIS A N 1
ATOM 4494 C CA . HIS A 1 567 ? -3.776 -1.341 -17.758 1.00 94.44 567 HIS A CA 1
ATOM 4495 C C . HIS A 1 567 ? -2.422 -0.753 -18.148 1.00 94.44 567 HIS A C 1
ATOM 4497 O O . HIS A 1 567 ? -2.259 0.466 -18.108 1.00 94.44 567 HIS A O 1
ATOM 4503 N N . LEU A 1 568 ? -1.468 -1.584 -18.580 1.00 95.88 568 LEU A N 1
ATOM 4504 C CA . LEU A 1 568 ? -0.159 -1.103 -19.020 1.00 95.88 568 LEU A CA 1
ATOM 4505 C C . LEU A 1 568 ? -0.294 -0.174 -20.232 1.00 95.88 568 LEU A C 1
ATOM 4507 O O . LEU A 1 568 ? 0.310 0.897 -20.262 1.00 95.88 568 LEU A O 1
ATOM 4511 N N . LYS A 1 569 ? -1.155 -0.524 -21.193 1.00 95.56 569 LYS A N 1
ATOM 4512 C CA . LYS A 1 569 ? -1.473 0.330 -22.341 1.00 95.56 569 LYS A CA 1
ATOM 4513 C C . LYS A 1 569 ? -2.107 1.661 -21.922 1.00 95.56 569 LYS A C 1
ATOM 4515 O O . LYS A 1 569 ? -1.674 2.699 -22.426 1.00 95.56 569 LYS A O 1
ATOM 4520 N N . SER A 1 570 ? -3.093 1.655 -21.022 1.00 95.69 570 SER A N 1
ATOM 4521 C CA . SER A 1 570 ? -3.721 2.880 -20.504 1.00 95.69 570 SER A CA 1
ATOM 4522 C C . SER A 1 570 ? -2.700 3.781 -19.808 1.00 95.69 570 SER A C 1
ATOM 4524 O O . SER A 1 570 ? -2.637 4.970 -20.113 1.00 95.69 570 SER A O 1
ATOM 4526 N N . MET A 1 571 ? -1.848 3.223 -18.942 1.00 97.06 571 MET A N 1
ATOM 4527 C CA . MET A 1 571 ? -0.813 3.991 -18.243 1.00 97.06 571 MET A CA 1
ATOM 4528 C C . MET A 1 571 ? 0.228 4.577 -19.205 1.00 97.06 571 MET A C 1
ATOM 4530 O O . MET A 1 571 ? 0.594 5.738 -19.056 1.00 97.06 571 MET A O 1
ATOM 4534 N N . ILE A 1 572 ? 0.670 3.818 -20.217 1.00 96.12 572 ILE A N 1
ATOM 4535 C CA . ILE A 1 572 ? 1.618 4.297 -21.241 1.00 96.12 572 ILE A CA 1
ATOM 4536 C C . ILE A 1 572 ? 1.028 5.454 -22.051 1.00 96.12 572 ILE A C 1
ATOM 4538 O O . ILE A 1 572 ? 1.716 6.445 -22.292 1.00 96.12 572 ILE A O 1
ATOM 4542 N N . ASN A 1 573 ? -0.228 5.338 -22.490 1.00 95.56 573 ASN A N 1
ATOM 4543 C CA . ASN A 1 573 ? -0.874 6.404 -23.257 1.00 95.56 573 ASN A CA 1
ATOM 4544 C C . ASN A 1 573 ? -1.082 7.649 -22.390 1.00 95.56 573 ASN A C 1
ATOM 4546 O O . ASN A 1 573 ? -0.729 8.744 -22.811 1.00 95.56 573 ASN A O 1
ATOM 4550 N N . PHE A 1 574 ? -1.550 7.470 -21.152 1.00 96.69 574 PHE A N 1
ATOM 4551 C CA . PHE A 1 574 ? -1.695 8.571 -20.205 1.00 96.69 574 PHE A CA 1
ATOM 4552 C C . PHE A 1 574 ? -0.357 9.280 -19.948 1.00 96.69 574 PHE A C 1
ATOM 4554 O O . PHE A 1 574 ? -0.283 10.499 -20.052 1.00 96.69 574 PHE A O 1
ATOM 4561 N N . ALA A 1 575 ? 0.714 8.528 -19.674 1.00 95.75 575 ALA A N 1
ATOM 4562 C CA . ALA A 1 575 ? 2.055 9.073 -19.471 1.00 95.75 575 ALA A CA 1
ATOM 4563 C C . ALA A 1 575 ? 2.559 9.851 -20.696 1.00 95.75 575 ALA A C 1
ATOM 4565 O O . ALA A 1 575 ? 3.125 10.930 -20.551 1.00 95.75 575 ALA A O 1
ATOM 4566 N N . ARG A 1 576 ? 2.318 9.343 -21.911 1.00 93.25 576 ARG A N 1
ATOM 4567 C CA . ARG A 1 576 ? 2.731 10.010 -23.154 1.00 93.25 576 ARG A CA 1
ATOM 4568 C C . ARG A 1 576 ? 2.086 11.381 -23.311 1.00 93.25 576 ARG A C 1
ATOM 4570 O O . ARG A 1 576 ? 2.774 12.329 -23.690 1.00 93.25 576 ARG A O 1
ATOM 4577 N N . ASP A 1 577 ? 0.794 11.461 -23.021 1.00 93.81 577 ASP A N 1
ATOM 4578 C CA . ASP A 1 577 ? -0.013 12.660 -23.236 1.00 93.81 577 ASP A CA 1
ATOM 4579 C C . ASP A 1 577 ? 0.131 13.680 -22.090 1.00 93.81 577 ASP A C 1
ATOM 4581 O O . ASP A 1 577 ? -0.289 14.831 -22.219 1.00 93.81 577 ASP A O 1
ATOM 4585 N N . HIS A 1 578 ? 0.744 13.288 -20.967 1.00 94.75 578 HIS A N 1
ATOM 4586 C CA . HIS A 1 578 ? 0.853 14.128 -19.780 1.00 94.75 578 HIS A CA 1
ATOM 4587 C C . HIS A 1 578 ? 2.136 14.976 -19.760 1.00 94.75 578 HIS A C 1
ATOM 4589 O O . HIS A 1 578 ? 3.254 14.473 -19.883 1.00 94.75 578 HIS A O 1
ATOM 4595 N N . ALA A 1 579 ? 1.990 16.284 -19.517 1.00 91.62 579 ALA A N 1
ATOM 4596 C CA . ALA A 1 579 ? 3.087 17.255 -19.590 1.00 91.62 579 ALA A CA 1
ATOM 4597 C C . ALA A 1 579 ? 4.271 16.937 -18.656 1.00 91.62 579 ALA A C 1
ATOM 4599 O O . ALA A 1 579 ? 5.424 17.151 -19.024 1.00 91.62 579 ALA A O 1
ATOM 4600 N N . THR A 1 580 ? 4.014 16.378 -17.471 1.00 90.25 580 THR A N 1
ATOM 4601 C CA . THR A 1 580 ? 5.059 16.071 -16.471 1.00 90.25 580 THR A CA 1
ATOM 4602 C C . THR A 1 580 ? 6.041 14.982 -16.902 1.00 90.25 580 THR A C 1
ATOM 4604 O O . THR A 1 580 ? 7.134 14.899 -16.345 1.00 90.25 580 THR A O 1
ATOM 4607 N N . TRP A 1 581 ? 5.695 14.170 -17.902 1.00 90.62 581 TRP A N 1
ATOM 4608 C CA . TRP A 1 581 ? 6.591 13.172 -18.496 1.00 90.62 581 TRP A CA 1
ATOM 4609 C C . TRP A 1 581 ? 7.492 13.755 -19.586 1.00 90.62 581 TRP A C 1
ATOM 4611 O O . TRP A 1 581 ? 8.510 13.156 -19.925 1.00 90.62 581 TRP A O 1
ATOM 4621 N N . GLN A 1 582 ? 7.141 14.935 -20.102 1.00 83.81 582 GLN A N 1
ATOM 4622 C CA . GLN A 1 582 ? 7.885 15.648 -21.143 1.00 83.81 582 GLN A CA 1
ATOM 4623 C C . GLN A 1 582 ? 8.889 16.658 -20.563 1.00 83.81 582 GLN A C 1
ATOM 4625 O O . GLN A 1 582 ? 9.681 17.241 -21.301 1.00 83.81 582 GLN A O 1
ATOM 4630 N N . ILE A 1 583 ? 8.872 16.882 -19.243 1.00 69.56 583 ILE A N 1
ATOM 4631 C CA . ILE A 1 583 ? 9.813 17.785 -18.575 1.00 69.56 583 ILE A CA 1
ATOM 4632 C C . ILE A 1 583 ? 11.216 17.173 -18.644 1.00 69.56 583 ILE A C 1
ATOM 4634 O O . ILE A 1 583 ? 11.492 16.163 -17.992 1.00 69.56 583 ILE A O 1
ATOM 4638 N N . ALA A 1 584 ? 12.101 17.800 -19.421 1.00 62.62 584 ALA A N 1
ATOM 4639 C CA . ALA A 1 584 ? 13.526 17.504 -19.418 1.00 62.62 584 ALA A CA 1
ATOM 4640 C C . ALA A 1 584 ? 14.126 17.987 -18.090 1.00 62.62 584 ALA A C 1
ATOM 4642 O O . ALA A 1 584 ? 14.211 19.190 -17.844 1.00 62.62 584 ALA A O 1
ATOM 4643 N N . ARG A 1 585 ? 14.512 17.058 -17.212 1.00 56.22 585 ARG A N 1
ATOM 4644 C CA . ARG A 1 585 ? 15.320 17.389 -16.035 1.00 56.22 585 ARG A CA 1
ATOM 4645 C C . ARG A 1 585 ? 16.802 17.370 -16.395 1.00 56.22 585 ARG A C 1
ATOM 4647 O O . ARG A 1 585 ? 17.231 16.559 -17.210 1.00 56.22 585 ARG A O 1
ATOM 4654 N N . ASP A 1 586 ? 17.556 18.244 -15.734 1.00 53.47 586 ASP A N 1
ATOM 4655 C CA . ASP A 1 586 ? 19.020 18.226 -15.678 1.00 53.47 586 ASP A CA 1
ATOM 4656 C C . ASP A 1 586 ? 19.521 16.794 -15.393 1.00 53.47 586 ASP A C 1
ATOM 4658 O O . ASP A 1 586 ? 18.960 16.118 -14.526 1.00 53.47 586 ASP A O 1
ATOM 4662 N N . ASP A 1 587 ? 20.590 16.368 -16.077 1.00 50.41 587 ASP A N 1
ATOM 4663 C CA . ASP A 1 587 ? 21.187 15.011 -16.163 1.00 50.41 587 ASP A CA 1
ATOM 4664 C C . ASP A 1 587 ? 21.500 14.276 -14.830 1.00 50.41 587 ASP A C 1
ATOM 4666 O O . ASP A 1 587 ? 22.119 13.211 -14.819 1.00 50.41 587 ASP A O 1
ATOM 4670 N N . ARG A 1 588 ? 21.143 14.851 -13.679 1.00 47.91 588 ARG A N 1
ATOM 4671 C CA . ARG A 1 588 ? 21.528 14.408 -12.332 1.00 47.91 588 ARG A CA 1
ATOM 4672 C C . ARG A 1 588 ? 20.499 13.519 -11.627 1.00 47.91 588 ARG A C 1
ATOM 4674 O O . ARG A 1 588 ? 20.876 12.860 -10.662 1.00 47.91 588 ARG A O 1
ATOM 4681 N N . PHE A 1 589 ? 19.253 13.465 -12.098 1.00 51.50 589 PHE A N 1
ATOM 4682 C CA . PHE A 1 589 ? 18.219 12.549 -11.588 1.00 51.50 589 PHE A CA 1
ATOM 4683 C C . PHE A 1 589 ? 17.832 11.538 -12.646 1.00 51.50 589 PHE A C 1
ATOM 4685 O O . PHE A 1 589 ? 18.154 11.741 -13.814 1.00 51.50 589 PHE A O 1
ATOM 4692 N N . ALA A 1 590 ? 17.175 10.450 -12.219 1.00 53.62 590 ALA A N 1
ATOM 4693 C CA . ALA A 1 590 ? 16.620 9.425 -13.095 1.00 53.62 590 ALA A CA 1
ATOM 4694 C C . ALA A 1 590 ? 16.052 10.098 -14.346 1.00 53.62 590 ALA A C 1
ATOM 4696 O O . ALA A 1 590 ? 15.040 10.793 -14.279 1.00 53.62 590 ALA A O 1
ATOM 4697 N N . SER A 1 591 ? 16.791 9.975 -15.450 1.00 63.41 591 SER A N 1
ATOM 4698 C CA . SER A 1 591 ? 16.424 10.607 -16.711 1.00 63.41 591 SER A CA 1
ATOM 4699 C C . SER A 1 591 ? 14.982 10.207 -17.038 1.00 63.41 591 SER A C 1
ATOM 4701 O O . SER A 1 591 ? 14.558 9.121 -16.634 1.00 63.41 591 SER A O 1
ATOM 4703 N N . GLY A 1 592 ? 14.198 11.040 -17.730 1.00 74.94 592 GLY A N 1
ATOM 4704 C CA . GLY A 1 592 ? 12.822 10.658 -18.096 1.00 74.94 592 GLY A CA 1
ATOM 4705 C C . GLY A 1 592 ? 12.766 9.267 -18.753 1.00 74.94 592 GLY A C 1
ATOM 4706 O O . GLY A 1 592 ? 11.825 8.504 -18.549 1.00 74.94 592 GLY A O 1
ATOM 4707 N N . GLN A 1 593 ? 13.849 8.880 -19.433 1.00 82.25 593 GLN A N 1
ATOM 4708 C CA . GLN A 1 593 ? 14.109 7.540 -19.949 1.00 82.25 593 GLN A CA 1
ATOM 4709 C C . GLN A 1 593 ? 14.130 6.454 -18.853 1.00 82.25 593 GLN A C 1
ATOM 4711 O O . GLN A 1 593 ? 13.491 5.419 -19.010 1.00 82.25 593 GLN A O 1
ATOM 4716 N N . CYS A 1 594 ? 14.795 6.661 -17.715 1.00 87.12 594 CYS A N 1
ATOM 4717 C CA . CYS A 1 594 ? 14.772 5.722 -16.585 1.00 87.12 594 CYS A CA 1
ATOM 4718 C C . CYS A 1 594 ? 13.356 5.512 -16.024 1.00 87.12 594 CYS A C 1
ATOM 4720 O O . CYS A 1 594 ? 13.026 4.405 -15.590 1.00 87.12 594 CYS A O 1
ATOM 4722 N N . LEU A 1 595 ? 12.517 6.552 -16.027 1.00 90.56 595 LEU A N 1
ATOM 4723 C CA . LEU A 1 595 ? 11.133 6.440 -15.571 1.00 90.56 595 LEU A CA 1
ATOM 4724 C C . LEU A 1 595 ? 10.267 5.667 -16.577 1.00 90.56 595 LEU A C 1
ATOM 4726 O O . LEU A 1 595 ? 9.513 4.776 -16.186 1.00 90.56 595 LEU A O 1
ATOM 4730 N N . TRP A 1 596 ? 10.439 5.931 -17.876 1.00 93.69 596 TRP A N 1
ATOM 4731 C CA . TRP A 1 596 ? 9.829 5.142 -18.952 1.00 93.69 596 TRP A CA 1
ATOM 4732 C C . TRP A 1 596 ? 10.243 3.669 -18.906 1.00 93.69 596 TRP A C 1
ATOM 4734 O O . TRP A 1 596 ? 9.393 2.787 -19.035 1.00 93.69 596 TRP A O 1
ATOM 4744 N N . ALA A 1 597 ? 11.529 3.392 -18.676 1.00 93.75 597 ALA A N 1
ATOM 4745 C CA . ALA A 1 597 ? 12.039 2.033 -18.538 1.00 93.75 597 ALA A CA 1
ATOM 4746 C C . ALA A 1 597 ? 11.340 1.287 -17.393 1.00 93.75 597 ALA A C 1
ATOM 4748 O O . ALA A 1 597 ? 10.961 0.130 -17.565 1.00 93.75 597 ALA A O 1
ATOM 4749 N N . ARG A 1 598 ? 11.091 1.965 -16.266 1.00 92.88 598 ARG A N 1
ATOM 4750 C CA . ARG A 1 598 ? 10.348 1.400 -15.132 1.00 92.88 598 ARG A CA 1
ATOM 4751 C C . ARG A 1 598 ? 8.878 1.180 -15.433 1.00 92.88 598 ARG A C 1
ATOM 4753 O O . ARG A 1 598 ? 8.375 0.105 -15.133 1.00 92.88 598 ARG A O 1
ATOM 4760 N N . LEU A 1 599 ? 8.204 2.146 -16.067 1.00 95.56 599 LEU A N 1
ATOM 4761 C CA . LEU A 1 599 ? 6.796 2.002 -16.457 1.00 95.56 599 LEU A CA 1
ATOM 4762 C C . LEU A 1 599 ? 6.571 0.769 -17.338 1.00 95.56 599 LEU A C 1
ATOM 4764 O O . LEU A 1 599 ? 5.608 0.035 -17.137 1.00 95.56 599 LEU A O 1
ATOM 4768 N N . ILE A 1 600 ? 7.472 0.531 -18.293 1.00 95.50 600 ILE A N 1
ATOM 4769 C CA . ILE A 1 600 ? 7.404 -0.631 -19.187 1.00 95.50 600 ILE A CA 1
ATOM 4770 C C . ILE A 1 600 ? 7.942 -1.898 -18.492 1.00 95.50 600 ILE A C 1
ATOM 4772 O O . ILE A 1 600 ? 7.620 -3.006 -18.903 1.00 95.50 600 ILE A O 1
ATOM 4776 N N . GLY A 1 601 ? 8.741 -1.766 -17.431 1.00 94.81 601 GLY A N 1
ATOM 4777 C CA . GLY A 1 601 ? 9.376 -2.881 -16.726 1.00 94.81 601 GLY A CA 1
ATOM 4778 C C . GLY A 1 601 ? 10.574 -3.470 -17.466 1.00 94.81 601 GLY A C 1
ATOM 4779 O O . GLY A 1 601 ? 10.779 -4.682 -17.440 1.00 94.81 601 GLY A O 1
ATOM 4780 N N . VAL A 1 602 ? 11.333 -2.629 -18.164 1.00 95.12 602 VAL A N 1
ATOM 4781 C CA . VAL A 1 602 ? 12.567 -2.987 -18.890 1.00 95.12 602 VAL A CA 1
ATOM 4782 C C . VAL A 1 602 ? 13.816 -2.394 -18.239 1.00 95.12 602 VAL A C 1
ATOM 4784 O O . VAL A 1 602 ? 14.911 -2.504 -18.785 1.00 95.12 602 VAL A O 1
ATOM 4787 N N . ASP A 1 603 ? 13.655 -1.744 -17.085 1.00 91.69 603 ASP A N 1
ATOM 4788 C CA . ASP A 1 603 ? 14.761 -1.286 -16.256 1.00 91.69 603 ASP A CA 1
ATOM 4789 C C . ASP A 1 603 ? 15.422 -2.450 -15.508 1.00 91.69 603 ASP A C 1
ATOM 4791 O O . ASP A 1 603 ? 14.924 -3.582 -15.498 1.00 91.69 603 ASP A O 1
ATOM 4795 N N . GLU A 1 604 ? 16.537 -2.147 -14.841 1.00 85.12 604 GLU A N 1
ATOM 4796 C CA . GLU A 1 604 ? 17.349 -3.147 -14.156 1.00 85.12 604 GLU A CA 1
ATOM 4797 C C . GLU A 1 604 ? 16.550 -3.925 -13.109 1.00 85.12 604 GLU A C 1
ATOM 4799 O O . GLU A 1 604 ? 16.771 -5.116 -12.980 1.00 85.12 604 GLU A O 1
ATOM 4804 N N . SER A 1 605 ? 15.568 -3.334 -12.427 1.00 81.88 605 SER A N 1
ATOM 4805 C CA . SER A 1 605 ? 14.797 -4.024 -11.385 1.00 81.88 605 SER A CA 1
ATOM 4806 C C . SER A 1 605 ? 13.718 -4.987 -11.903 1.00 81.88 605 SER A C 1
ATOM 4808 O O . SER A 1 605 ? 13.278 -5.866 -11.161 1.00 81.88 605 SER A O 1
ATOM 4810 N N . ALA A 1 606 ? 13.280 -4.851 -13.161 1.00 88.00 606 ALA A N 1
ATOM 4811 C CA . ALA A 1 606 ? 12.069 -5.514 -13.654 1.00 88.00 606 ALA A CA 1
ATOM 4812 C C . ALA A 1 606 ? 12.282 -6.420 -14.875 1.00 88.00 606 ALA A C 1
ATOM 4814 O O . ALA A 1 606 ? 11.515 -7.369 -15.056 1.00 88.00 606 ALA A O 1
ATOM 4815 N N . TRP A 1 607 ? 13.316 -6.201 -15.698 1.00 91.62 607 TRP A N 1
ATOM 4816 C CA . TRP A 1 607 ? 13.414 -6.866 -17.006 1.00 91.62 607 TRP A CA 1
ATOM 4817 C C . TRP A 1 607 ? 13.408 -8.403 -16.945 1.00 91.62 607 TRP A C 1
ATOM 4819 O O . TRP A 1 607 ? 12.875 -9.057 -17.844 1.00 91.62 607 TRP A O 1
ATOM 4829 N N . LYS A 1 608 ? 13.938 -8.994 -15.870 1.00 89.19 608 LYS A N 1
ATOM 4830 C CA . LYS A 1 608 ? 13.972 -10.452 -15.670 1.00 89.19 608 LYS A CA 1
ATOM 4831 C C . LYS A 1 608 ? 12.635 -11.075 -15.265 1.00 89.19 608 LYS A C 1
ATOM 4833 O O . LYS A 1 608 ? 12.469 -12.290 -15.298 1.00 89.19 608 LYS A O 1
ATOM 4838 N N . PHE A 1 609 ? 11.643 -10.274 -14.887 1.00 90.19 609 PHE A N 1
ATOM 4839 C CA . PHE A 1 609 ? 10.315 -10.798 -14.568 1.00 90.19 609 PHE A CA 1
ATOM 4840 C C . PHE A 1 609 ? 9.538 -11.246 -15.817 1.00 90.19 609 PHE A C 1
ATOM 4842 O O . PHE A 1 609 ? 8.587 -12.028 -15.715 1.00 90.19 609 PHE A O 1
ATOM 4849 N N . TRP A 1 610 ? 9.958 -10.812 -17.006 1.00 93.69 610 TRP A N 1
ATOM 4850 C CA . TRP A 1 610 ? 9.327 -11.163 -18.273 1.00 93.69 610 TRP A CA 1
ATOM 4851 C C . TRP A 1 610 ? 9.608 -12.615 -18.693 1.00 93.69 610 TRP A C 1
ATOM 4853 O O . TRP A 1 610 ? 10.607 -12.936 -19.326 1.00 93.69 610 TRP A O 1
ATOM 4863 N N . ARG A 1 611 ? 8.662 -13.507 -18.389 1.00 92.31 611 ARG A N 1
ATOM 4864 C CA . ARG A 1 611 ? 8.594 -14.889 -18.903 1.00 92.31 611 ARG A CA 1
ATOM 4865 C C . ARG A 1 611 ? 7.941 -14.999 -20.287 1.00 92.31 611 ARG A C 1
ATOM 4867 O O . ARG A 1 611 ? 7.128 -14.161 -20.662 1.00 92.31 611 ARG A O 1
ATOM 4874 N N . LYS A 1 612 ? 8.195 -16.112 -20.989 1.00 92.00 612 LYS A N 1
ATOM 4875 C CA . LYS A 1 612 ? 7.593 -16.460 -22.299 1.00 92.00 612 LYS A CA 1
ATOM 4876 C C . LYS A 1 612 ? 6.056 -16.388 -22.323 1.00 92.00 612 LYS A C 1
ATOM 4878 O O . LYS A 1 612 ? 5.467 -16.085 -23.350 1.00 92.00 612 LYS A O 1
ATOM 4883 N N . GLU A 1 613 ? 5.398 -16.643 -21.198 1.00 94.00 613 GLU A N 1
ATOM 4884 C CA . GLU A 1 613 ? 3.937 -16.528 -21.065 1.00 94.00 613 GLU A CA 1
ATOM 4885 C C . GLU A 1 613 ? 3.429 -15.091 -21.285 1.00 94.00 613 GLU A C 1
ATOM 4887 O O . GLU A 1 613 ? 2.284 -14.898 -21.682 1.00 94.00 613 GLU A O 1
ATOM 4892 N N . HIS A 1 614 ? 4.283 -14.082 -21.086 1.00 96.25 614 HIS A N 1
ATOM 4893 C CA . HIS A 1 614 ? 3.948 -12.671 -21.267 1.00 96.25 614 HIS A CA 1
ATOM 4894 C C . HIS A 1 614 ? 4.106 -12.176 -22.714 1.00 96.25 614 HIS A C 1
ATOM 4896 O O . HIS A 1 614 ? 3.888 -10.992 -22.964 1.00 96.25 614 HIS A O 1
ATOM 4902 N N . THR A 1 615 ? 4.460 -13.033 -23.684 1.00 95.44 615 THR A N 1
ATOM 4903 C CA . THR A 1 615 ? 4.608 -12.614 -25.093 1.00 95.44 615 THR A CA 1
ATOM 4904 C C . THR A 1 615 ? 3.344 -11.931 -25.619 1.00 95.44 615 THR A C 1
ATOM 4906 O O . THR A 1 615 ? 3.446 -10.878 -26.236 1.00 95.44 615 THR A O 1
ATOM 4909 N N . GLY A 1 616 ? 2.152 -12.436 -25.272 1.00 96.12 616 GLY A N 1
ATOM 4910 C CA . GLY A 1 616 ? 0.886 -11.803 -25.666 1.00 96.12 616 GLY A CA 1
ATOM 4911 C C . GLY A 1 616 ? 0.687 -10.390 -25.099 1.00 96.12 616 GLY A C 1
ATOM 4912 O O . GLY A 1 616 ? 0.093 -9.546 -25.766 1.00 96.12 616 GLY A O 1
ATOM 4913 N N . VAL A 1 617 ? 1.225 -10.105 -23.907 1.00 96.75 617 VAL A N 1
ATOM 4914 C CA . VAL A 1 617 ? 1.183 -8.763 -23.295 1.00 96.75 617 VAL A CA 1
ATOM 4915 C C . VAL A 1 617 ? 2.051 -7.803 -24.100 1.00 96.75 617 VAL A C 1
ATOM 4917 O O . VAL A 1 617 ? 1.580 -6.746 -24.516 1.00 96.75 617 VAL A O 1
ATOM 4920 N N . VAL A 1 618 ? 3.302 -8.194 -24.375 1.00 96.81 618 VAL A N 1
ATOM 4921 C CA . VAL A 1 618 ? 4.234 -7.381 -25.172 1.00 96.81 618 VAL A CA 1
ATOM 4922 C C . VAL A 1 618 ? 3.705 -7.175 -26.585 1.00 96.81 618 VAL A C 1
ATOM 4924 O O . VAL A 1 618 ? 3.792 -6.068 -27.113 1.00 96.81 618 VAL A O 1
ATOM 4927 N N . ASP A 1 619 ? 3.088 -8.196 -27.175 1.00 95.50 619 ASP A N 1
ATOM 4928 C CA . ASP A 1 619 ? 2.484 -8.082 -28.496 1.00 95.50 619 ASP A CA 1
ATOM 4929 C C . ASP A 1 619 ? 1.334 -7.076 -28.534 1.00 95.50 619 ASP A C 1
ATOM 4931 O O . ASP A 1 619 ? 1.245 -6.292 -29.482 1.00 95.50 619 ASP A O 1
ATOM 4935 N N . GLY A 1 620 ? 0.510 -7.047 -27.484 1.00 96.62 620 GLY A N 1
ATOM 4936 C CA . GLY A 1 620 ? -0.593 -6.100 -27.344 1.00 96.62 620 GLY A CA 1
ATOM 4937 C C . GLY A 1 620 ? -0.152 -4.643 -27.167 1.00 96.62 620 GLY A C 1
ATOM 4938 O O . GLY A 1 620 ? -0.872 -3.735 -27.590 1.00 96.62 620 GLY A O 1
ATOM 4939 N N . ILE A 1 621 ? 1.033 -4.401 -26.594 1.00 97.00 621 ILE A N 1
ATOM 4940 C CA . ILE A 1 621 ? 1.553 -3.043 -26.344 1.00 97.00 621 ILE A CA 1
ATOM 4941 C C . ILE A 1 621 ? 2.652 -2.604 -27.318 1.00 97.00 621 ILE A C 1
ATOM 4943 O O . ILE A 1 621 ? 3.049 -1.442 -27.281 1.00 97.00 621 ILE A O 1
ATOM 4947 N N . ALA A 1 622 ? 3.149 -3.478 -28.199 1.00 96.44 622 ALA A N 1
ATOM 4948 C CA . ALA A 1 622 ? 4.346 -3.218 -29.005 1.00 96.44 622 ALA A CA 1
ATOM 4949 C C . ALA A 1 622 ? 4.284 -1.905 -29.800 1.00 96.44 622 ALA A C 1
ATOM 4951 O O . ALA A 1 622 ? 5.215 -1.104 -29.737 1.00 96.44 622 ALA A O 1
ATOM 4952 N N . GLY A 1 623 ? 3.162 -1.646 -30.482 1.00 95.69 623 GLY A N 1
ATOM 4953 C CA . GLY A 1 623 ? 2.961 -0.406 -31.243 1.00 95.69 623 GLY A CA 1
ATOM 4954 C C . GLY A 1 623 ? 2.893 0.852 -30.370 1.00 95.69 623 GLY A C 1
ATOM 4955 O O . GLY A 1 623 ? 3.137 1.950 -30.857 1.00 95.69 623 GLY A O 1
ATOM 4956 N N . HIS A 1 624 ? 2.601 0.700 -29.075 1.00 95.38 624 HIS A N 1
ATOM 4957 C CA . HIS A 1 624 ? 2.633 1.795 -28.113 1.00 95.38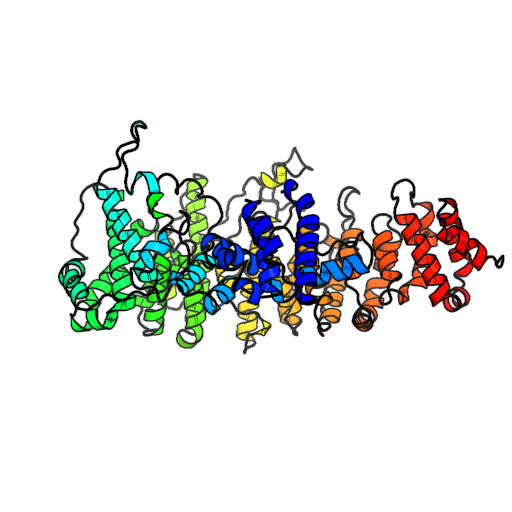 624 HIS A CA 1
ATOM 4958 C C . HIS A 1 624 ? 4.042 2.019 -27.559 1.00 95.38 624 HIS A C 1
ATOM 4960 O O . HIS A 1 624 ? 4.366 3.154 -27.249 1.00 95.38 624 HIS A O 1
ATOM 4966 N N . ILE A 1 625 ? 4.887 0.998 -27.422 1.00 95.62 625 ILE A N 1
ATOM 4967 C CA . ILE A 1 625 ? 6.197 1.159 -26.768 1.00 95.62 625 ILE A CA 1
ATOM 4968 C C . ILE A 1 625 ? 7.369 1.326 -27.736 1.00 95.62 625 ILE A C 1
ATOM 4970 O O . ILE A 1 625 ? 8.415 1.782 -27.299 1.00 95.62 625 ILE A O 1
ATOM 4974 N N . GLU A 1 626 ? 7.230 1.009 -29.027 1.00 95.69 626 GLU A N 1
ATOM 4975 C CA . GLU A 1 626 ? 8.363 0.968 -29.970 1.00 95.69 626 GLU A CA 1
ATOM 4976 C C . GLU A 1 626 ? 9.188 2.267 -30.008 1.00 95.69 626 GLU A C 1
ATOM 4978 O O . GLU A 1 626 ? 10.413 2.222 -29.899 1.00 95.69 626 GLU A O 1
ATOM 4983 N N . GLY A 1 627 ? 8.524 3.425 -30.097 1.00 93.75 627 GLY A N 1
ATOM 4984 C CA . GLY A 1 627 ? 9.202 4.726 -30.078 1.00 93.75 627 GLY A CA 1
ATOM 4985 C C . GLY A 1 627 ? 9.939 4.992 -28.763 1.00 93.75 627 GLY A C 1
ATOM 4986 O O . GLY A 1 627 ? 11.072 5.459 -28.779 1.00 93.75 627 GLY A O 1
ATOM 4987 N N . VAL A 1 628 ? 9.338 4.602 -27.635 1.00 93.25 628 VAL A N 1
ATOM 4988 C CA . VAL A 1 628 ? 9.960 4.741 -26.313 1.00 93.25 628 VAL A CA 1
ATOM 4989 C C . VAL A 1 628 ? 11.166 3.810 -26.198 1.00 93.25 628 VAL A C 1
ATOM 4991 O O . VAL A 1 628 ? 12.247 4.259 -25.843 1.00 93.25 628 VAL A O 1
ATOM 4994 N N . ILE A 1 629 ? 11.037 2.533 -26.572 1.00 96.38 629 ILE A N 1
ATOM 4995 C CA . ILE A 1 629 ? 12.150 1.570 -26.545 1.00 96.38 629 ILE A CA 1
ATOM 4996 C C . ILE A 1 629 ? 13.322 2.060 -27.400 1.00 96.38 629 ILE A C 1
ATOM 4998 O O . ILE A 1 629 ? 14.466 1.935 -26.967 1.00 96.38 629 ILE A O 1
ATOM 5002 N N . LYS A 1 630 ? 13.064 2.657 -28.572 1.00 95.81 630 LYS A N 1
ATOM 5003 C CA . LYS A 1 630 ? 14.113 3.295 -29.379 1.00 95.81 630 LYS A CA 1
ATOM 5004 C C . LYS A 1 630 ? 14.894 4.327 -28.563 1.00 95.81 630 LYS A C 1
ATOM 5006 O O . LYS A 1 630 ? 16.119 4.257 -28.527 1.00 95.81 630 LYS A O 1
ATOM 5011 N N . GLU A 1 631 ? 14.205 5.252 -27.899 1.00 92.69 631 GLU A N 1
ATOM 5012 C CA . GLU A 1 631 ? 14.843 6.281 -27.068 1.00 92.69 631 GLU A CA 1
ATOM 5013 C C . GLU A 1 631 ? 15.636 5.669 -25.905 1.00 92.69 631 GLU A C 1
ATOM 5015 O O . GLU A 1 631 ? 16.765 6.084 -25.638 1.00 92.69 631 GLU A O 1
ATOM 5020 N N . LEU A 1 632 ? 15.095 4.630 -25.260 1.00 93.19 632 LEU A N 1
ATOM 5021 C CA . LEU A 1 632 ? 15.769 3.933 -24.162 1.00 93.19 632 LEU A CA 1
ATOM 5022 C C . LEU A 1 632 ? 17.036 3.198 -24.614 1.00 93.19 632 LEU A C 1
ATOM 5024 O O . LEU A 1 632 ? 18.042 3.201 -23.908 1.00 93.19 632 LEU A O 1
ATOM 5028 N N . VAL A 1 633 ? 17.007 2.576 -25.792 1.00 94.69 633 VAL A N 1
ATOM 5029 C CA . VAL A 1 633 ? 18.170 1.907 -26.392 1.00 94.69 633 VAL A CA 1
ATOM 5030 C C . VAL A 1 633 ? 19.248 2.919 -26.786 1.00 94.69 633 VAL A C 1
ATOM 5032 O O . VAL A 1 633 ? 20.436 2.610 -26.737 1.00 94.69 633 VAL A O 1
ATOM 5035 N N . GLN A 1 634 ? 18.855 4.136 -27.165 1.00 92.38 634 GLN A N 1
ATOM 5036 C CA . GLN A 1 634 ? 19.784 5.201 -27.539 1.00 92.38 634 GLN A CA 1
ATOM 5037 C C . GLN A 1 634 ? 20.388 5.936 -26.334 1.00 92.38 634 GLN A C 1
ATOM 5039 O O . GLN A 1 634 ? 21.406 6.611 -26.494 1.00 92.38 634 GLN A O 1
ATOM 5044 N N . CYS A 1 635 ? 19.808 5.782 -25.142 1.00 89.19 635 CYS A N 1
ATOM 5045 C CA . CYS A 1 635 ? 20.291 6.387 -23.908 1.00 89.19 635 CYS A CA 1
ATOM 5046 C C . CYS A 1 635 ? 21.270 5.451 -23.167 1.00 89.19 635 CYS A C 1
ATOM 5048 O O . CYS A 1 635 ? 20.873 4.356 -22.762 1.00 89.19 635 CYS A O 1
ATOM 5050 N N . PRO A 1 636 ? 22.526 5.872 -22.904 1.00 86.94 636 PRO A N 1
ATOM 5051 C CA . PRO A 1 636 ? 23.506 5.040 -22.202 1.00 86.94 636 PRO A CA 1
ATOM 5052 C C . PRO A 1 636 ? 23.047 4.518 -20.837 1.00 86.94 636 PRO A C 1
ATOM 5054 O O . PRO A 1 636 ? 23.356 3.383 -20.497 1.00 86.94 636 PRO A O 1
ATOM 5057 N N . ALA A 1 637 ? 22.272 5.308 -20.086 1.00 83.88 637 ALA A N 1
ATOM 5058 C CA . ALA A 1 637 ? 21.807 4.935 -18.748 1.00 83.88 637 ALA A CA 1
ATOM 5059 C C . ALA A 1 637 ? 20.761 3.802 -18.745 1.00 83.88 637 ALA A C 1
ATOM 5061 O O . ALA A 1 637 ? 20.587 3.136 -17.727 1.00 83.88 637 ALA A O 1
ATOM 5062 N N . THR A 1 638 ? 20.056 3.582 -19.860 1.00 90.06 638 THR A N 1
ATOM 5063 C CA . THR A 1 638 ? 18.976 2.583 -19.966 1.00 90.06 638 THR A CA 1
ATOM 5064 C C . THR A 1 638 ? 19.255 1.485 -20.987 1.00 90.06 638 THR A C 1
ATOM 5066 O O . THR A 1 638 ? 18.605 0.441 -20.942 1.00 90.06 638 THR A O 1
ATOM 5069 N N . ALA A 1 639 ? 20.223 1.677 -21.887 1.00 93.00 639 ALA A N 1
ATOM 5070 C CA . ALA A 1 639 ? 20.507 0.745 -22.972 1.00 93.00 639 ALA A CA 1
ATOM 5071 C C . ALA A 1 639 ? 20.823 -0.669 -22.474 1.00 93.00 639 ALA A C 1
ATOM 5073 O O . ALA A 1 639 ? 20.296 -1.627 -23.029 1.00 93.00 639 ALA A O 1
ATOM 5074 N N . GLY A 1 640 ? 21.634 -0.815 -21.420 1.00 92.62 640 GLY A N 1
ATOM 5075 C CA . GLY A 1 640 ? 22.008 -2.125 -20.876 1.00 92.62 640 GLY A CA 1
ATOM 5076 C C . GLY A 1 640 ? 20.787 -2.989 -20.515 1.00 92.62 640 GLY A C 1
ATOM 5077 O O . GLY A 1 640 ? 20.531 -3.985 -21.197 1.00 92.62 640 GLY A O 1
ATOM 5078 N N . PRO A 1 641 ? 19.986 -2.606 -19.503 1.00 91.88 641 PRO A N 1
ATOM 5079 C CA . PRO A 1 641 ? 18.796 -3.362 -19.101 1.00 91.88 641 PRO A CA 1
ATOM 5080 C C . PRO A 1 641 ? 17.807 -3.616 -20.250 1.00 91.88 641 PRO A C 1
ATOM 5082 O O . PRO A 1 641 ? 17.312 -4.733 -20.421 1.00 91.88 641 PRO A O 1
ATOM 5085 N N . VAL A 1 642 ? 17.586 -2.619 -21.113 1.00 96.12 642 VAL A N 1
ATOM 5086 C CA . VAL A 1 642 ? 16.646 -2.727 -22.239 1.00 96.12 642 VAL A CA 1
ATOM 5087 C C . VAL A 1 642 ? 17.146 -3.716 -23.290 1.00 96.12 642 VAL A C 1
ATOM 5089 O O . VAL A 1 642 ? 16.360 -4.500 -23.817 1.00 96.12 642 VAL A O 1
ATOM 5092 N N . LEU A 1 643 ? 18.448 -3.747 -23.583 1.00 97.06 643 LEU A N 1
ATOM 5093 C CA . LEU A 1 643 ? 19.026 -4.720 -24.512 1.00 97.06 643 LEU A CA 1
ATOM 5094 C C . LEU A 1 643 ? 19.015 -6.138 -23.942 1.00 97.06 643 LEU A C 1
ATOM 5096 O O . LEU A 1 643 ? 18.789 -7.081 -24.704 1.00 97.06 643 LEU A O 1
ATOM 5100 N N . ARG A 1 644 ? 19.177 -6.311 -22.623 1.00 95.56 644 ARG A N 1
ATOM 5101 C CA . ARG A 1 644 ? 18.967 -7.613 -21.961 1.00 95.56 644 ARG A CA 1
ATOM 5102 C C . ARG A 1 644 ? 17.516 -8.067 -22.104 1.00 95.56 644 ARG A C 1
ATOM 5104 O O . ARG A 1 644 ? 17.261 -9.219 -22.457 1.00 95.56 644 ARG A O 1
ATOM 5111 N N . TRP A 1 645 ? 16.566 -7.148 -21.934 1.00 96.56 645 TRP A N 1
ATOM 5112 C CA . TRP A 1 645 ? 15.151 -7.424 -22.164 1.00 96.56 645 TRP A CA 1
ATOM 5113 C C . TRP A 1 645 ? 14.836 -7.768 -23.627 1.00 96.56 645 TRP A C 1
ATOM 5115 O O . TRP A 1 645 ? 14.169 -8.768 -23.883 1.00 96.56 645 TRP A O 1
ATOM 5125 N N . ILE A 1 646 ? 15.347 -7.009 -24.605 1.00 97.38 646 ILE A N 1
ATOM 5126 C CA . ILE A 1 646 ? 15.186 -7.309 -26.042 1.00 97.38 646 ILE A CA 1
ATOM 5127 C C . ILE A 1 646 ? 15.817 -8.662 -26.378 1.00 97.38 646 ILE A C 1
ATOM 5129 O O . ILE A 1 646 ? 15.290 -9.417 -27.184 1.00 97.38 646 ILE A O 1
ATOM 5133 N N . SER A 1 647 ? 16.924 -9.001 -25.730 1.00 94.88 647 SER A N 1
ATOM 5134 C CA . SER A 1 647 ? 17.588 -10.294 -25.877 1.00 94.88 647 SER A CA 1
ATOM 5135 C C . SER A 1 647 ? 16.799 -11.459 -25.271 1.00 94.88 647 SER A C 1
ATOM 5137 O O . SER A 1 647 ? 17.137 -12.618 -25.526 1.00 94.88 647 SER A O 1
ATOM 5139 N N . SER A 1 648 ? 15.775 -11.190 -24.455 1.00 92.12 648 SER A N 1
ATOM 5140 C CA . SER A 1 648 ? 14.879 -12.205 -23.895 1.00 92.12 648 SER A CA 1
ATOM 5141 C C . SER A 1 648 ? 13.869 -12.701 -24.934 1.00 92.12 648 SER A C 1
ATOM 5143 O O . SER A 1 648 ? 13.584 -12.030 -25.924 1.00 92.12 648 SER A O 1
ATOM 5145 N N . GLY A 1 649 ? 13.247 -13.857 -24.679 1.00 88.75 649 GLY A N 1
ATOM 5146 C CA . GLY A 1 649 ? 12.223 -14.403 -25.577 1.00 88.75 649 GLY A CA 1
ATOM 5147 C C . GLY A 1 649 ? 10.992 -13.504 -25.767 1.00 88.75 649 GLY A C 1
ATOM 5148 O O . GLY A 1 649 ? 10.291 -13.656 -26.761 1.00 88.75 649 GLY A O 1
ATOM 5149 N N . VAL A 1 650 ? 10.727 -12.572 -24.846 1.00 94.06 650 VAL A N 1
ATOM 5150 C CA . VAL A 1 650 ? 9.545 -11.697 -24.896 1.00 94.06 650 VAL A CA 1
ATOM 5151 C C . VAL A 1 650 ? 9.829 -10.414 -25.686 1.00 94.06 650 VAL A C 1
ATOM 5153 O O . VAL A 1 650 ? 8.999 -9.979 -26.480 1.00 94.06 650 VAL A O 1
ATOM 5156 N N . GLY A 1 651 ? 11.020 -9.834 -25.515 1.00 95.31 651 GLY A N 1
ATOM 5157 C CA . GLY A 1 651 ? 11.443 -8.611 -26.203 1.00 95.31 651 GLY A CA 1
ATOM 5158 C C . GLY A 1 651 ? 12.059 -8.837 -27.591 1.00 95.31 651 GLY A C 1
ATOM 5159 O O . GLY A 1 651 ? 12.222 -7.875 -28.344 1.00 95.31 651 GLY A O 1
ATOM 5160 N N . PHE A 1 652 ? 12.365 -10.086 -27.970 1.00 96.19 652 PHE A N 1
ATOM 5161 C CA . PHE A 1 652 ? 13.144 -10.416 -29.178 1.00 96.19 652 PHE A CA 1
ATOM 5162 C C . PHE A 1 652 ? 12.589 -9.853 -30.486 1.00 96.19 652 PHE A C 1
ATOM 5164 O O . PHE A 1 652 ? 13.344 -9.610 -31.430 1.00 96.19 652 PHE A O 1
ATOM 5171 N N . ARG A 1 653 ? 11.285 -9.569 -30.543 1.00 95.25 653 ARG A N 1
ATOM 5172 C CA . ARG A 1 653 ? 10.646 -8.910 -31.690 1.00 95.25 653 ARG A CA 1
ATOM 5173 C C . ARG A 1 653 ? 11.271 -7.556 -32.053 1.00 95.25 653 ARG A C 1
ATOM 5175 O O . ARG A 1 653 ? 11.203 -7.155 -33.209 1.00 95.25 653 ARG A O 1
ATOM 5182 N N . PHE A 1 654 ? 11.889 -6.867 -31.094 1.00 97.19 654 PHE A N 1
ATOM 5183 C CA . PHE A 1 654 ? 12.544 -5.577 -31.314 1.00 97.19 654 PHE A CA 1
ATOM 5184 C C . PHE A 1 654 ? 14.013 -5.704 -31.738 1.00 97.19 654 PHE A C 1
ATOM 5186 O O . PHE A 1 654 ? 14.621 -4.692 -32.068 1.00 97.19 654 PHE A O 1
ATOM 5193 N N . SER A 1 655 ? 14.590 -6.912 -31.768 1.00 97.06 655 SER A N 1
ATOM 5194 C CA . SER A 1 655 ? 16.034 -7.133 -31.972 1.00 97.06 655 SER A CA 1
ATOM 5195 C C . SER A 1 655 ? 16.587 -6.478 -33.239 1.00 97.06 655 SER A C 1
ATOM 5197 O O . SER A 1 655 ? 17.547 -5.714 -33.180 1.00 97.06 655 SER A O 1
ATOM 5199 N N . VAL A 1 656 ? 15.943 -6.702 -34.385 1.00 97.00 656 VAL A N 1
ATOM 5200 C CA . VAL A 1 656 ? 16.372 -6.115 -35.662 1.00 97.00 656 VAL A CA 1
ATOM 5201 C C . VAL A 1 656 ? 16.218 -4.592 -35.655 1.00 97.00 656 VAL A C 1
ATOM 5203 O O . VAL A 1 656 ? 17.122 -3.893 -36.099 1.00 97.00 656 VAL A O 1
ATOM 5206 N N . SER A 1 657 ? 15.111 -4.059 -35.121 1.00 97.19 657 SER A N 1
ATOM 5207 C CA . SER A 1 657 ? 14.933 -2.602 -35.017 1.00 97.19 657 SER A CA 1
ATOM 5208 C C . SER A 1 657 ? 15.974 -1.973 -34.084 1.00 97.19 657 SER A C 1
ATOM 5210 O O . SER A 1 657 ? 16.494 -0.905 -34.382 1.00 97.19 657 SER A O 1
ATOM 5212 N N . ALA A 1 658 ? 16.328 -2.648 -32.991 1.00 97.31 658 ALA A N 1
ATOM 5213 C CA . ALA A 1 658 ? 17.318 -2.171 -32.034 1.00 97.31 658 ALA A CA 1
ATOM 5214 C C . ALA A 1 658 ? 18.732 -2.095 -32.620 1.00 97.31 658 ALA A C 1
ATOM 5216 O O . ALA A 1 658 ? 19.482 -1.197 -32.249 1.00 97.31 658 ALA A O 1
ATOM 5217 N N . VAL A 1 659 ? 19.083 -2.960 -33.581 1.00 98.00 659 VAL A N 1
ATOM 5218 C CA . VAL A 1 659 ? 20.324 -2.817 -34.366 1.00 98.00 659 VAL A CA 1
ATOM 5219 C C . VAL A 1 659 ? 20.335 -1.494 -35.130 1.00 98.00 659 VAL A C 1
ATOM 5221 O O . VAL A 1 659 ? 21.341 -0.784 -35.099 1.00 98.00 659 VAL A O 1
ATOM 5224 N N . ASP A 1 660 ? 19.225 -1.142 -35.781 1.00 96.38 660 ASP A N 1
ATOM 5225 C CA . ASP A 1 660 ? 19.114 0.128 -36.504 1.00 96.38 660 ASP A CA 1
ATOM 5226 C C . ASP A 1 660 ? 19.218 1.310 -35.525 1.00 96.38 660 ASP A C 1
ATOM 5228 O O . ASP A 1 660 ? 20.019 2.220 -35.728 1.00 96.38 660 ASP A O 1
ATOM 5232 N N . TRP A 1 661 ? 18.471 1.263 -34.416 1.00 97.00 661 TRP A N 1
ATOM 5233 C CA . TRP A 1 661 ? 18.434 2.336 -33.418 1.00 97.00 661 TRP A CA 1
ATOM 5234 C C . TRP A 1 661 ? 19.778 2.569 -32.723 1.00 97.00 661 TRP A C 1
ATOM 5236 O O . TRP A 1 661 ? 20.161 3.722 -32.524 1.00 97.00 661 TRP A O 1
ATOM 5246 N N . LEU A 1 662 ? 20.497 1.499 -32.366 1.00 95.94 662 LEU A N 1
ATOM 5247 C CA . LEU A 1 662 ? 21.824 1.584 -31.754 1.00 95.94 662 LEU A CA 1
ATOM 5248 C C . LEU A 1 662 ? 22.852 2.168 -32.711 1.00 95.94 662 LEU A C 1
ATOM 5250 O O . LEU A 1 662 ? 23.716 2.928 -32.288 1.00 95.94 662 LEU A O 1
ATOM 5254 N N . ALA A 1 663 ? 22.798 1.817 -33.996 1.00 94.25 663 ALA A N 1
ATOM 5255 C CA . ALA A 1 663 ? 23.796 2.280 -34.954 1.00 94.25 663 ALA A CA 1
ATOM 5256 C C . ALA A 1 663 ? 23.809 3.811 -35.118 1.00 94.25 663 ALA A C 1
ATOM 5258 O O . ALA A 1 663 ? 24.855 4.368 -35.467 1.00 94.25 663 ALA A O 1
ATOM 5259 N N . ASP A 1 664 ? 22.687 4.472 -34.821 1.00 91.25 664 ASP A N 1
ATOM 5260 C CA . ASP A 1 664 ? 22.559 5.931 -34.811 1.00 91.25 664 ASP A CA 1
ATOM 5261 C C . ASP A 1 664 ? 23.223 6.582 -33.584 1.00 91.25 664 ASP A C 1
ATOM 5263 O O . ASP A 1 664 ? 23.669 7.727 -33.657 1.00 91.25 664 ASP A O 1
ATOM 5267 N N . SER A 1 665 ? 23.309 5.875 -32.453 1.00 92.44 665 SER A N 1
ATOM 5268 C CA . SER A 1 665 ? 23.725 6.448 -31.166 1.00 92.44 665 SER A CA 1
ATOM 5269 C C . SER A 1 665 ? 25.043 5.897 -30.617 1.00 92.44 665 SER A C 1
ATOM 5271 O O . SER A 1 665 ? 25.656 6.575 -29.795 1.00 92.44 665 SER A O 1
ATOM 5273 N N . ILE A 1 666 ? 25.515 4.733 -31.081 1.00 92.62 666 ILE A N 1
ATOM 5274 C CA . ILE A 1 666 ? 26.619 3.951 -30.488 1.00 92.62 666 ILE A CA 1
ATOM 5275 C C . ILE A 1 666 ? 27.928 4.730 -30.298 1.00 92.62 666 ILE A C 1
ATOM 5277 O O . ILE A 1 666 ? 28.709 4.437 -29.393 1.00 92.62 666 ILE A O 1
ATOM 5281 N N . ASP A 1 667 ? 28.186 5.740 -31.126 1.00 91.06 667 ASP A N 1
ATOM 5282 C CA . ASP A 1 667 ? 29.407 6.543 -31.032 1.00 91.06 667 ASP A CA 1
ATOM 5283 C C .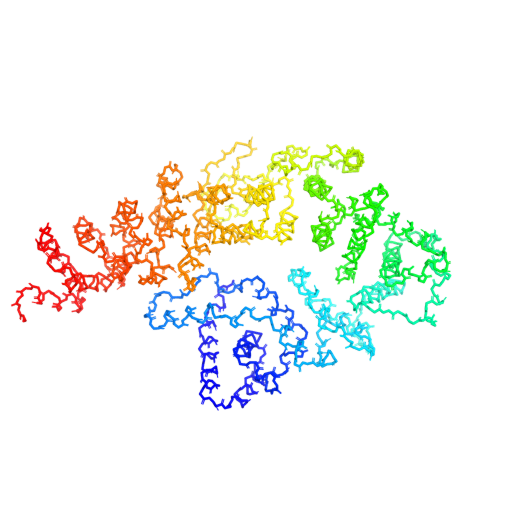 ASP A 1 667 ? 29.408 7.476 -29.808 1.00 91.06 667 ASP A C 1
ATOM 5285 O O . ASP A 1 667 ? 30.475 7.854 -29.329 1.00 91.06 667 ASP A O 1
ATOM 5289 N N . HIS A 1 668 ? 28.232 7.795 -29.256 1.00 87.81 668 HIS A N 1
ATOM 5290 C CA . HIS A 1 668 ? 28.087 8.583 -28.029 1.00 87.81 668 HIS A CA 1
ATOM 5291 C C . HIS A 1 668 ? 28.320 7.756 -26.759 1.00 87.81 668 HIS A C 1
ATOM 5293 O O . HIS A 1 668 ? 28.487 8.319 -25.674 1.00 87.81 668 HIS A O 1
ATOM 5299 N N . PHE A 1 669 ? 28.343 6.426 -26.875 1.00 88.88 669 PHE A N 1
ATOM 5300 C CA . PHE A 1 669 ? 28.517 5.540 -25.736 1.00 88.88 669 PHE A CA 1
ATOM 5301 C C . PHE A 1 669 ? 29.973 5.521 -25.282 1.00 88.88 669 PHE A C 1
ATOM 5303 O O . PHE A 1 669 ? 30.910 5.326 -26.063 1.00 88.88 669 PHE A O 1
ATOM 5310 N N . ARG A 1 670 ? 30.144 5.716 -23.975 1.00 87.31 670 ARG A N 1
ATOM 5311 C CA . ARG A 1 670 ? 31.430 5.737 -23.284 1.00 87.31 670 ARG A CA 1
ATOM 5312 C C . ARG A 1 670 ? 31.636 4.420 -22.544 1.00 87.31 670 ARG A C 1
ATOM 5314 O O . ARG A 1 670 ? 31.267 4.298 -21.382 1.00 87.31 670 ARG A O 1
ATOM 5321 N N . PHE A 1 671 ? 32.198 3.431 -23.239 1.00 86.00 671 PHE A N 1
ATOM 5322 C CA . PHE A 1 671 ? 32.458 2.092 -22.685 1.00 86.00 671 PHE A CA 1
ATOM 5323 C C . PHE A 1 671 ? 33.465 2.083 -21.529 1.00 86.00 671 PHE A C 1
ATOM 5325 O O . PHE A 1 671 ? 33.511 1.135 -20.763 1.00 86.00 671 PHE A O 1
ATOM 5332 N N . ASP A 1 672 ? 34.256 3.143 -21.383 1.00 80.00 672 ASP A N 1
ATOM 5333 C CA . ASP A 1 672 ? 35.160 3.352 -20.252 1.00 80.00 672 ASP A CA 1
ATOM 5334 C C . ASP A 1 672 ? 34.427 3.702 -18.947 1.00 80.00 672 ASP A C 1
ATOM 5336 O O . ASP A 1 672 ? 35.026 3.639 -17.878 1.00 80.00 672 ASP A O 1
ATOM 5340 N N . ARG A 1 673 ? 33.148 4.095 -19.021 1.00 78.12 673 ARG A N 1
ATOM 5341 C CA . ARG A 1 673 ? 32.339 4.481 -17.854 1.00 78.12 673 ARG A CA 1
ATOM 5342 C C . ARG A 1 673 ? 31.340 3.420 -17.405 1.00 78.12 673 ARG A C 1
ATOM 5344 O O . ARG A 1 673 ? 30.840 3.524 -16.290 1.00 78.12 673 ARG A O 1
ATOM 5351 N N . ASP A 1 674 ? 31.043 2.446 -18.257 1.00 79.62 674 ASP A N 1
ATOM 5352 C CA . ASP A 1 674 ? 30.132 1.341 -17.966 1.00 79.62 674 ASP A CA 1
ATOM 5353 C C . ASP A 1 674 ? 30.796 0.030 -18.389 1.00 79.62 674 ASP A C 1
ATOM 5355 O O . ASP A 1 674 ? 30.817 -0.325 -19.569 1.00 79.62 674 ASP A O 1
ATOM 5359 N N . GLU A 1 675 ? 31.363 -0.671 -17.407 1.00 83.12 675 GLU A N 1
ATOM 5360 C CA . GLU A 1 675 ? 32.103 -1.915 -17.624 1.00 83.12 675 GLU A CA 1
ATOM 5361 C C . GLU A 1 675 ? 31.205 -3.063 -18.117 1.00 83.12 675 GLU A C 1
ATOM 5363 O O . GLU A 1 675 ? 31.703 -3.984 -18.758 1.00 83.12 675 GLU A O 1
ATOM 5368 N N . GLN A 1 676 ? 29.890 -3.016 -17.865 1.00 87.50 676 GLN A N 1
ATOM 5369 C CA . GLN A 1 676 ? 28.964 -4.104 -18.213 1.00 87.50 676 GLN A CA 1
ATOM 5370 C C . GLN A 1 676 ? 28.301 -3.930 -19.580 1.00 87.50 676 GLN A C 1
ATOM 5372 O O . GLN A 1 676 ? 27.778 -4.890 -20.163 1.00 87.50 676 GLN A O 1
ATOM 5377 N N . LEU A 1 677 ? 28.264 -2.702 -20.093 1.00 90.50 677 LEU A N 1
ATOM 5378 C CA . LEU A 1 677 ? 27.594 -2.413 -21.350 1.00 90.50 677 LEU A CA 1
ATOM 5379 C C . LEU A 1 677 ? 28.223 -3.130 -22.563 1.00 90.50 677 LEU A C 1
ATOM 5381 O O . LEU A 1 677 ? 27.447 -3.657 -23.368 1.00 90.50 677 LEU A O 1
ATOM 5385 N N . PRO A 1 678 ? 29.562 -3.197 -22.740 1.00 94.50 678 PRO A N 1
ATOM 5386 C CA . PRO A 1 678 ? 30.161 -3.946 -23.846 1.00 94.50 678 PRO A CA 1
ATOM 5387 C C . PRO A 1 678 ? 29.727 -5.414 -23.873 1.00 94.50 678 PRO A C 1
ATOM 5389 O O . PRO A 1 678 ? 29.381 -5.927 -24.936 1.00 94.50 678 PRO A O 1
ATOM 5392 N N . ASP A 1 679 ? 29.682 -6.061 -22.706 1.00 94.12 679 ASP A N 1
ATOM 5393 C CA . ASP A 1 679 ? 29.255 -7.455 -22.567 1.00 94.12 679 ASP A CA 1
ATOM 5394 C C . ASP A 1 679 ? 27.784 -7.613 -22.960 1.00 94.12 679 ASP A C 1
ATOM 5396 O O . ASP A 1 679 ? 27.440 -8.452 -23.792 1.00 94.12 679 ASP A O 1
ATOM 5400 N N . THR A 1 680 ? 26.928 -6.722 -22.457 1.00 94.25 680 THR A N 1
ATOM 5401 C CA . THR A 1 680 ? 25.494 -6.713 -22.773 1.00 94.25 680 THR A CA 1
ATOM 5402 C C . THR A 1 680 ? 25.235 -6.509 -24.272 1.00 94.25 680 THR A C 1
ATOM 5404 O O . THR A 1 680 ? 24.383 -7.178 -24.860 1.00 94.25 680 THR A O 1
ATOM 5407 N N . LEU 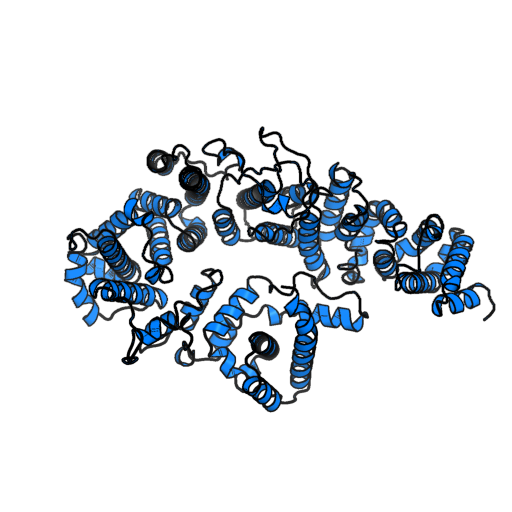A 1 681 ? 25.982 -5.611 -24.923 1.00 96.62 681 LEU A N 1
ATOM 5408 C CA . LEU A 1 681 ? 25.896 -5.395 -26.369 1.00 96.62 681 LEU A CA 1
ATOM 5409 C C . LEU A 1 681 ? 26.382 -6.613 -27.158 1.00 96.62 681 LEU A C 1
ATOM 5411 O O . LEU A 1 681 ? 25.753 -6.976 -28.151 1.00 96.62 681 LEU A O 1
ATOM 5415 N N . ALA A 1 682 ? 27.479 -7.246 -26.739 1.00 97.19 682 ALA A N 1
ATOM 5416 C CA . ALA A 1 682 ? 27.999 -8.439 -27.397 1.00 97.19 682 ALA A CA 1
ATOM 5417 C C . ALA A 1 682 ? 26.990 -9.597 -27.337 1.00 97.19 682 ALA A C 1
ATOM 5419 O O . ALA A 1 682 ? 26.714 -10.219 -28.364 1.00 97.19 682 ALA A O 1
ATOM 5420 N N . GLU A 1 683 ? 26.385 -9.837 -26.171 1.00 96.38 683 GLU A N 1
ATOM 5421 C CA . GLU A 1 683 ? 25.341 -10.851 -25.984 1.00 96.38 683 GLU A CA 1
ATOM 5422 C C . GLU A 1 683 ? 24.099 -10.569 -26.836 1.00 96.38 683 GLU A C 1
ATOM 5424 O O . GLU A 1 683 ? 23.567 -11.469 -27.492 1.00 96.38 683 GLU A O 1
ATOM 5429 N N . PHE A 1 684 ? 23.656 -9.310 -26.872 1.00 97.94 684 PHE A N 1
ATOM 5430 C CA . PHE A 1 684 ? 22.541 -8.884 -27.713 1.00 97.94 684 PHE A CA 1
ATOM 5431 C C . PHE A 1 684 ? 22.819 -9.128 -29.202 1.00 97.94 684 PHE A C 1
ATOM 5433 O O . PHE A 1 684 ? 21.971 -9.680 -29.915 1.00 97.94 684 PHE A O 1
ATOM 5440 N N . LEU A 1 685 ? 24.003 -8.744 -29.686 1.00 98.19 685 LEU A N 1
ATOM 5441 C CA . LEU A 1 685 ? 24.384 -8.920 -31.087 1.00 98.19 685 LEU A CA 1
ATOM 5442 C C . LEU A 1 685 ? 24.503 -10.405 -31.451 1.00 98.19 685 LEU A C 1
ATOM 5444 O O . LEU A 1 685 ? 24.018 -10.806 -32.510 1.00 98.19 685 LEU A O 1
ATOM 5448 N N . ASP A 1 686 ? 25.079 -11.230 -30.575 1.00 97.69 686 ASP A N 1
ATOM 5449 C CA . ASP A 1 686 ? 25.199 -12.675 -30.790 1.00 97.69 686 ASP A CA 1
ATOM 5450 C C . ASP A 1 686 ? 23.828 -13.368 -30.854 1.00 97.69 686 ASP A C 1
ATOM 5452 O O . ASP A 1 686 ? 23.553 -14.144 -31.779 1.00 97.69 686 ASP A O 1
ATOM 5456 N N . ARG A 1 687 ? 22.917 -13.030 -29.932 1.00 96.62 687 ARG A N 1
ATOM 5457 C CA . ARG A 1 687 ? 21.540 -13.545 -29.957 1.00 96.62 687 ARG A CA 1
ATOM 5458 C C . ARG A 1 687 ? 20.778 -13.079 -31.191 1.00 96.62 687 ARG A C 1
ATOM 5460 O O . ARG A 1 687 ? 20.069 -13.877 -31.804 1.00 96.62 687 ARG A O 1
ATOM 5467 N N . THR A 1 688 ? 20.941 -11.819 -31.590 1.00 97.38 688 THR A N 1
ATOM 5468 C CA . THR A 1 688 ? 20.301 -11.274 -32.797 1.00 97.38 688 THR A CA 1
ATOM 5469 C C . THR A 1 688 ? 20.818 -11.972 -34.056 1.00 97.38 688 THR A C 1
ATOM 5471 O O . THR A 1 688 ? 20.026 -12.344 -34.921 1.00 97.38 688 THR A O 1
ATOM 5474 N N . TRP A 1 689 ? 22.124 -12.235 -34.147 1.00 96.81 689 TRP A N 1
ATOM 5475 C CA . TRP A 1 689 ? 22.698 -13.022 -35.239 1.00 96.81 689 TRP A CA 1
ATOM 5476 C C . TRP A 1 689 ? 22.142 -14.445 -35.269 1.00 96.81 689 TRP A C 1
ATOM 5478 O O . TRP A 1 689 ? 21.725 -14.927 -36.317 1.00 96.81 689 TRP A O 1
ATOM 5488 N N . SER A 1 690 ? 22.079 -15.109 -34.118 1.00 95.25 690 SER A N 1
ATOM 5489 C CA . SER A 1 690 ? 21.631 -16.500 -34.039 1.00 95.25 690 SER A CA 1
ATOM 5490 C C . SER A 1 690 ? 20.132 -16.662 -34.326 1.00 95.25 690 SER A C 1
ATOM 5492 O O . SER A 1 690 ? 19.735 -17.630 -34.971 1.00 95.25 690 SER A O 1
ATOM 5494 N N . GLY A 1 691 ? 19.296 -15.719 -33.878 1.00 94.38 691 GLY A N 1
ATOM 5495 C CA . GLY A 1 691 ? 17.835 -15.822 -33.963 1.00 94.38 691 GLY A CA 1
ATOM 5496 C C . GLY A 1 691 ? 17.164 -15.008 -35.075 1.00 94.38 691 GLY A C 1
ATOM 5497 O O . GLY A 1 691 ? 16.033 -15.319 -35.440 1.00 94.38 691 GLY A O 1
ATOM 5498 N N . ALA A 1 692 ? 17.821 -13.981 -35.627 1.00 94.69 692 ALA A N 1
ATOM 5499 C CA . ALA A 1 692 ? 17.210 -13.028 -36.563 1.00 94.69 692 ALA A CA 1
ATOM 5500 C C . ALA A 1 692 ? 18.071 -12.717 -37.805 1.00 94.69 692 ALA A C 1
ATOM 5502 O O . ALA A 1 692 ? 17.834 -11.722 -38.491 1.00 94.69 692 ALA A O 1
ATOM 5503 N N . ARG A 1 693 ? 19.042 -13.578 -38.152 1.00 94.06 693 ARG A N 1
ATOM 5504 C CA . ARG A 1 693 ? 19.918 -13.392 -39.328 1.00 94.06 693 ARG A CA 1
ATOM 5505 C C . ARG A 1 693 ? 19.165 -13.128 -40.631 1.00 94.06 693 ARG A C 1
ATOM 5507 O O . ARG A 1 693 ? 19.538 -12.221 -41.367 1.00 94.06 693 ARG A O 1
ATOM 5514 N N . ALA A 1 694 ? 18.136 -13.922 -40.933 1.00 93.62 694 ALA A N 1
ATOM 5515 C CA . ALA A 1 694 ? 17.355 -13.745 -42.159 1.00 93.62 694 ALA A CA 1
ATOM 5516 C C . ALA A 1 694 ? 16.694 -12.356 -42.192 1.00 93.62 694 ALA A C 1
ATOM 5518 O O . ALA A 1 694 ? 16.873 -11.612 -43.148 1.00 93.62 694 ALA A O 1
ATOM 5519 N N . ALA A 1 695 ? 16.067 -11.949 -41.086 1.00 93.31 695 ALA A N 1
ATOM 5520 C CA . ALA A 1 695 ? 15.427 -10.643 -40.967 1.00 93.31 695 ALA A CA 1
ATOM 5521 C C . ALA A 1 695 ? 16.423 -9.467 -41.051 1.00 93.31 695 ALA A C 1
ATOM 5523 O O . ALA A 1 695 ? 16.091 -8.430 -41.623 1.00 93.31 695 ALA A O 1
ATOM 5524 N N . LEU A 1 696 ? 17.656 -9.621 -40.545 1.00 93.69 696 LEU A N 1
ATOM 5525 C CA . LEU A 1 696 ? 18.724 -8.626 -40.729 1.00 93.69 696 LEU A CA 1
ATOM 5526 C C . LEU A 1 696 ? 19.097 -8.439 -42.209 1.00 93.69 696 LEU A C 1
ATOM 5528 O O . LEU A 1 696 ? 19.391 -7.318 -42.633 1.00 93.69 696 LEU A O 1
ATOM 5532 N N . HIS A 1 697 ? 19.105 -9.524 -42.989 1.00 91.12 697 HIS A N 1
ATOM 5533 C CA . HIS A 1 697 ? 19.327 -9.462 -44.433 1.00 91.12 697 HIS A CA 1
ATOM 5534 C C . HIS A 1 697 ? 18.141 -8.818 -45.150 1.00 91.12 697 HIS A C 1
ATOM 5536 O O . HIS A 1 697 ? 18.346 -7.874 -45.912 1.00 91.12 697 HIS A O 1
ATOM 5542 N N . ASP A 1 698 ? 16.925 -9.280 -44.861 1.00 89.69 698 ASP A N 1
ATOM 5543 C CA . ASP A 1 698 ? 15.700 -8.831 -45.528 1.00 89.69 698 ASP A CA 1
ATOM 5544 C C . ASP A 1 698 ? 15.433 -7.336 -45.305 1.00 89.69 698 ASP A C 1
ATOM 5546 O O . ASP A 1 698 ? 15.006 -6.632 -46.218 1.00 89.69 698 ASP A O 1
ATOM 5550 N N . ARG A 1 699 ? 15.746 -6.821 -44.108 1.00 89.94 699 ARG A N 1
ATOM 5551 C CA . ARG A 1 699 ? 15.604 -5.396 -43.767 1.00 89.94 699 ARG A CA 1
ATOM 5552 C C . ARG A 1 699 ? 16.776 -4.526 -44.243 1.00 89.94 699 ARG A C 1
ATOM 5554 O O . ARG A 1 699 ? 16.685 -3.303 -44.217 1.00 89.94 699 ARG A O 1
ATOM 5561 N N . GLY A 1 700 ? 17.887 -5.128 -44.674 1.00 91.75 700 GLY A N 1
ATOM 5562 C CA . GLY A 1 700 ? 19.095 -4.402 -45.083 1.00 91.75 700 GLY A CA 1
ATOM 5563 C C . GLY A 1 700 ? 19.973 -3.892 -43.928 1.00 91.75 700 GLY A C 1
ATOM 5564 O O . GLY A 1 700 ? 20.932 -3.154 -44.168 1.00 91.75 700 GLY A O 1
ATOM 5565 N N . SER A 1 701 ? 19.714 -4.319 -42.690 1.00 93.94 701 SER A N 1
ATOM 5566 C CA . SER A 1 701 ? 20.419 -3.879 -41.474 1.00 93.94 701 SER A CA 1
ATOM 5567 C C . SER A 1 701 ? 21.814 -4.499 -41.297 1.00 93.94 701 SER A C 1
ATOM 5569 O O . SER A 1 701 ? 22.554 -4.109 -40.395 1.00 93.94 701 SER A O 1
ATOM 5571 N N . MET A 1 702 ? 22.238 -5.434 -42.161 1.00 94.81 702 MET A N 1
ATOM 5572 C CA . MET A 1 702 ? 23.521 -6.142 -41.999 1.00 94.81 702 MET A CA 1
ATOM 5573 C C . MET A 1 702 ? 24.748 -5.228 -41.921 1.00 94.81 702 MET A C 1
ATOM 5575 O O . MET A 1 702 ? 25.673 -5.504 -41.158 1.00 94.81 702 MET A O 1
ATOM 5579 N N . LYS A 1 703 ? 24.783 -4.123 -42.674 1.00 95.00 703 LYS A N 1
ATOM 5580 C CA . LYS A 1 703 ? 25.912 -3.177 -42.601 1.00 95.00 703 LYS A CA 1
ATOM 5581 C C . LYS A 1 703 ? 25.997 -2.496 -41.233 1.00 95.00 703 LYS A C 1
ATOM 5583 O O . LYS A 1 703 ? 27.097 -2.327 -40.709 1.00 95.00 703 LYS A O 1
ATOM 5588 N N . LEU A 1 704 ? 24.847 -2.131 -40.664 1.00 96.44 704 LEU A N 1
ATOM 5589 C CA . LEU A 1 704 ? 24.748 -1.526 -39.335 1.00 96.44 704 LEU A CA 1
ATOM 5590 C C . LEU A 1 704 ? 25.137 -2.543 -38.260 1.00 96.44 704 LEU A C 1
ATOM 5592 O O . LEU A 1 704 ? 25.964 -2.239 -37.404 1.00 96.44 704 LEU A O 1
ATOM 5596 N N . PHE A 1 705 ? 24.659 -3.782 -38.391 1.00 97.38 705 PHE A N 1
ATOM 5597 C CA . PHE A 1 705 ? 25.050 -4.894 -37.529 1.00 97.38 705 PHE A CA 1
ATOM 5598 C C . PHE A 1 705 ? 26.575 -5.090 -37.490 1.00 97.38 705 PHE A C 1
ATOM 5600 O O . PHE A 1 705 ? 27.176 -5.073 -36.420 1.00 97.38 705 PHE A O 1
ATOM 5607 N N . HIS A 1 706 ? 27.234 -5.178 -38.651 1.00 96.19 706 HIS A N 1
ATOM 5608 C CA . HIS A 1 706 ? 28.696 -5.296 -38.724 1.00 96.19 706 HIS A CA 1
ATOM 5609 C C . HIS A 1 706 ? 29.432 -4.124 -38.066 1.00 96.19 706 HIS A C 1
ATOM 5611 O O . HIS A 1 706 ? 30.475 -4.325 -37.442 1.00 96.19 706 HIS A O 1
ATOM 5617 N N . ARG A 1 707 ? 28.917 -2.898 -38.219 1.00 96.12 707 ARG A N 1
ATOM 5618 C CA . ARG A 1 707 ? 29.490 -1.712 -37.572 1.00 96.12 707 ARG A CA 1
ATOM 5619 C C . ARG A 1 707 ? 29.421 -1.838 -36.051 1.00 96.12 707 ARG A C 1
ATOM 5621 O O . ARG A 1 707 ? 30.427 -1.580 -35.396 1.00 96.12 707 ARG A O 1
ATOM 5628 N N . LEU A 1 708 ? 28.277 -2.256 -35.508 1.00 97.19 708 LEU A N 1
ATOM 5629 C CA . LEU A 1 708 ? 28.104 -2.468 -34.070 1.00 97.19 708 LEU A CA 1
ATOM 5630 C C . LEU A 1 708 ? 29.041 -3.560 -33.545 1.00 97.19 708 LEU A C 1
ATOM 5632 O O . LEU A 1 708 ? 29.762 -3.314 -32.583 1.00 97.19 708 LEU A O 1
ATOM 5636 N N . VAL A 1 709 ? 29.112 -4.715 -34.218 1.00 97.50 709 VAL A N 1
ATOM 5637 C CA . VAL A 1 709 ? 30.015 -5.815 -33.830 1.00 97.50 709 VAL A CA 1
ATOM 5638 C C . VAL A 1 709 ? 31.464 -5.337 -33.762 1.00 97.50 709 VAL A C 1
ATOM 5640 O O . VAL A 1 709 ? 32.123 -5.545 -32.750 1.00 97.50 709 VAL A O 1
ATOM 5643 N N . ARG A 1 710 ? 31.946 -4.614 -34.782 1.00 96.56 710 ARG A N 1
ATOM 5644 C CA . ARG A 1 710 ? 33.302 -4.035 -34.776 1.00 96.56 710 ARG A CA 1
ATOM 5645 C C . ARG A 1 710 ? 33.523 -3.048 -33.642 1.00 96.56 710 ARG A C 1
ATOM 5647 O O . ARG A 1 710 ? 34.592 -3.028 -33.039 1.00 96.56 710 ARG A O 1
ATOM 5654 N N . ARG A 1 711 ? 32.529 -2.199 -33.376 1.00 95.81 711 ARG A N 1
ATOM 5655 C CA . ARG A 1 711 ? 32.612 -1.186 -32.324 1.00 95.81 711 ARG A CA 1
ATOM 5656 C C . ARG A 1 711 ? 32.777 -1.834 -30.950 1.00 95.81 711 ARG A C 1
ATOM 5658 O O . ARG A 1 711 ? 33.625 -1.378 -30.191 1.00 95.81 711 ARG A O 1
ATOM 5665 N N . VAL A 1 712 ? 32.023 -2.898 -30.671 1.00 96.06 712 VAL A N 1
ATOM 5666 C CA . VAL A 1 712 ? 32.113 -3.659 -29.414 1.00 96.06 712 VAL A CA 1
ATOM 5667 C C . VAL A 1 712 ? 33.378 -4.523 -29.378 1.00 96.06 712 VAL A C 1
ATOM 5669 O O . VAL A 1 712 ? 34.076 -4.538 -28.375 1.00 96.06 712 VAL A O 1
ATOM 5672 N N . ALA A 1 713 ? 33.765 -5.171 -30.479 1.00 96.50 713 ALA A N 1
ATOM 5673 C CA . ALA A 1 713 ? 35.022 -5.925 -30.561 1.00 96.50 713 ALA A CA 1
ATOM 5674 C C . ALA A 1 713 ? 36.251 -5.038 -30.277 1.00 96.50 713 ALA A C 1
ATOM 5676 O O . ALA A 1 713 ? 37.210 -5.476 -29.642 1.00 96.50 713 ALA A O 1
ATOM 5677 N N . GLY A 1 714 ? 36.193 -3.759 -30.669 1.00 95.38 714 GLY A N 1
ATOM 5678 C CA . GLY A 1 714 ? 37.216 -2.756 -30.372 1.00 95.38 714 GLY A CA 1
ATOM 5679 C C . GLY A 1 714 ? 37.422 -2.457 -28.881 1.00 95.38 714 GLY A C 1
ATOM 5680 O O . GLY A 1 714 ? 38.446 -1.872 -28.536 1.00 95.38 714 GLY A O 1
ATOM 5681 N N . THR A 1 715 ? 36.505 -2.865 -27.995 1.00 94.44 715 THR A N 1
ATOM 5682 C CA . THR A 1 715 ? 36.694 -2.782 -26.534 1.00 94.44 715 THR A CA 1
ATOM 5683 C C . THR A 1 715 ? 37.461 -3.980 -25.968 1.00 94.44 715 THR A C 1
ATOM 5685 O O . THR A 1 715 ? 37.759 -4.001 -24.778 1.00 94.44 715 THR A O 1
ATOM 5688 N N . GLY A 1 716 ? 37.777 -4.984 -26.795 1.00 94.31 716 GLY A N 1
ATOM 5689 C CA . GLY A 1 716 ? 38.421 -6.228 -26.372 1.00 94.31 716 GLY A CA 1
ATOM 5690 C C . GLY A 1 716 ? 37.457 -7.297 -25.847 1.00 94.31 716 GLY A C 1
ATOM 5691 O O . GLY A 1 716 ? 37.917 -8.304 -25.314 1.00 94.31 716 GLY A O 1
ATOM 5692 N N . ASN A 1 717 ? 36.139 -7.118 -25.994 1.00 96.44 717 ASN A N 1
ATOM 5693 C CA . ASN A 1 717 ? 35.163 -8.130 -25.587 1.00 96.44 717 ASN A CA 1
ATOM 5694 C C . ASN A 1 717 ? 35.308 -9.415 -26.437 1.00 96.44 717 ASN A C 1
ATOM 5696 O O . ASN A 1 717 ? 35.210 -9.384 -27.667 1.00 96.44 717 ASN A O 1
ATOM 5700 N N . PHE A 1 718 ? 35.517 -10.558 -25.774 1.00 96.25 718 PHE A N 1
ATOM 5701 C CA . PHE A 1 718 ? 35.790 -11.842 -26.435 1.00 96.25 718 PHE A CA 1
ATOM 5702 C C . PHE A 1 718 ? 34.634 -12.351 -27.301 1.00 96.25 718 PHE A C 1
ATOM 5704 O O . PHE A 1 718 ? 34.877 -12.862 -28.395 1.00 96.25 718 PHE A O 1
ATOM 5711 N N . LEU A 1 719 ? 33.387 -12.203 -26.843 1.00 96.06 719 LEU A N 1
ATOM 5712 C CA . LEU A 1 719 ? 32.211 -12.659 -27.586 1.00 96.06 719 LEU A CA 1
ATOM 5713 C C . LEU A 1 719 ? 32.022 -11.844 -28.872 1.00 96.06 719 LEU A C 1
ATOM 5715 O O . LEU A 1 719 ? 31.736 -12.410 -29.923 1.00 96.06 719 LEU A O 1
ATOM 5719 N N . ALA A 1 720 ? 32.243 -10.530 -28.816 1.00 96.62 720 ALA A N 1
ATOM 5720 C CA . ALA A 1 720 ? 32.183 -9.666 -29.989 1.00 96.62 720 ALA A CA 1
ATOM 5721 C C . ALA A 1 720 ? 33.305 -9.968 -31.000 1.00 96.62 720 ALA A C 1
ATOM 5723 O O . ALA A 1 720 ? 33.051 -9.948 -32.204 1.00 96.62 720 ALA A O 1
ATOM 5724 N N . LEU A 1 721 ? 34.519 -10.290 -30.533 1.00 96.75 721 LEU A N 1
ATOM 5725 C CA . LEU A 1 721 ? 35.636 -10.710 -31.392 1.00 96.75 721 LEU A CA 1
ATOM 5726 C C . LEU A 1 721 ? 35.342 -12.033 -32.115 1.00 96.75 721 LEU A C 1
ATOM 5728 O O . LEU A 1 721 ? 35.586 -12.147 -33.317 1.00 96.75 721 LEU A O 1
ATOM 5732 N N . ASP A 1 722 ? 34.798 -13.023 -31.406 1.00 96.44 722 ASP A N 1
ATOM 5733 C CA . ASP A 1 722 ? 34.358 -14.290 -32.002 1.00 96.44 722 ASP A CA 1
ATOM 5734 C C . ASP A 1 722 ? 33.217 -14.072 -33.013 1.00 96.44 722 ASP A C 1
ATOM 5736 O O . ASP A 1 722 ? 33.259 -14.564 -34.147 1.00 96.44 722 ASP A O 1
ATOM 5740 N N . LEU A 1 723 ? 32.224 -13.258 -32.645 1.00 96.31 723 LEU A N 1
ATOM 5741 C CA . LEU A 1 723 ? 31.113 -12.910 -33.522 1.00 96.31 723 LEU A CA 1
ATOM 5742 C C . LEU A 1 723 ? 31.599 -12.197 -34.792 1.00 96.31 723 LEU A C 1
ATOM 5744 O O . LEU A 1 723 ? 31.132 -12.509 -35.886 1.00 96.31 723 LEU A O 1
ATOM 5748 N N . GLU A 1 724 ? 32.580 -11.294 -34.697 1.00 96.38 724 GLU A N 1
ATOM 5749 C CA . GLU A 1 724 ? 33.175 -10.641 -35.868 1.00 96.38 724 GLU A CA 1
ATOM 5750 C C . GLU A 1 724 ? 33.761 -11.662 -36.858 1.00 96.38 724 GLU A C 1
ATOM 5752 O O . GLU A 1 724 ? 33.577 -11.523 -38.074 1.00 96.38 724 GLU A O 1
ATOM 5757 N N . GLN A 1 725 ? 34.420 -12.713 -36.357 1.00 93.81 725 GLN A N 1
ATOM 5758 C CA . GLN A 1 725 ? 34.984 -13.783 -37.185 1.00 93.81 725 GLN A CA 1
ATOM 5759 C C . GLN A 1 725 ? 33.891 -14.611 -37.868 1.00 93.81 725 GLN A C 1
ATOM 5761 O O . GLN A 1 725 ? 33.966 -14.824 -39.086 1.00 93.81 725 GLN A O 1
ATOM 5766 N N . ARG A 1 726 ? 32.848 -15.005 -37.120 1.00 93.44 726 ARG A N 1
ATOM 5767 C CA . ARG A 1 726 ? 31.692 -15.757 -37.643 1.00 93.44 726 ARG A CA 1
ATOM 5768 C C . ARG A 1 726 ? 30.958 -14.995 -38.743 1.00 93.44 726 ARG A C 1
ATOM 5770 O O . ARG A 1 726 ? 30.643 -15.560 -39.789 1.00 93.44 726 ARG A O 1
ATOM 5777 N N . VAL A 1 727 ? 30.704 -13.703 -38.545 1.00 90.94 727 VAL A N 1
ATOM 5778 C CA . VAL A 1 727 ? 29.938 -12.893 -39.509 1.00 90.94 727 VAL A CA 1
ATOM 5779 C C . VAL A 1 727 ? 30.798 -12.543 -40.737 1.00 90.94 727 VAL A C 1
ATOM 5781 O O . VAL A 1 727 ? 30.274 -12.382 -41.837 1.00 90.94 727 VAL A O 1
ATOM 5784 N N . SER A 1 728 ? 32.127 -12.481 -40.595 1.00 85.31 728 SER A N 1
ATOM 5785 C CA . SER A 1 728 ? 33.061 -12.248 -41.712 1.00 85.31 728 SER A CA 1
ATOM 5786 C C . SER A 1 728 ? 33.354 -13.494 -42.564 1.00 85.31 728 SER A C 1
ATOM 5788 O O . SER A 1 728 ? 34.098 -13.388 -43.539 1.00 85.31 728 SER A O 1
ATOM 5790 N N . GLY A 1 729 ? 32.810 -14.667 -42.209 1.00 75.62 729 GLY A N 1
ATOM 5791 C CA . GLY A 1 729 ? 33.035 -15.927 -42.930 1.00 75.62 729 GLY A CA 1
ATOM 5792 C C . GLY A 1 729 ? 34.462 -16.472 -42.807 1.00 75.62 729 GLY A C 1
ATOM 5793 O O . GLY A 1 729 ? 34.945 -17.128 -43.727 1.00 75.62 729 GLY A O 1
ATOM 5794 N N . ARG A 1 730 ? 35.166 -16.152 -41.711 1.00 52.88 730 ARG A N 1
ATOM 5795 C CA . ARG A 1 730 ? 36.537 -16.624 -41.432 1.00 52.88 730 ARG A CA 1
ATOM 5796 C C . ARG A 1 730 ? 36.585 -17.877 -40.540 1.00 52.88 730 ARG A C 1
ATOM 5798 O O . ARG A 1 730 ? 37.678 -18.273 -40.143 1.00 52.88 730 ARG A O 1
ATOM 5805 N N . LEU A 1 731 ? 35.429 -18.485 -40.264 1.00 47.38 731 LEU A N 1
ATOM 5806 C CA . LEU A 1 731 ? 35.234 -19.726 -39.508 1.00 47.38 731 LEU A CA 1
ATOM 5807 C C . LEU A 1 731 ? 34.237 -20.637 -40.223 1.00 47.38 731 LEU A C 1
ATOM 5809 O O . LEU A 1 731 ? 33.240 -20.091 -40.755 1.00 47.38 731 LEU A O 1
#

Nearest PDB structures (foldseek):
  4cqo-assembly2_A  TM=2.318E-01  e=5.820E-02  Homo sapiens
  4c0e-assembly2_B  TM=1.501E-01  e=2.001E-01  Thermochaetoides thermophila
  7cun-assembly1_D  TM=1.568E-01  e=3.076E+00  Homo sapiens

Radius of gyration: 30.82 Å; Cα contacts (8 Å, |Δi|>4): 866; chains: 1; bounding box: 71×70×93 Å

Mean predicted aligned error: 11.57 Å

Foldseek 3Di:
DVPCVVVVVVLLVVLVVLLVCVVVVHDCLVVLQVPVVVDPDLSNLVSVLLSCLSPVVCCLDNNVVCLQELVSLLVLLLCLVPVHPVCLQFFFLPDDLVSRVSSLCSSPPPSSNDRSLVSSVVNDQLVSHDQPFQLRVLQVCLCPVPHRFNSQLSVVSSVQDDDDDDPPLRVVVVCVPDDDPPDDDDDDDDPLVVVLLVLLSNLLSCLSRLHDDDPVVVVVCLVVLQCVVPQDDPDDPQSSLSNLSSLLSVLLSCCQRPVVVCVVSVSNVSSVVSNLVSLLPLCSLPDDHPPSCPSRDSLLSSLLSLLVVCLVVVLPLSSLLSNLSCLQSPDRVNVLSNLLSLVVSCVRNPLLNLLSLQSSQLSQLQVVQQVLCVVVVHDGRPSPVVSVVSSVCSNVVNRDSARDAQVVSHPDQAAWAFPVVVCVVDDCVPFRKTAGAGSGQLSSLLSNLVSDDALLPDPDPVSLVRNLSSLLNSLVNLCSSLWIAGNVRHTDLAADADASPPRCSLSSLLSLLVNQQNDPDCVSNVSSCLVQLLCQRRYLNSLLSSLCNNVLCQLSDPARRPCLLVVLQVSLVSNVPHVSLVDQDDPPDCGSLNSLCSSVQLASSRLSSDDPNCLVSCVSCVVSCVVSLLVQCLDQNRVQSSLVSCLDPNNVVCLLVSLVSCLVRVVVDDCVVPVCRLVSLLSSLVSCCVPPVVVCVVVVSLVSSLVSLVSSVVVVDPSSVVVNCVSVVVD

pLDDT: mean 82.11, std 16.31, range [29.62, 98.19]

Secondary structure (DSSP, 8-state):
-TTSHHHHHHHHHHHHHHHHHHHTT---HHHHHHHHHH---HHHHHHHHHHHHHSGGGGGTTTHHHHHBHHHHHHHHHHHHTT-TT-TT-S--SS-HHHHHHHHHHHT-GGGGS-HHHHHHHHS-GGG-B--STTTHHHHTTS-SS-S-HHHHHHHHHHS---S--SSSSHHHHHHSS---TT-------HHHHHHHHHHHHHHHHHHTT----HHHHGGGHHHHHTTTS----S-HHHHHHHHHHHHHHHHHHHHHHHHHHHHTT-HHHHHHHHHHHHT-HHHHHS---GGGTT---HHHHHHHHHHHHHHSTT-HHHHHHHHHHHHH--HHHHHHHHHHHHHTHHHHTHHHHHHHHHHHHHHHHHHHHHHHHHHTSPPP-HHHHHHHHHHHHHTT-S-SSPPPHHHH-SS-PPPEE-HHHHHSSS-TTS--EE---SS-HHHHHHHHHHSPPGGG-SSHHHHHHHHHHHHHHHHHHHHTT-EE-TT-PEE-------TTTTSTHHHHHHHHHHHHH-S-HHHHHHHHHHHHTTGGGSHHHHHHHHHHHHHHHHHSSS--TTHHHHHHHHHHHHHH-HHHH----TTS--HHHHHHHHHT-STTTGGG--GGGHHHHHHHHHHHHHHHHHHHHSHHHHHHHHHHHTSTTTGGGHHHHHHHHHHHGGG--TTT-SSHHHHHHHHHHHHHHHHHHHHHHTTTHHHHHHHHHHHHTTT-HHHHHHHHHHTT--

Sequence (731 aa):
MTACEPAAAPLMALEKWLGDRVDAGQTIDKEINTILKGSRSVAIAGMLADVGRRHPKLFDGALRALLKSSTFLLWSESLVRDQQPGWRWGPDTSRDEAFFEQHKAWLFAKYRKVSLLSIAENLLQPTEIQWDHSGTSSGRSGCGAAVPHGFDELRRLATSRLPAWTAHAADQLEAILGRPAAGLSQPEVPTPLSELVADIRIWNRLLILGARLTDDYLVQFEEPLATLNATVLDDDSDLRRLDQFARLGCATFFIARHADWLRGKSLWTNVLEYTIQLSCDVDFQFSRLPPAVHAIDWRPYLVGLAVQLWSECPDDNKYLAWVAHLAVFGNGDAQRELITATIAAKPRLGERVARLVHLLLKSAGAIWAYEFGEMSGHDVFDVLSWWRRQLKEYLAGQVSAEIPSLASLYVYDPPLWYADWRSDCRFDRDADIYYRPPAVEINVLMAVADALPPISASVTAAERQERMALILLGVSAALTFLRAYDESGRLLELGCDEYPTMMNQSFFLDRVAKEVVESQEAEFVEPLWQPIIALGNLAPHWVEYFVSKWLWQSLAAEKVPSNLTDHLKSMINFARDHATWQIARDDRFASGQCLWARLIGVDESAWKFWRKEHTGVVDGIAGHIEGVIKELVQCPATAGPVLRWISSGVGFRFSVSAVDWLADSIDHFRFDRDEQLPDTLAEFLDRTWSGARAALHDRGSMKLFHRLVRRVAGTGNFLALDLEQRVSGRL